Protein AF-A0A933ND63-F1 (afdb_monomer_lite)

pLDDT: mean 90.0, std 11.12, range [32.44, 98.56]

Sequence (494 aa):
MISAEDVREVTRTLASVRRSLEPLVVQGTRAAGPDEISTIERFRDELSRFEAHHLAAQLTTLAGRLRENSADAASGLYRAQASLRLFERVLTTEYVQTLLPPDESANASPAPSAPNSPRTGVKEEDRRLLGVLRELCGAIEDLTASGLSAASKITRSKIQVSANEAAKHKLQRLSPALRYVAEEVDRFVGESTDFSPTRLFFFLGRSWLLTKGMERAVLDDDAERLSELRWQRSTQPTPVRELTAVTLGVHKRVVSGVSAAFDFKLRVMSADVPNLEGASLSWAFVHPYDRSVSANFSADALLHVSQPQGFRPRDLLADKTIAFSEVMVTKDARAGRVHLGPKSKVTSGTTHRGFASSPSWDLGRTRSRLAAYSPGPLDLEIELEEEVVLDEWEIGAATAGLRPDQVGYPVRFRGLEALAIASTESEGQALRASLENLRKKKHRPPLFALAHFEDGQIILRPLSLLEDDGAEHLMISDDKINLAELTRAVMRRA

Foldseek 3Di:
DQDLVNLLVLLVLLVVLLVLLLVLQAQALLNDDPVSLVVLQVSLVVCVVVVVPVLSVLSVVLSVCSVVLHLCNLVSSLVSLLSSLLVQLLSQLVLVLVVFDAQPPPPDDPDDDDPPDPLDFDDPLLLVCLVLLVVQLSLLSVSSRRHLVPQDPVNLVVLLVSLVVCVVVLLVQQNVLSVQLSVLSVCVNVVHPPRDSSSNSVSSSLNNCLSVQSSVCNVVRNVVSNCVSSVVPWPPWDWFFKWKWAFQFWAWDDDQFFKIKIKTWIATCDTPDPPRHRATEIEMDIDTAGNVQCVQWDNLLQQQDADLQGDGVVLRQAQFMKMKGGWIWTDDPAHIYIHDDNPMHIDTDGGDFDLLVRDADDSNVLSVVSVVDDDGSNDDQCPSKHKHKAADKAWADWDCDPDNQWIWIWMDGPNFIATEIAGVDPQRPQLVVLSVVQNVDPDFAIWIWIWTTGSNHIYTHTTFGGDRRHTHGSRRDPDDTPNVSVVVRVVVVD

Secondary structure (DSSP, 8-state):
---HHHHHHHHHHHHHHHHHHHHHHHH-GGG--HHHHHHHHHHHHHHHHTT-HHHHHHHHHHHHHHHTT-TTHHHHHHHHHHHHHHHHHHHHHHHHHHHSPP-TTTTSPPPPPPP----PPPPHHHHTHHHHHHHHHHHHHHHHHH-STT--HHHHHHHHHHHHHHHHTT-TTHHHHHHHHHHHHHHHHTT-TT--HHHHHHHHHHHHHHHHHHHHHHHTT-HHHHHHHTT--PPPPEEEEEEEEEEEEEEEEEETTTEEEEEEEEEEEEESSTT-TT-EEEEEEEEE--HHHHTTS-GGGGGGSPPTTS--GGGGGSSEEEEEEEEEEEE-SS-EEEEEEEEEEEEEEEEP--GGGSPPP-HHHHHHHHHH----TT--GGGG-EEEEESSEEE---EE-SSTTEEEEEEEETTEEEEEEEESSGGGHHHHHHHHHHHH-SS-PPEEEEEEEETTEEEEEEEEEE-SS-EEETTS--PPP-HHHHHHHHHTT-

Structure (mmCIF, N/CA/C/O backbone):
data_AF-A0A933ND63-F1
#
_entry.id   AF-A0A933ND63-F1
#
loop_
_atom_site.group_PDB
_atom_site.id
_atom_site.type_symbol
_atom_site.label_atom_id
_atom_site.label_alt_id
_atom_site.label_comp_id
_atom_site.label_asym_id
_atom_site.label_entity_id
_atom_site.label_seq_id
_atom_site.pdbx_PDB_ins_code
_atom_site.Cartn_x
_atom_site.Cartn_y
_atom_site.Cartn_z
_atom_site.occupancy
_atom_site.B_iso_or_equiv
_atom_site.auth_seq_id
_atom_site.auth_comp_id
_atom_site.auth_asym_id
_atom_site.auth_atom_id
_atom_site.pdbx_PDB_model_num
ATOM 1 N N . MET A 1 1 ? 6.122 -29.112 -1.352 1.00 63.78 1 MET A N 1
ATOM 2 C CA . MET A 1 1 ? 5.656 -27.892 -0.662 1.00 63.78 1 MET A CA 1
ATOM 3 C C . MET A 1 1 ? 6.881 -27.008 -0.537 1.00 63.78 1 MET A C 1
ATOM 5 O O . MET A 1 1 ? 7.881 -27.511 -0.039 1.00 63.78 1 MET A O 1
ATOM 9 N N . ILE A 1 2 ? 6.860 -25.801 -1.105 1.00 83.69 2 ILE A N 1
ATOM 10 C CA . ILE A 1 2 ? 7.990 -24.866 -1.007 1.00 83.69 2 ILE A CA 1
ATOM 11 C C . ILE A 1 2 ? 8.192 -24.496 0.468 1.00 83.69 2 ILE A C 1
ATOM 13 O O . ILE A 1 2 ? 7.203 -24.318 1.184 1.00 83.69 2 ILE A O 1
ATOM 17 N N . SER A 1 3 ? 9.431 -24.469 0.959 1.00 90.81 3 SER A N 1
ATOM 18 C CA . SER A 1 3 ? 9.662 -24.147 2.367 1.00 90.81 3 SER A CA 1
ATOM 19 C C . SER A 1 3 ? 9.490 -22.645 2.620 1.00 90.81 3 SER A C 1
ATOM 21 O O . SER A 1 3 ? 9.635 -21.822 1.716 1.00 90.81 3 SER A O 1
ATOM 23 N N . ALA A 1 4 ? 9.216 -22.267 3.871 1.00 89.69 4 ALA A N 1
ATOM 24 C CA . ALA A 1 4 ? 9.160 -20.860 4.278 1.00 89.69 4 ALA A CA 1
ATOM 25 C C . ALA A 1 4 ? 10.471 -20.109 3.990 1.00 89.69 4 ALA A C 1
ATOM 27 O O . ALA A 1 4 ? 10.473 -18.902 3.750 1.00 89.69 4 ALA A O 1
ATOM 28 N N . GLU A 1 5 ? 11.599 -20.815 4.067 1.00 91.38 5 GLU A N 1
ATOM 29 C CA . GLU A 1 5 ? 12.919 -20.261 3.790 1.00 91.38 5 GLU A CA 1
ATOM 30 C C . GLU A 1 5 ? 13.108 -19.994 2.299 1.00 91.38 5 GLU A C 1
ATOM 32 O O . GLU A 1 5 ? 13.469 -18.869 1.951 1.00 91.38 5 GLU A O 1
ATOM 37 N N . ASP A 1 6 ? 12.736 -20.949 1.442 1.00 93.19 6 ASP A N 1
ATOM 38 C CA . ASP A 1 6 ? 12.802 -20.793 -0.016 1.00 93.19 6 ASP A CA 1
ATOM 39 C C . ASP A 1 6 ? 11.929 -19.620 -0.483 1.00 93.19 6 ASP A C 1
ATOM 41 O O . ASP A 1 6 ? 12.381 -18.773 -1.251 1.00 93.19 6 ASP A O 1
ATOM 45 N N . VAL A 1 7 ? 10.692 -19.503 0.025 1.00 94.31 7 VAL A N 1
ATOM 46 C CA . VAL A 1 7 ? 9.807 -18.374 -0.320 1.00 94.31 7 VAL A CA 1
ATOM 47 C C . VAL A 1 7 ? 10.443 -17.045 0.074 1.00 94.31 7 VAL A C 1
ATOM 49 O O . VAL A 1 7 ? 10.455 -16.115 -0.730 1.00 94.31 7 VAL A O 1
ATOM 52 N N . ARG A 1 8 ? 11.016 -16.950 1.281 1.00 91.31 8 ARG A N 1
ATOM 53 C CA . ARG A 1 8 ? 11.700 -15.732 1.743 1.00 91.31 8 ARG A CA 1
ATOM 54 C C . ARG A 1 8 ? 12.968 -15.429 0.958 1.00 91.31 8 ARG A C 1
ATOM 56 O O . ARG A 1 8 ? 13.347 -14.266 0.845 1.00 91.31 8 ARG A O 1
ATOM 63 N N . GLU A 1 9 ? 13.690 -16.435 0.484 1.00 93.56 9 GLU A N 1
ATOM 64 C CA . GLU A 1 9 ? 14.835 -16.231 -0.400 1.00 93.56 9 GLU A CA 1
ATOM 65 C C . GLU A 1 9 ? 14.380 -15.654 -1.738 1.00 93.56 9 GLU A C 1
ATOM 67 O O . GLU A 1 9 ? 14.823 -14.566 -2.109 1.00 93.56 9 GLU A O 1
ATOM 72 N N . VAL A 1 10 ? 13.401 -16.291 -2.382 1.00 95.50 10 VAL A N 1
ATOM 73 C CA . VAL A 1 10 ? 12.853 -15.835 -3.662 1.00 95.50 10 VAL A CA 1
ATOM 74 C C . VAL A 1 10 ? 12.287 -14.417 -3.548 1.00 95.50 10 VAL A C 1
ATOM 76 O O . VAL A 1 10 ? 12.622 -13.564 -4.369 1.00 95.50 10 VAL A O 1
ATOM 79 N N . THR A 1 11 ? 11.488 -14.097 -2.524 1.00 94.44 11 THR A N 1
ATOM 80 C CA . THR A 1 11 ? 10.911 -12.747 -2.367 1.00 94.44 11 THR A CA 1
ATOM 81 C C . THR A 1 11 ? 11.977 -11.683 -2.097 1.00 94.44 11 THR A C 1
ATOM 83 O O . THR A 1 11 ? 11.905 -10.590 -2.667 1.00 94.44 11 THR A O 1
ATOM 86 N N . ARG A 1 12 ? 13.038 -12.001 -1.338 1.00 93.12 12 ARG A N 1
ATOM 87 C CA . ARG A 1 12 ? 14.202 -11.108 -1.163 1.00 93.12 12 ARG A CA 1
ATOM 88 C C . ARG A 1 12 ? 14.954 -10.872 -2.469 1.00 93.12 12 ARG A C 1
ATOM 90 O O . ARG A 1 12 ? 15.347 -9.728 -2.735 1.00 93.12 12 ARG A O 1
ATOM 97 N N . THR A 1 13 ? 15.140 -11.905 -3.287 1.00 96.06 13 THR A N 1
ATOM 98 C CA . THR A 1 13 ? 15.746 -11.767 -4.616 1.00 96.06 13 THR A CA 1
ATOM 99 C C . THR A 1 13 ? 14.872 -10.886 -5.498 1.00 96.06 13 THR A C 1
ATOM 101 O O . THR A 1 13 ? 15.369 -9.897 -6.029 1.00 96.06 13 THR A O 1
ATOM 104 N N . LEU A 1 14 ? 13.558 -11.132 -5.573 1.00 96.12 14 LEU A N 1
ATOM 105 C CA . LEU A 1 14 ? 12.615 -10.302 -6.338 1.00 96.12 14 LEU A CA 1
ATOM 106 C C . LEU A 1 14 ? 12.650 -8.832 -5.900 1.00 96.12 14 LEU A C 1
ATOM 108 O O . LEU A 1 14 ? 12.708 -7.937 -6.746 1.00 96.12 14 LEU A O 1
ATOM 112 N N . ALA A 1 15 ? 12.662 -8.564 -4.592 1.00 93.00 15 ALA A N 1
ATOM 113 C CA . ALA A 1 15 ? 12.795 -7.211 -4.059 1.00 93.00 15 ALA A CA 1
ATOM 114 C C . ALA A 1 15 ? 14.127 -6.561 -4.468 1.00 93.00 15 ALA A C 1
ATOM 116 O O . ALA A 1 15 ? 14.160 -5.378 -4.808 1.00 93.00 15 ALA A O 1
ATOM 117 N N . SER A 1 16 ? 15.213 -7.332 -4.490 1.00 95.25 16 SER A N 1
ATOM 118 C CA . SER A 1 16 ? 16.535 -6.862 -4.915 1.00 95.25 16 SER A CA 1
ATOM 119 C C . SER A 1 16 ? 16.599 -6.577 -6.415 1.00 95.25 16 SER A C 1
ATOM 121 O O . SER A 1 16 ? 17.122 -5.529 -6.796 1.00 95.25 16 SER A O 1
ATOM 123 N N . VAL A 1 17 ? 15.983 -7.418 -7.256 1.00 97.31 17 VAL A N 1
ATOM 124 C CA . VAL A 1 17 ? 15.835 -7.146 -8.694 1.00 97.31 17 VAL A CA 1
ATOM 125 C C . VAL A 1 17 ? 15.070 -5.842 -8.894 1.00 97.31 17 VAL A C 1
ATOM 127 O O . VAL A 1 17 ? 15.572 -4.945 -9.566 1.00 97.31 17 VAL A O 1
ATOM 130 N N . ARG A 1 18 ? 13.896 -5.684 -8.264 1.00 95.44 18 ARG A N 1
ATOM 131 C CA . ARG A 1 18 ? 13.085 -4.457 -8.376 1.00 95.44 18 ARG A CA 1
ATOM 132 C C . ARG A 1 18 ? 13.897 -3.213 -8.015 1.00 95.44 18 ARG A C 1
ATOM 134 O O . ARG A 1 18 ? 13.919 -2.281 -8.810 1.00 95.44 18 ARG A O 1
ATOM 141 N N . ARG A 1 19 ? 14.627 -3.243 -6.893 1.00 94.75 19 ARG A N 1
ATOM 142 C CA . ARG A 1 19 ? 15.505 -2.139 -6.474 1.00 94.75 19 ARG A CA 1
ATOM 143 C C . ARG A 1 19 ? 16.618 -1.844 -7.475 1.00 94.75 19 ARG A C 1
ATOM 145 O O . ARG A 1 19 ? 16.892 -0.682 -7.736 1.00 94.75 19 ARG A O 1
ATOM 152 N N . SER A 1 20 ? 17.231 -2.862 -8.080 1.00 96.81 20 SER A N 1
ATOM 153 C CA . SER A 1 20 ? 18.274 -2.650 -9.099 1.00 96.81 20 SER A CA 1
ATOM 154 C C . SER A 1 20 ? 17.763 -2.054 -10.411 1.00 96.81 20 SER A C 1
ATOM 156 O O . SER A 1 20 ? 18.549 -1.516 -11.183 1.00 96.81 20 SER A O 1
ATOM 158 N N . LEU A 1 21 ? 16.454 -2.131 -10.664 1.00 97.81 21 LEU A N 1
ATOM 159 C CA . LEU A 1 21 ? 15.821 -1.545 -11.843 1.00 97.81 21 LEU A CA 1
ATOM 160 C C . LEU A 1 21 ? 15.424 -0.075 -11.628 1.00 97.81 21 LEU A C 1
ATOM 162 O O . LEU A 1 21 ? 15.255 0.654 -12.602 1.00 97.81 21 LEU A O 1
ATOM 166 N N . GLU A 1 22 ? 15.303 0.382 -10.378 1.00 96.25 22 GLU A N 1
ATOM 167 C CA . GLU A 1 22 ? 14.927 1.763 -10.043 1.00 96.25 22 GLU A CA 1
ATOM 168 C C . GLU A 1 22 ? 15.891 2.825 -10.605 1.00 96.25 22 GLU A C 1
ATOM 170 O O . GLU A 1 22 ? 15.405 3.821 -11.145 1.00 96.25 22 GLU A O 1
ATOM 175 N N . PRO A 1 23 ? 17.229 2.649 -10.577 1.00 96.25 23 PRO A N 1
ATOM 176 C CA . PRO A 1 23 ? 18.143 3.616 -11.178 1.00 96.25 23 PRO A CA 1
ATOM 177 C C . PRO A 1 23 ? 17.862 3.871 -12.660 1.00 96.25 23 PRO A C 1
ATOM 179 O O . PRO A 1 23 ? 18.007 5.005 -13.106 1.00 96.25 23 PRO A O 1
ATOM 182 N N . LEU A 1 24 ? 17.379 2.873 -13.411 1.00 96.88 24 LEU A N 1
ATOM 183 C CA . LEU A 1 24 ? 17.116 2.997 -14.849 1.00 96.88 24 LEU A CA 1
ATOM 184 C C . LEU A 1 24 ? 16.044 4.039 -15.182 1.00 96.88 24 LEU A C 1
ATOM 186 O O . LEU A 1 24 ? 16.110 4.630 -16.257 1.00 96.88 24 LEU A O 1
ATOM 190 N N . VAL A 1 25 ? 15.087 4.307 -14.284 1.00 95.69 25 VAL A N 1
ATOM 191 C CA . VAL A 1 25 ? 14.120 5.400 -14.498 1.00 95.69 25 VAL A CA 1
ATOM 192 C C . VAL A 1 25 ? 14.682 6.771 -14.126 1.00 95.69 25 VAL A C 1
ATOM 194 O O . VAL A 1 25 ? 14.223 7.782 -14.651 1.00 95.69 25 VAL A O 1
ATOM 197 N N . VAL A 1 26 ? 15.675 6.822 -13.235 1.00 95.75 26 VAL A N 1
ATOM 198 C CA . VAL A 1 26 ? 16.307 8.076 -12.803 1.00 95.75 26 VAL A CA 1
ATOM 199 C C . VAL A 1 26 ? 17.375 8.512 -13.797 1.00 95.75 26 VAL A C 1
ATOM 201 O O . VAL A 1 26 ? 17.371 9.659 -14.231 1.00 95.75 26 VAL A O 1
ATOM 204 N N . GLN A 1 27 ? 18.270 7.609 -14.189 1.00 95.38 27 GLN A N 1
ATOM 205 C CA . GLN A 1 27 ? 19.349 7.913 -15.130 1.00 95.38 27 GLN A CA 1
ATOM 206 C C . GLN A 1 27 ? 18.907 7.833 -16.590 1.00 95.38 27 GLN A C 1
ATOM 208 O O . GLN A 1 27 ? 19.456 8.530 -17.438 1.00 95.38 27 GLN A O 1
ATOM 213 N N . GLY A 1 28 ? 17.876 7.034 -16.861 1.00 96.44 28 GLY A N 1
ATOM 214 C CA . GLY A 1 2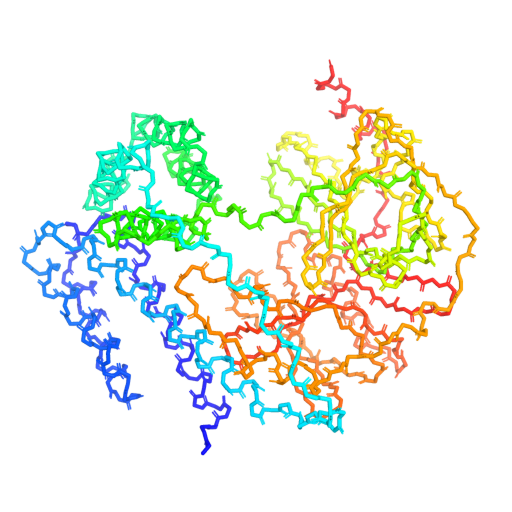8 ? 17.362 6.771 -18.194 1.00 96.44 28 GLY A CA 1
ATOM 215 C C . GLY A 1 28 ? 17.892 5.460 -18.760 1.00 96.44 28 GLY A C 1
ATOM 216 O O . GLY A 1 28 ? 19.072 5.135 -18.619 1.00 96.44 28 GLY A O 1
ATOM 217 N N . THR A 1 29 ? 17.043 4.700 -19.453 1.00 97.38 29 THR A N 1
ATOM 218 C CA . THR A 1 29 ? 17.462 3.409 -20.029 1.00 97.38 29 THR A CA 1
ATOM 219 C C . THR A 1 29 ? 18.528 3.563 -21.112 1.00 97.38 29 THR A C 1
ATOM 221 O O . THR A 1 29 ? 19.286 2.628 -21.337 1.00 97.38 29 THR A O 1
ATOM 224 N N . ARG A 1 30 ? 18.620 4.732 -21.766 1.00 95.88 30 ARG A N 1
ATOM 225 C CA . ARG A 1 30 ? 19.678 5.032 -22.751 1.00 95.88 30 ARG A CA 1
ATOM 226 C C . ARG A 1 30 ? 21.038 5.323 -22.115 1.00 95.88 30 ARG A C 1
ATOM 228 O O . ARG A 1 30 ? 22.047 5.283 -22.807 1.00 95.88 30 ARG A O 1
ATOM 235 N N . ALA A 1 31 ? 21.056 5.644 -20.822 1.00 95.88 31 ALA A N 1
ATOM 236 C CA . ALA A 1 31 ? 22.271 5.915 -20.061 1.00 95.88 31 ALA A CA 1
ATOM 237 C C . ALA A 1 31 ? 22.759 4.693 -19.264 1.00 95.88 31 ALA A C 1
ATOM 239 O O . ALA A 1 31 ? 23.751 4.800 -18.551 1.00 95.88 31 ALA A O 1
ATOM 240 N N . ALA A 1 32 ? 22.072 3.547 -19.360 1.00 96.31 32 ALA A N 1
ATOM 241 C CA . ALA A 1 32 ? 22.463 2.330 -18.658 1.00 96.31 32 ALA A CA 1
ATOM 242 C C . ALA A 1 32 ? 23.831 1.831 -19.147 1.00 96.31 32 ALA A C 1
ATOM 244 O O . ALA A 1 32 ? 24.033 1.625 -20.346 1.00 96.31 32 ALA A O 1
ATOM 245 N N . GLY A 1 33 ? 24.760 1.636 -18.216 1.00 96.06 33 GLY A N 1
ATOM 246 C CA . GLY A 1 33 ? 26.115 1.198 -18.496 1.00 96.06 33 GLY A CA 1
ATOM 247 C C . GLY A 1 33 ? 26.303 -0.319 -18.381 1.00 96.06 33 GLY A C 1
ATOM 248 O O . GLY A 1 33 ? 25.367 -1.076 -18.097 1.00 96.06 33 GLY A O 1
ATOM 249 N N . PRO A 1 34 ? 27.546 -0.791 -18.593 1.00 97.38 34 PRO A N 1
ATOM 250 C CA . PRO A 1 34 ? 27.905 -2.199 -18.434 1.00 97.38 34 PRO A CA 1
ATOM 251 C C . PRO A 1 34 ? 27.616 -2.757 -17.033 1.00 97.38 34 PRO A C 1
ATOM 253 O O . PRO A 1 34 ? 27.288 -3.938 -16.913 1.00 97.38 34 PRO A O 1
ATOM 256 N N . ASP A 1 35 ? 27.701 -1.927 -15.992 1.00 97.12 35 ASP A N 1
ATOM 257 C CA . ASP A 1 35 ? 27.507 -2.342 -14.599 1.00 97.12 35 ASP A CA 1
ATOM 258 C C . ASP A 1 35 ? 26.036 -2.669 -14.298 1.00 97.12 35 ASP A C 1
ATOM 260 O O . ASP A 1 35 ? 25.736 -3.706 -13.691 1.00 97.12 35 ASP A O 1
ATOM 264 N N . GLU A 1 36 ? 25.093 -1.850 -14.777 1.00 97.12 36 GLU A N 1
ATOM 265 C CA . GLU A 1 36 ? 23.662 -2.146 -14.663 1.00 97.12 36 GLU A CA 1
ATOM 266 C C . GLU A 1 36 ? 23.286 -3.392 -15.457 1.00 97.12 36 GLU A C 1
ATOM 268 O O . GLU A 1 36 ? 22.563 -4.251 -14.950 1.00 97.12 36 GLU A O 1
ATOM 273 N N . ILE A 1 37 ? 23.804 -3.525 -16.682 1.00 98.12 37 ILE A N 1
ATOM 274 C CA . ILE A 1 37 ? 23.548 -4.696 -17.528 1.00 98.12 37 ILE A CA 1
ATOM 275 C C . ILE A 1 37 ? 24.068 -5.964 -16.841 1.00 98.12 37 ILE A C 1
ATOM 277 O O . ILE A 1 37 ? 23.323 -6.934 -16.711 1.00 98.12 37 ILE A O 1
ATOM 281 N N . SER A 1 38 ? 25.299 -5.937 -16.326 1.00 98.12 38 SER A N 1
ATOM 282 C CA . SER A 1 38 ? 25.897 -7.068 -15.602 1.00 98.12 38 SER A CA 1
ATOM 283 C C . SER A 1 38 ? 25.098 -7.425 -14.346 1.00 98.12 38 SER A C 1
ATOM 285 O O . SER A 1 38 ? 24.902 -8.600 -14.033 1.00 98.12 38 SER A O 1
ATOM 287 N N . THR A 1 39 ? 24.577 -6.420 -13.639 1.00 98.12 39 THR A N 1
ATOM 288 C CA . THR A 1 39 ? 23.707 -6.626 -12.474 1.00 98.12 39 THR A CA 1
ATOM 289 C C . THR A 1 39 ? 22.403 -7.332 -12.857 1.00 98.12 39 THR A C 1
ATOM 291 O O . THR A 1 39 ? 22.000 -8.276 -12.174 1.00 98.12 39 THR A O 1
ATOM 294 N N . ILE A 1 40 ? 21.765 -6.927 -13.960 1.00 98.25 40 ILE A N 1
ATOM 295 C CA . ILE A 1 40 ? 20.544 -7.561 -14.484 1.00 98.25 40 ILE A CA 1
ATOM 296 C C . ILE A 1 40 ? 20.816 -9.008 -14.914 1.00 98.25 40 ILE A C 1
ATOM 298 O O . ILE A 1 40 ? 20.018 -9.896 -14.614 1.00 98.25 40 ILE A O 1
ATOM 302 N N . GLU A 1 41 ? 21.942 -9.271 -15.578 1.00 98.38 41 GLU A N 1
ATOM 303 C CA . GLU A 1 41 ? 22.330 -10.620 -16.010 1.00 98.38 41 GLU A CA 1
ATOM 304 C C . GLU A 1 41 ? 22.616 -11.549 -14.828 1.00 98.38 41 GLU A C 1
ATOM 306 O O . GLU A 1 41 ? 22.181 -12.700 -14.834 1.00 98.38 41 GLU A O 1
ATOM 311 N N . ARG A 1 42 ? 23.243 -11.040 -13.763 1.00 98.38 42 ARG A N 1
ATOM 312 C CA . ARG A 1 42 ? 23.404 -11.795 -12.515 1.00 98.38 42 ARG A CA 1
ATOM 313 C C . ARG A 1 42 ? 22.051 -12.188 -11.917 1.00 98.38 42 ARG A C 1
ATOM 315 O O . ARG A 1 42 ? 21.874 -13.339 -11.529 1.00 98.38 42 ARG A O 1
ATOM 322 N N . PHE A 1 43 ? 21.089 -11.265 -11.870 1.00 98.31 43 PHE A N 1
ATOM 323 C CA . PHE A 1 43 ? 19.744 -11.570 -11.369 1.00 98.31 43 PHE A CA 1
ATOM 324 C C . PHE A 1 43 ? 18.963 -12.517 -12.284 1.00 98.31 43 PHE A C 1
ATOM 326 O O . PHE A 1 43 ? 18.201 -13.343 -11.790 1.00 98.31 43 PHE A O 1
ATOM 333 N N . ARG A 1 44 ? 19.164 -12.457 -13.606 1.00 97.94 44 ARG A N 1
ATOM 334 C CA . ARG A 1 44 ? 18.642 -13.467 -14.541 1.00 97.94 44 ARG A CA 1
ATOM 335 C C . ARG A 1 44 ? 19.147 -14.858 -14.167 1.00 97.94 44 ARG A C 1
ATOM 337 O O . ARG A 1 44 ? 18.350 -15.798 -14.131 1.00 97.94 44 ARG A O 1
ATOM 344 N N . ASP A 1 45 ? 20.445 -14.996 -13.915 1.00 98.00 45 ASP A N 1
ATOM 345 C CA . ASP A 1 45 ? 21.054 -16.286 -13.583 1.00 98.00 45 ASP A CA 1
ATOM 346 C C . ASP A 1 45 ? 20.540 -16.805 -12.237 1.00 98.00 45 ASP A C 1
ATOM 348 O O . ASP A 1 45 ? 20.223 -17.985 -12.110 1.00 98.00 45 ASP A O 1
ATOM 352 N N . GLU A 1 46 ? 20.381 -15.919 -11.254 1.00 96.88 46 GLU A N 1
ATOM 353 C CA . GLU A 1 46 ? 19.792 -16.238 -9.952 1.00 96.88 46 GLU A CA 1
ATOM 354 C C . GLU A 1 46 ? 18.328 -16.694 -10.076 1.00 96.88 46 GLU A C 1
ATOM 356 O O . GLU A 1 46 ? 17.975 -17.771 -9.604 1.00 96.88 46 GLU A O 1
ATOM 361 N N . LEU A 1 47 ? 17.487 -15.953 -10.804 1.00 96.38 47 LEU A N 1
ATOM 362 C CA . LEU A 1 47 ? 16.091 -16.338 -11.051 1.00 96.38 47 LEU A CA 1
ATOM 363 C C . LEU A 1 47 ? 15.968 -17.639 -11.855 1.00 96.38 47 LEU A C 1
ATOM 365 O O . LEU A 1 47 ? 15.015 -18.388 -11.661 1.00 96.38 47 LEU A O 1
ATOM 369 N N . SER A 1 48 ? 16.934 -17.940 -12.725 1.00 96.31 48 SER A N 1
ATOM 370 C CA . SER A 1 48 ? 16.978 -19.218 -13.444 1.00 96.31 48 SER A CA 1
ATOM 371 C C . SER A 1 48 ? 17.253 -20.397 -12.508 1.00 96.31 48 SER A C 1
ATOM 373 O O . SER A 1 48 ? 16.729 -21.481 -12.750 1.00 96.31 48 SER A O 1
ATOM 375 N N . ARG A 1 49 ? 18.027 -20.196 -11.430 1.00 95.31 49 ARG A N 1
ATOM 376 C CA . ARG A 1 49 ? 18.259 -21.222 -10.395 1.00 95.31 49 ARG A CA 1
ATOM 377 C C . ARG A 1 49 ? 17.007 -21.508 -9.572 1.00 95.31 49 ARG A C 1
ATOM 379 O O . ARG A 1 49 ? 16.821 -22.643 -9.161 1.00 95.31 49 ARG A O 1
ATOM 386 N N . PHE A 1 50 ? 16.145 -20.510 -9.388 1.00 93.12 50 PHE A N 1
ATOM 387 C CA . PHE A 1 50 ? 14.820 -20.677 -8.779 1.00 93.12 50 PHE A CA 1
ATOM 388 C C . PHE A 1 50 ? 13.753 -21.189 -9.763 1.00 93.12 50 PHE A C 1
ATOM 390 O O . PHE A 1 50 ? 12.567 -21.115 -9.458 1.00 93.12 50 PHE A O 1
ATOM 397 N N . GLU A 1 51 ? 14.146 -21.635 -10.963 1.00 94.38 51 GLU A N 1
ATOM 398 C CA . GLU A 1 51 ? 13.238 -22.097 -12.028 1.00 94.38 51 GLU A CA 1
ATOM 399 C C . GLU A 1 51 ? 12.213 -21.036 -12.489 1.00 94.38 51 GLU A C 1
ATOM 401 O O . GLU A 1 51 ? 11.246 -21.325 -13.196 1.00 94.38 51 GLU A O 1
ATOM 406 N N . ALA A 1 52 ? 12.451 -19.756 -12.181 1.00 94.94 52 ALA A N 1
ATOM 407 C CA . ALA A 1 52 ? 11.609 -18.635 -12.592 1.00 94.94 52 ALA A CA 1
ATOM 408 C C . ALA A 1 52 ? 11.927 -18.193 -14.036 1.00 94.94 52 ALA A C 1
ATOM 410 O O . ALA A 1 52 ? 12.219 -17.024 -14.314 1.00 94.94 52 ALA A O 1
ATOM 411 N N . HIS A 1 53 ? 11.871 -19.138 -14.980 1.00 96.19 53 HIS A N 1
ATOM 412 C CA . HIS A 1 53 ? 12.344 -18.972 -16.360 1.00 96.19 53 HIS A CA 1
ATOM 413 C C . HIS A 1 53 ? 11.684 -17.811 -17.112 1.00 96.19 53 HIS A C 1
ATOM 415 O O . HIS A 1 53 ? 12.354 -17.128 -17.886 1.00 96.19 53 HIS A O 1
ATOM 421 N N . HIS A 1 54 ? 10.396 -17.535 -16.869 1.00 96.31 54 HIS A N 1
ATOM 422 C CA . HIS A 1 54 ? 9.719 -16.378 -17.471 1.00 96.31 54 HIS A CA 1
ATOM 423 C C . HIS A 1 54 ? 10.362 -15.058 -17.036 1.00 96.31 54 HIS A C 1
ATOM 425 O O . HIS A 1 54 ? 10.644 -14.203 -17.873 1.00 96.31 54 HIS A O 1
ATOM 431 N N . LEU A 1 55 ? 10.646 -14.898 -15.739 1.00 97.81 55 LEU A N 1
ATOM 432 C CA . LEU A 1 55 ? 11.288 -13.690 -15.220 1.00 97.81 55 LEU A CA 1
ATOM 433 C C . LEU A 1 55 ? 12.720 -13.558 -15.738 1.00 97.81 55 LEU A C 1
ATOM 435 O O . LEU A 1 55 ? 13.110 -12.479 -16.183 1.00 97.81 55 LEU A O 1
ATOM 439 N N . ALA A 1 56 ? 13.470 -14.661 -15.760 1.00 98.12 56 ALA A N 1
ATOM 440 C CA . ALA A 1 56 ? 14.798 -14.693 -16.359 1.00 98.12 56 ALA A CA 1
ATOM 441 C C . ALA A 1 56 ? 14.756 -14.269 -17.839 1.00 98.12 56 ALA A C 1
ATOM 443 O O . ALA A 1 56 ? 15.539 -13.420 -18.258 1.00 98.12 56 ALA A O 1
ATOM 444 N N . ALA A 1 57 ? 13.795 -14.761 -18.626 1.00 98.12 57 ALA A N 1
ATOM 445 C CA . ALA A 1 57 ? 13.619 -14.361 -20.022 1.00 98.12 57 ALA A CA 1
ATOM 446 C C . ALA A 1 57 ? 13.279 -12.865 -20.183 1.00 98.12 57 ALA A C 1
ATOM 448 O O . ALA A 1 57 ? 13.790 -12.216 -21.104 1.00 98.12 57 ALA A O 1
ATOM 449 N N . GLN A 1 58 ? 12.470 -12.289 -19.283 1.00 98.19 58 GLN A N 1
ATOM 450 C CA . GLN A 1 58 ? 12.212 -10.842 -19.272 1.00 98.19 58 GLN A CA 1
ATOM 451 C C . GLN A 1 58 ? 13.495 -10.044 -19.008 1.00 98.19 58 GLN A C 1
ATOM 453 O O . GLN A 1 58 ? 13.759 -9.071 -19.716 1.00 98.19 58 GLN A O 1
ATOM 458 N N . LEU A 1 59 ? 14.322 -10.468 -18.045 1.00 98.50 59 LEU A N 1
ATOM 459 C CA . LEU A 1 59 ? 15.600 -9.811 -17.752 1.00 98.50 59 LEU A CA 1
ATOM 460 C C . LEU A 1 59 ? 16.613 -9.965 -18.893 1.00 98.50 59 LEU A C 1
ATOM 462 O O . LEU A 1 59 ? 17.279 -8.992 -19.237 1.00 98.50 59 LEU A O 1
ATOM 466 N N . THR A 1 60 ? 16.678 -11.129 -19.547 1.00 98.50 60 THR A N 1
ATOM 467 C CA . THR A 1 60 ? 17.481 -11.335 -20.768 1.00 98.50 60 THR A CA 1
ATOM 468 C C . THR A 1 60 ? 17.077 -10.358 -21.866 1.00 98.50 60 THR A C 1
ATOM 470 O O . THR A 1 60 ? 17.928 -9.707 -22.471 1.00 98.50 60 THR A O 1
ATOM 473 N N . THR A 1 61 ? 15.770 -10.229 -22.103 1.00 98.38 61 THR A N 1
ATOM 474 C CA . THR A 1 61 ? 15.228 -9.321 -23.121 1.00 98.38 61 THR A CA 1
ATOM 475 C C . THR A 1 61 ? 15.565 -7.868 -22.794 1.00 98.38 61 THR A C 1
ATOM 477 O O . THR A 1 61 ? 15.968 -7.114 -23.678 1.00 98.38 61 THR A O 1
ATOM 480 N N . LEU A 1 62 ? 15.431 -7.470 -21.526 1.00 98.56 62 LEU A N 1
ATOM 481 C CA . LEU A 1 62 ? 15.787 -6.129 -21.072 1.00 98.56 62 LEU A CA 1
ATOM 482 C C . LEU A 1 62 ? 17.286 -5.852 -21.249 1.00 98.56 62 LEU A C 1
ATOM 484 O O . LEU A 1 62 ? 17.638 -4.841 -21.847 1.00 98.56 62 LEU A O 1
ATOM 488 N N . ALA A 1 63 ? 18.159 -6.757 -20.800 1.00 98.50 63 ALA A N 1
ATOM 489 C CA . ALA A 1 63 ? 19.609 -6.613 -20.935 1.00 98.50 63 ALA A CA 1
ATOM 490 C C . ALA A 1 63 ? 20.046 -6.482 -22.405 1.00 98.50 63 ALA A C 1
ATOM 492 O O . ALA A 1 63 ? 20.860 -5.618 -22.729 1.00 98.50 63 ALA A O 1
ATOM 493 N N . GLY A 1 64 ? 19.463 -7.283 -23.307 1.00 98.38 64 GLY A N 1
ATOM 494 C CA . GLY A 1 64 ? 19.692 -7.165 -24.751 1.00 98.38 64 GLY A CA 1
ATOM 495 C C . GLY A 1 64 ? 19.310 -5.786 -25.291 1.00 98.38 64 GLY A C 1
ATOM 496 O O . GLY A 1 64 ? 20.128 -5.121 -25.922 1.00 98.38 64 GLY A O 1
ATOM 497 N N . ARG A 1 65 ? 18.109 -5.302 -24.951 1.00 98.38 65 ARG A N 1
ATOM 498 C CA . ARG A 1 65 ? 17.625 -3.976 -25.373 1.00 98.38 65 ARG A CA 1
ATOM 499 C C . ARG A 1 65 ? 18.472 -2.826 -24.836 1.00 98.38 65 ARG A C 1
ATOM 501 O O . ARG A 1 65 ? 18.669 -1.853 -25.556 1.00 98.38 65 ARG A O 1
ATOM 508 N N . LEU A 1 66 ? 18.959 -2.922 -23.597 1.00 98.19 66 LEU A N 1
ATOM 509 C CA . LEU A 1 66 ? 19.855 -1.920 -23.012 1.00 98.19 66 LEU A CA 1
ATOM 510 C C . LEU A 1 66 ? 21.201 -1.896 -23.746 1.00 98.19 66 LEU A C 1
ATOM 512 O O . LEU A 1 66 ? 21.664 -0.828 -24.132 1.00 98.19 66 LEU A O 1
ATOM 516 N N . ARG A 1 67 ? 21.785 -3.069 -24.024 1.00 97.88 67 ARG A N 1
ATOM 517 C CA . ARG A 1 67 ? 23.053 -3.198 -24.762 1.00 97.88 67 ARG A CA 1
ATOM 518 C C . ARG A 1 67 ? 22.976 -2.619 -26.175 1.00 97.88 67 ARG A C 1
ATOM 520 O O . ARG A 1 67 ? 23.927 -2.004 -26.642 1.00 97.88 67 ARG A O 1
ATOM 527 N N . GLU A 1 68 ? 21.848 -2.816 -26.843 1.00 97.69 68 GLU A N 1
ATOM 528 C CA . GLU A 1 68 ? 21.590 -2.302 -28.192 1.00 97.69 68 GLU A CA 1
ATOM 529 C C . GLU A 1 68 ? 21.141 -0.832 -28.203 1.00 97.69 68 GLU A C 1
ATOM 531 O O . GLU A 1 68 ? 20.897 -0.281 -29.276 1.00 97.69 68 GLU A O 1
ATOM 536 N N . ASN A 1 69 ? 21.006 -0.191 -27.033 1.00 96.00 69 ASN A N 1
ATOM 537 C CA . ASN A 1 69 ? 20.419 1.144 -26.878 1.00 96.00 69 ASN A CA 1
ATOM 538 C C . ASN A 1 69 ? 19.062 1.277 -27.606 1.00 96.00 69 ASN A C 1
ATOM 540 O O . ASN A 1 69 ? 18.764 2.270 -28.275 1.00 96.00 69 ASN A O 1
ATOM 544 N N . SER A 1 70 ? 18.244 0.228 -27.514 1.00 97.00 70 SER A N 1
ATOM 545 C CA . SER A 1 70 ? 16.972 0.131 -28.221 1.00 97.00 70 SER A CA 1
ATOM 546 C C . SER A 1 70 ? 15.948 1.129 -27.676 1.00 97.00 70 SER A C 1
ATOM 548 O O . SER A 1 70 ? 15.812 1.309 -26.463 1.00 97.00 70 SER A O 1
ATOM 550 N N . ALA A 1 71 ? 15.143 1.716 -28.569 1.00 92.50 71 ALA A N 1
ATOM 551 C CA . ALA A 1 71 ? 13.986 2.529 -28.184 1.00 92.50 71 ALA A CA 1
ATOM 552 C C . ALA A 1 71 ? 12.972 1.739 -27.326 1.00 92.50 71 ALA A C 1
ATOM 554 O O . ALA A 1 71 ? 12.275 2.323 -26.500 1.00 92.50 71 ALA A O 1
ATOM 555 N N . ASP A 1 72 ? 12.957 0.407 -27.446 1.00 96.62 72 ASP A N 1
ATOM 556 C CA . ASP A 1 72 ? 12.073 -0.483 -26.691 1.00 96.62 72 ASP A CA 1
ATOM 557 C C . ASP A 1 72 ? 12.593 -0.838 -25.286 1.00 96.62 72 ASP A C 1
ATOM 559 O O . ASP A 1 72 ? 11.968 -1.636 -24.576 1.00 96.62 72 ASP A O 1
ATOM 563 N N . ALA A 1 73 ? 13.739 -0.302 -24.855 1.00 98.00 73 ALA A N 1
ATOM 564 C CA . ALA A 1 73 ? 14.288 -0.589 -23.529 1.00 98.00 73 ALA A CA 1
ATOM 565 C C . ALA A 1 73 ? 13.339 -0.145 -22.401 1.00 98.00 73 ALA A C 1
ATOM 567 O O . ALA A 1 73 ? 13.097 -0.916 -21.472 1.00 98.00 73 ALA A O 1
ATOM 568 N N . ALA A 1 74 ? 12.718 1.034 -22.524 1.00 97.44 74 ALA A N 1
ATOM 569 C CA . ALA A 1 74 ? 11.740 1.539 -21.557 1.00 97.44 74 ALA A CA 1
ATOM 570 C C . ALA A 1 74 ? 10.509 0.622 -21.438 1.00 97.44 74 ALA A C 1
ATOM 572 O O . ALA A 1 74 ? 10.094 0.260 -20.337 1.00 97.44 74 ALA A O 1
ATOM 573 N N . SER A 1 75 ? 9.957 0.164 -22.567 1.00 97.50 75 SER A N 1
ATOM 574 C CA . SER A 1 75 ? 8.832 -0.781 -22.551 1.00 97.50 75 SER A CA 1
ATOM 575 C C . SER A 1 75 ? 9.240 -2.146 -21.980 1.00 97.50 75 SER A C 1
ATOM 577 O O . SER A 1 75 ? 8.468 -2.782 -21.260 1.00 97.50 75 SER A O 1
ATOM 579 N N . GLY A 1 76 ? 10.473 -2.591 -22.253 1.00 97.94 76 GLY A N 1
ATOM 580 C CA . GLY A 1 76 ? 11.052 -3.812 -21.687 1.00 97.94 76 GLY A CA 1
ATOM 581 C C . GLY A 1 76 ? 11.184 -3.745 -20.166 1.00 97.94 76 GLY A C 1
ATOM 582 O O . GLY A 1 76 ? 10.832 -4.702 -19.478 1.00 97.94 76 GLY A O 1
ATOM 583 N N . LEU A 1 77 ? 11.605 -2.591 -19.643 1.00 98.50 77 LEU A N 1
ATOM 584 C CA . LEU A 1 77 ? 11.730 -2.333 -18.211 1.00 98.50 77 LEU A CA 1
ATOM 585 C C . LEU A 1 77 ? 10.385 -2.503 -17.493 1.00 98.50 77 LEU A C 1
ATOM 587 O O . LEU A 1 77 ? 10.302 -3.216 -16.492 1.00 98.50 77 LEU A O 1
ATOM 591 N N . TYR A 1 78 ? 9.311 -1.923 -18.032 1.00 98.00 78 TYR A N 1
ATOM 592 C CA . TYR A 1 78 ? 7.981 -2.034 -17.427 1.00 98.00 78 TYR A CA 1
ATOM 593 C C . TYR A 1 78 ? 7.363 -3.426 -17.546 1.00 98.00 78 TYR A C 1
ATOM 595 O O . TYR A 1 78 ? 6.685 -3.870 -16.619 1.00 98.00 78 TYR A O 1
ATOM 603 N N . ARG A 1 79 ? 7.640 -4.165 -18.627 1.00 97.44 79 ARG A N 1
ATOM 604 C CA . ARG A 1 79 ? 7.244 -5.582 -18.736 1.00 97.44 79 ARG A CA 1
ATOM 605 C C . ARG A 1 79 ? 7.942 -6.454 -17.696 1.00 97.44 79 ARG A C 1
ATOM 607 O O . ARG A 1 79 ? 7.284 -7.289 -17.068 1.00 97.44 79 ARG A O 1
ATOM 614 N N . ALA A 1 80 ? 9.240 -6.238 -17.481 1.00 97.88 80 ALA A N 1
ATOM 615 C CA . ALA A 1 80 ? 9.995 -6.924 -16.439 1.00 97.88 80 ALA A CA 1
ATOM 616 C C . ALA A 1 80 ? 9.436 -6.585 -15.048 1.00 97.88 80 ALA A C 1
ATOM 618 O O . ALA A 1 80 ? 9.109 -7.491 -14.285 1.00 97.88 80 ALA A O 1
ATOM 619 N N . GLN A 1 81 ? 9.220 -5.298 -14.750 1.00 96.88 81 GLN A N 1
ATOM 620 C CA . GLN A 1 81 ? 8.623 -4.846 -13.489 1.00 96.88 81 GLN A CA 1
ATOM 621 C C . GLN A 1 81 ? 7.242 -5.471 -13.238 1.00 96.88 81 GLN A C 1
ATOM 623 O O . GLN A 1 81 ? 6.983 -5.974 -12.144 1.00 96.88 81 GLN A O 1
ATOM 628 N N . ALA A 1 82 ? 6.360 -5.460 -14.241 1.00 96.19 82 ALA A N 1
ATOM 629 C CA . ALA A 1 82 ? 5.021 -6.032 -14.142 1.00 96.19 82 ALA A CA 1
ATOM 630 C C . ALA A 1 82 ? 5.064 -7.543 -13.883 1.00 96.19 82 ALA A C 1
ATOM 632 O O . ALA A 1 82 ? 4.327 -8.038 -13.033 1.00 96.19 82 ALA A O 1
ATOM 633 N N . SER A 1 83 ? 5.961 -8.258 -14.569 1.00 96.75 83 SER A N 1
ATOM 634 C CA . SER A 1 83 ? 6.142 -9.701 -14.383 1.00 96.75 83 SER A CA 1
ATOM 635 C C . SER A 1 83 ? 6.667 -10.026 -12.984 1.00 96.75 83 SER A C 1
ATOM 637 O O . SER A 1 83 ? 6.139 -10.923 -12.336 1.00 96.75 83 SER A O 1
ATOM 639 N N . LEU A 1 84 ? 7.646 -9.264 -12.483 1.00 95.81 84 LEU A N 1
ATOM 640 C CA . LEU A 1 84 ? 8.184 -9.418 -11.125 1.00 95.81 84 LEU A CA 1
ATOM 641 C C . LEU A 1 84 ? 7.110 -9.195 -10.052 1.00 95.81 84 LEU A C 1
ATOM 643 O O . LEU A 1 84 ? 7.050 -9.946 -9.082 1.00 95.81 84 LEU A O 1
ATOM 647 N N . ARG A 1 85 ? 6.265 -8.167 -10.213 1.00 93.62 85 ARG A N 1
ATOM 648 C CA . ARG A 1 85 ? 5.160 -7.876 -9.282 1.00 93.62 85 ARG A CA 1
ATOM 649 C C . ARG A 1 85 ? 4.088 -8.960 -9.313 1.00 93.62 85 ARG A C 1
ATOM 651 O O . ARG A 1 85 ? 3.659 -9.413 -8.261 1.00 93.62 85 ARG A O 1
ATOM 658 N N . LEU A 1 86 ? 3.685 -9.395 -10.505 1.00 95.19 86 LEU A N 1
ATOM 659 C CA . LEU A 1 86 ? 2.688 -10.452 -10.649 1.00 95.19 86 LEU A CA 1
ATOM 660 C C . LEU A 1 86 ? 3.183 -11.773 -10.050 1.00 95.19 86 LEU A C 1
ATOM 662 O O . LEU A 1 86 ? 2.443 -12.419 -9.317 1.00 95.19 86 LEU A O 1
ATOM 666 N N . PHE A 1 87 ? 4.433 -12.148 -10.328 1.00 95.88 87 PHE A N 1
ATOM 667 C CA . PHE A 1 87 ? 5.022 -13.373 -9.795 1.00 95.88 87 PHE A CA 1
ATOM 668 C C . PHE A 1 87 ? 5.123 -13.345 -8.267 1.00 95.88 87 PHE A C 1
ATOM 670 O O . PHE A 1 87 ? 4.716 -14.309 -7.630 1.00 95.88 87 PHE A O 1
ATOM 677 N N . GLU A 1 88 ? 5.598 -12.241 -7.673 1.00 94.69 88 GLU A N 1
ATOM 678 C CA . GLU A 1 88 ? 5.596 -12.087 -6.210 1.00 94.69 88 GLU A CA 1
ATOM 679 C C . GLU A 1 88 ? 4.182 -12.247 -5.649 1.00 94.69 88 GLU A C 1
ATOM 681 O O . GLU A 1 88 ? 3.992 -12.988 -4.688 1.00 94.69 88 GLU A O 1
ATOM 686 N N . ARG A 1 89 ? 3.176 -11.633 -6.283 1.00 94.94 89 ARG A N 1
ATOM 687 C CA . ARG A 1 89 ? 1.800 -11.702 -5.793 1.00 94.94 89 ARG A CA 1
ATOM 688 C C . ARG A 1 89 ? 1.238 -13.119 -5.828 1.00 94.94 89 ARG A C 1
ATOM 690 O O . ARG A 1 89 ? 0.603 -13.540 -4.860 1.00 94.94 89 ARG A O 1
ATOM 697 N N . VAL A 1 90 ? 1.467 -13.846 -6.921 1.00 95.00 90 VAL A N 1
ATOM 698 C CA . VAL A 1 90 ? 1.072 -15.257 -7.055 1.00 95.00 90 VAL A CA 1
ATOM 699 C C . VAL A 1 90 ? 1.778 -16.093 -5.991 1.00 95.00 90 VAL A C 1
ATOM 701 O O . VAL A 1 90 ? 1.104 -16.731 -5.190 1.00 95.00 90 VAL A O 1
ATOM 704 N N . LEU A 1 91 ? 3.108 -15.993 -5.896 1.00 95.38 91 LEU A N 1
ATOM 705 C CA . LEU A 1 91 ? 3.904 -16.731 -4.915 1.00 95.38 91 LEU A CA 1
ATOM 706 C C . LEU A 1 91 ? 3.414 -16.493 -3.481 1.00 95.38 91 LEU A C 1
ATOM 708 O O . LEU A 1 91 ? 3.195 -17.442 -2.733 1.00 95.38 91 LEU A O 1
ATOM 712 N N . THR A 1 92 ? 3.211 -15.231 -3.104 1.00 95.44 92 THR A N 1
ATOM 713 C CA . THR A 1 92 ? 2.761 -14.847 -1.765 1.00 95.44 92 THR A CA 1
ATOM 714 C C . THR A 1 92 ? 1.365 -15.380 -1.463 1.00 95.44 92 THR A C 1
ATOM 716 O O . THR A 1 92 ? 1.143 -15.939 -0.390 1.00 95.44 92 THR A O 1
ATOM 719 N N . THR A 1 93 ? 0.415 -15.220 -2.386 1.00 95.00 93 THR A N 1
ATOM 720 C CA . THR A 1 93 ? -0.975 -15.644 -2.151 1.00 95.00 93 THR A CA 1
ATOM 721 C C . THR A 1 93 ? -1.117 -17.161 -2.108 1.00 95.00 93 THR A C 1
ATOM 723 O O . THR A 1 93 ? -1.774 -17.667 -1.198 1.00 95.00 93 THR A O 1
ATOM 726 N N . GLU A 1 94 ? -0.441 -17.888 -2.999 1.00 95.12 94 GLU A N 1
ATOM 727 C CA . GLU A 1 94 ? -0.411 -19.353 -2.982 1.00 95.12 94 GLU A CA 1
ATOM 728 C C . GLU A 1 94 ? 0.274 -19.884 -1.722 1.00 95.12 94 GLU A C 1
ATOM 730 O O . GLU A 1 94 ? -0.269 -20.759 -1.048 1.00 95.12 94 GLU A O 1
ATOM 735 N N . TYR A 1 95 ? 1.433 -19.331 -1.348 1.00 96.19 95 TYR A N 1
ATOM 736 C CA . TYR A 1 95 ? 2.146 -19.768 -0.151 1.00 96.19 95 TYR A CA 1
ATOM 737 C C . TYR A 1 95 ? 1.328 -19.524 1.119 1.00 96.19 95 TYR A C 1
ATOM 739 O O . TYR A 1 95 ? 1.121 -20.458 1.895 1.00 96.19 95 TYR A O 1
ATOM 747 N N . VAL A 1 96 ? 0.794 -18.314 1.320 1.00 95.75 96 VAL A N 1
ATOM 748 C CA . VAL A 1 96 ? -0.025 -18.015 2.506 1.00 95.75 96 VAL A CA 1
ATOM 749 C C . VAL A 1 96 ? -1.273 -18.895 2.548 1.00 95.75 96 VAL A C 1
ATOM 751 O O . VAL A 1 96 ? -1.623 -19.390 3.617 1.00 95.75 96 VAL A O 1
ATOM 754 N N . GLN A 1 97 ? -1.907 -19.180 1.408 1.00 95.50 97 GLN A N 1
ATOM 755 C CA . GLN A 1 97 ? -3.038 -20.110 1.348 1.00 95.50 97 GLN A CA 1
ATOM 756 C C . GLN A 1 97 ? -2.685 -21.498 1.912 1.00 95.50 97 GLN A C 1
ATOM 758 O O . GLN A 1 97 ? -3.547 -22.134 2.521 1.00 95.50 97 GLN A O 1
ATOM 763 N N . THR A 1 98 ? -1.440 -21.968 1.753 1.00 95.12 98 THR A N 1
ATOM 764 C CA . THR A 1 98 ? -0.994 -23.251 2.334 1.00 95.12 98 THR A CA 1
ATOM 765 C C . THR A 1 98 ? -0.844 -23.222 3.853 1.00 95.12 98 THR A C 1
ATOM 767 O O . THR A 1 98 ? -0.948 -24.273 4.483 1.00 95.12 98 THR A O 1
ATOM 770 N N . LEU A 1 99 ? -0.632 -22.039 4.441 1.00 94.62 99 LEU A N 1
ATOM 771 C CA . LEU A 1 99 ? -0.504 -21.863 5.889 1.00 94.62 99 LEU A CA 1
ATOM 772 C C . LEU A 1 99 ? -1.866 -21.872 6.588 1.00 94.62 99 LEU A C 1
ATOM 774 O O . LEU A 1 99 ? -1.964 -22.258 7.750 1.00 94.62 99 LEU A O 1
ATOM 778 N N . LEU A 1 100 ? -2.917 -21.432 5.895 1.00 94.69 100 LEU A N 1
ATOM 779 C CA . LEU A 1 100 ? -4.243 -21.273 6.483 1.00 94.69 100 LEU A CA 1
ATOM 780 C C . LEU A 1 100 ? -4.997 -22.614 6.576 1.00 94.69 100 LEU A C 1
ATOM 782 O O . LEU A 1 100 ? -4.921 -23.432 5.652 1.00 94.69 100 LEU A O 1
ATOM 786 N N . PRO A 1 101 ? -5.779 -22.853 7.645 1.00 92.62 101 PRO A N 1
ATOM 787 C CA . PRO A 1 101 ? -6.644 -24.027 7.744 1.00 92.62 101 PRO A CA 1
ATOM 788 C C . PRO A 1 101 ? -7.741 -24.018 6.660 1.00 92.62 101 PRO A C 1
ATOM 790 O O . PRO A 1 101 ? -8.095 -22.953 6.146 1.00 92.62 101 PRO A O 1
ATOM 793 N N . PRO A 1 102 ? -8.266 -25.192 6.261 1.00 88.06 102 PRO A N 1
ATOM 794 C CA . PRO A 1 102 ? -9.417 -25.270 5.368 1.00 88.06 102 PRO A CA 1
ATOM 795 C C . PRO A 1 102 ? -10.656 -24.630 6.005 1.00 88.06 102 PRO A C 1
ATOM 797 O O . PRO A 1 102 ? -10.792 -24.576 7.224 1.00 88.06 102 PRO A O 1
ATOM 800 N N . ASP A 1 103 ? -11.568 -24.160 5.162 1.00 83.31 103 ASP A N 1
ATOM 801 C CA . ASP A 1 103 ? -12.847 -23.612 5.598 1.00 83.31 103 ASP A CA 1
ATOM 802 C C . ASP A 1 103 ? -13.807 -24.741 5.995 1.00 83.31 103 ASP A C 1
ATOM 804 O O . ASP A 1 103 ? -14.389 -25.411 5.141 1.00 83.31 103 ASP A O 1
ATOM 808 N N . GLU A 1 104 ? -13.965 -24.970 7.300 1.00 73.62 104 GLU A N 1
ATOM 809 C CA . GLU A 1 104 ? -14.890 -25.979 7.836 1.00 73.62 104 GLU A CA 1
ATOM 810 C C . GLU A 1 104 ? -16.366 -25.621 7.579 1.00 73.62 104 GLU A C 1
ATOM 812 O O . GLU A 1 104 ? -17.237 -26.491 7.629 1.00 73.62 104 GLU A O 1
ATOM 817 N N . SER A 1 105 ? -16.659 -24.357 7.253 1.00 66.12 105 SER A N 1
ATOM 818 C CA . SER A 1 105 ? -18.009 -23.869 6.959 1.00 66.12 105 SER A CA 1
ATOM 819 C C . SER A 1 105 ? -18.395 -23.973 5.476 1.00 66.12 105 SER A C 1
ATOM 821 O O . SER A 1 105 ? -19.551 -23.737 5.114 1.00 66.12 105 SER A O 1
ATOM 823 N N . ALA A 1 106 ? -17.471 -24.409 4.610 1.00 56.59 106 ALA A N 1
ATOM 824 C CA . ALA A 1 106 ? -17.625 -24.453 3.152 1.00 56.59 106 ALA A CA 1
ATOM 825 C C . ALA A 1 106 ? -18.559 -25.561 2.607 1.00 56.59 106 ALA A C 1
ATOM 827 O O . ALA A 1 106 ? -18.426 -25.982 1.459 1.00 56.59 106 ALA A O 1
ATOM 828 N N . ASN A 1 107 ? -19.563 -25.988 3.381 1.00 47.53 107 ASN A N 1
ATOM 829 C CA . ASN A 1 107 ? -20.731 -26.704 2.849 1.00 47.53 107 ASN A CA 1
ATOM 830 C C . ASN A 1 107 ? -21.768 -25.762 2.203 1.00 47.53 107 ASN A C 1
ATOM 832 O O . ASN A 1 107 ? -22.795 -26.221 1.703 1.00 47.53 107 ASN A O 1
ATOM 836 N N . ALA A 1 108 ? -21.519 -24.450 2.178 1.00 49.81 108 ALA A N 1
ATOM 837 C CA . ALA A 1 108 ? -22.317 -23.508 1.406 1.00 49.81 108 ALA A CA 1
ATOM 838 C C . ALA A 1 108 ? -21.784 -23.418 -0.032 1.00 49.81 108 ALA A C 1
ATOM 840 O O . ALA A 1 108 ? -20.636 -23.038 -0.261 1.00 49.81 108 ALA A O 1
ATOM 841 N N . SER A 1 109 ? -22.630 -23.770 -1.007 1.00 41.81 109 SER A N 1
ATOM 842 C CA . SER A 1 109 ? -22.335 -23.610 -2.434 1.00 41.81 109 SER A CA 1
ATOM 843 C C . SER A 1 109 ? -21.818 -22.198 -2.743 1.00 41.81 109 SER A C 1
ATOM 845 O O . SER A 1 109 ? -22.318 -21.233 -2.157 1.00 41.81 109 SER A O 1
ATOM 847 N N . PRO A 1 110 ? -20.853 -22.050 -3.671 1.00 41.19 110 PRO A N 1
ATOM 848 C CA . PRO A 1 110 ? -20.358 -20.740 -4.066 1.00 41.19 110 PRO A CA 1
ATOM 849 C C . PRO A 1 110 ? -21.530 -19.848 -4.481 1.00 41.19 110 PRO A C 1
ATOM 851 O O . PRO A 1 110 ? -22.419 -20.282 -5.219 1.00 41.19 110 PRO A O 1
ATOM 854 N N . ALA A 1 111 ? -21.537 -18.609 -3.983 1.00 39.44 111 ALA A N 1
ATOM 855 C CA . ALA A 1 111 ? -22.530 -17.623 -4.379 1.00 39.44 111 ALA A CA 1
ATOM 856 C C . ALA A 1 111 ? -22.550 -17.521 -5.916 1.00 39.44 111 ALA A C 1
ATOM 858 O O . ALA A 1 111 ? -21.478 -17.470 -6.531 1.00 39.44 111 ALA A O 1
ATOM 859 N N . PRO A 1 112 ? -23.737 -17.518 -6.546 1.00 32.44 112 PRO A N 1
ATOM 860 C CA . PRO A 1 112 ? -23.841 -17.453 -7.992 1.00 32.44 112 PRO A CA 1
ATOM 861 C C . PRO A 1 112 ? -23.115 -16.208 -8.497 1.00 32.44 112 PRO A C 1
ATOM 863 O O . PRO A 1 112 ? -23.294 -15.105 -7.973 1.00 32.44 112 PRO A O 1
ATOM 866 N N . SER A 1 113 ? -22.280 -16.403 -9.516 1.00 37.00 113 SER A N 1
ATOM 867 C CA . SER A 1 113 ? -21.664 -15.324 -10.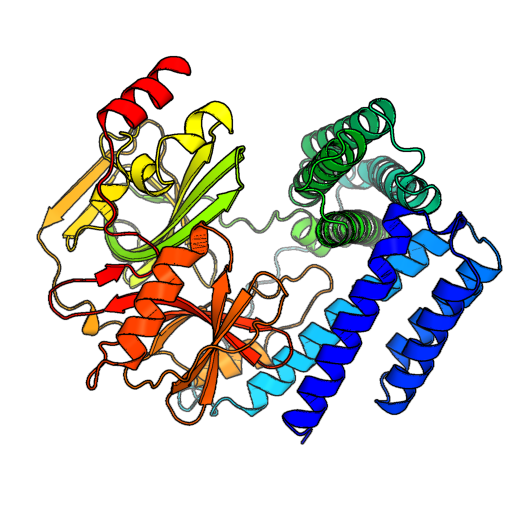280 1.00 37.00 113 SER A CA 1
ATOM 868 C C . SER A 1 113 ? -22.764 -14.343 -10.680 1.00 37.00 113 SER A C 1
ATOM 870 O O . SER A 1 113 ? -23.814 -14.770 -11.169 1.00 37.00 113 SER A O 1
ATOM 872 N N . ALA A 1 114 ? -22.551 -13.046 -10.442 1.00 37.38 114 ALA A N 1
ATOM 873 C CA . ALA A 1 114 ? -23.503 -12.022 -10.854 1.00 37.38 114 ALA A CA 1
ATOM 874 C C . ALA A 1 114 ? -23.881 -12.235 -12.334 1.00 37.38 114 ALA A C 1
ATOM 876 O O . ALA A 1 114 ? -23.008 -12.593 -13.130 1.00 37.38 114 ALA A O 1
ATOM 877 N N . PRO A 1 115 ? -25.159 -12.058 -12.713 1.00 34.38 115 PRO A N 1
ATOM 878 C CA . PRO A 1 115 ? -25.589 -12.267 -14.086 1.00 34.38 115 PRO A CA 1
ATOM 879 C C . PRO A 1 115 ? -24.721 -11.421 -15.017 1.00 34.38 115 PRO A C 1
ATOM 881 O O . PRO A 1 115 ? -24.586 -10.212 -14.810 1.00 34.38 115 PRO A O 1
ATOM 884 N N . ASN A 1 116 ? -24.126 -12.076 -16.020 1.00 40.47 116 ASN A N 1
ATOM 885 C CA . ASN A 1 116 ? -23.380 -11.414 -17.083 1.00 40.47 116 ASN A CA 1
ATOM 886 C C . ASN A 1 116 ? -24.255 -10.288 -17.634 1.00 40.47 116 ASN A C 1
ATOM 888 O O . ASN A 1 116 ? -25.278 -10.538 -18.276 1.00 40.47 116 ASN A O 1
ATOM 892 N N . SER A 1 117 ? -23.871 -9.047 -17.340 1.00 45.16 117 SER A N 1
ATOM 893 C CA . SER A 1 117 ? -24.496 -7.887 -17.961 1.00 45.16 117 SER A CA 1
ATOM 894 C C . SER A 1 117 ? -24.351 -8.030 -19.480 1.00 45.16 117 SER A C 1
ATOM 896 O O . SER A 1 117 ? -23.361 -8.609 -19.941 1.00 45.16 117 SER A O 1
ATOM 898 N N . PRO A 1 118 ? -25.323 -7.560 -20.279 1.00 48.12 118 PRO A N 1
ATOM 899 C CA . PRO A 1 118 ? -25.229 -7.648 -21.729 1.00 48.12 118 PRO A CA 1
ATOM 900 C C . PRO A 1 118 ? -23.888 -7.066 -22.186 1.00 48.12 118 PRO A C 1
ATOM 902 O O . PRO A 1 118 ? -23.553 -5.935 -21.837 1.00 48.12 118 PRO A O 1
ATOM 905 N N . ARG A 1 119 ? -23.114 -7.863 -22.935 1.00 54.34 119 ARG A N 1
ATOM 906 C CA . ARG A 1 119 ? -21.833 -7.454 -23.520 1.00 54.34 119 ARG A CA 1
ATOM 907 C C . ARG A 1 119 ? -22.091 -6.331 -24.519 1.00 54.34 119 ARG A C 1
ATOM 909 O O . ARG A 1 119 ? -22.365 -6.574 -25.690 1.00 54.34 119 ARG A O 1
ATOM 916 N N . THR A 1 120 ? -22.059 -5.095 -24.047 1.00 68.06 120 THR A N 1
ATOM 917 C CA . THR A 1 120 ? -22.000 -3.925 -24.917 1.00 68.06 120 THR A CA 1
ATOM 918 C C . THR A 1 120 ? -20.564 -3.795 -25.401 1.00 68.06 120 THR A C 1
ATOM 920 O O . THR A 1 120 ? -19.672 -3.740 -24.562 1.00 68.06 120 THR A O 1
ATOM 923 N N . GLY A 1 121 ? -20.337 -3.762 -26.716 1.00 78.50 121 GLY A N 1
ATOM 924 C CA . GLY A 1 121 ? -19.009 -3.502 -27.283 1.00 78.50 121 GLY A CA 1
ATOM 925 C C . GLY A 1 121 ? -18.460 -2.130 -26.881 1.00 78.50 121 GLY A C 1
ATOM 926 O O . GLY A 1 121 ? -19.173 -1.294 -26.307 1.00 78.50 121 GLY A O 1
ATOM 927 N N . VAL A 1 122 ? -17.187 -1.888 -27.181 1.00 83.25 122 VAL A N 1
ATOM 928 C CA . VAL A 1 122 ? -16.520 -0.618 -26.878 1.00 83.25 122 VAL A CA 1
ATOM 929 C C . VAL A 1 122 ? -17.187 0.499 -27.683 1.00 83.25 122 VAL A C 1
ATOM 931 O O . VAL A 1 122 ? -17.420 0.376 -28.889 1.00 83.25 122 VAL A O 1
ATOM 934 N N . LYS A 1 123 ? -17.533 1.608 -27.022 1.00 87.75 123 LYS A N 1
ATOM 935 C CA . LYS A 1 123 ? -18.261 2.701 -27.676 1.00 87.75 123 LYS A CA 1
ATOM 936 C C . LYS A 1 123 ? -17.342 3.481 -28.615 1.00 87.75 123 LYS A C 1
ATOM 938 O O . LYS A 1 123 ? -16.133 3.549 -28.422 1.00 87.75 123 LYS A O 1
ATOM 943 N N . GLU A 1 124 ? -17.918 4.174 -29.593 1.00 86.06 124 GLU A N 1
ATOM 944 C CA . GLU A 1 124 ? -17.131 5.002 -30.519 1.00 86.06 124 GLU A CA 1
ATOM 945 C C . GLU A 1 124 ? -16.365 6.132 -29.802 1.00 86.06 124 GLU A C 1
ATOM 947 O O . GLU A 1 124 ? -15.253 6.486 -30.186 1.00 86.06 124 GLU A O 1
ATOM 952 N N . GLU A 1 125 ? -16.919 6.661 -28.706 1.00 84.88 125 GLU A N 1
ATOM 953 C CA . GLU A 1 125 ? -16.222 7.610 -27.825 1.00 84.88 125 GLU A CA 1
ATOM 954 C C . GLU A 1 125 ? -14.957 7.012 -27.190 1.00 84.88 125 GLU A C 1
ATOM 956 O O . GLU A 1 125 ? -13.948 7.701 -27.054 1.00 84.88 125 GLU A O 1
ATOM 961 N N . ASP A 1 126 ? -14.978 5.718 -26.870 1.00 87.50 126 ASP A N 1
ATOM 962 C CA . ASP A 1 126 ? -13.852 5.012 -26.270 1.00 87.50 126 ASP A CA 1
ATOM 963 C C . ASP A 1 126 ? -12.753 4.738 -27.304 1.00 87.50 126 ASP A C 1
ATOM 965 O O . ASP A 1 126 ? -11.569 4.825 -26.983 1.00 87.50 126 ASP A O 1
ATOM 969 N N . ARG A 1 127 ? -13.120 4.490 -28.570 1.00 89.56 127 ARG A N 1
ATOM 970 C CA . ARG A 1 127 ? -12.153 4.319 -29.671 1.00 89.56 127 ARG A CA 1
ATOM 971 C C . ARG A 1 127 ? -11.326 5.573 -29.927 1.00 89.56 127 ARG A C 1
ATOM 973 O O . ARG A 1 127 ? -10.141 5.476 -30.249 1.00 89.56 127 ARG A O 1
ATOM 980 N N . ARG A 1 128 ? -11.907 6.755 -29.699 1.00 88.06 128 ARG A N 1
ATOM 981 C CA . ARG A 1 128 ? -11.191 8.041 -29.791 1.00 88.06 128 ARG A CA 1
ATOM 982 C C . ARG A 1 128 ? -10.069 8.176 -28.759 1.00 88.06 128 ARG A C 1
ATOM 984 O O . ARG A 1 128 ? -9.172 8.991 -28.956 1.00 88.06 128 ARG A O 1
ATOM 991 N N . LEU A 1 129 ? -10.062 7.357 -27.704 1.00 88.19 129 LEU A N 1
ATOM 992 C CA . LEU A 1 129 ? -8.981 7.360 -26.721 1.00 88.19 129 LEU A CA 1
ATOM 993 C C . LEU A 1 129 ? -7.688 6.733 -27.222 1.00 88.19 129 LEU A C 1
ATOM 995 O O . LEU A 1 129 ? -6.655 6.999 -26.621 1.00 88.19 129 LEU A O 1
ATOM 999 N N . LEU A 1 130 ? -7.699 5.927 -28.289 1.00 92.44 130 LEU A N 1
ATOM 1000 C CA . LEU A 1 130 ? -6.487 5.243 -28.758 1.00 92.44 130 LEU A CA 1
ATOM 1001 C C . LEU A 1 130 ? -5.334 6.217 -29.019 1.00 92.44 130 LEU A C 1
ATOM 1003 O O . LEU A 1 130 ? -4.205 5.944 -28.620 1.00 92.44 130 LEU A O 1
ATOM 1007 N N . GLY A 1 131 ? -5.623 7.365 -29.642 1.00 90.44 131 GLY A N 1
ATOM 1008 C CA . GLY A 1 131 ? -4.624 8.412 -29.872 1.00 90.44 131 GLY A CA 1
ATOM 1009 C C . GLY A 1 131 ? -4.044 8.943 -28.561 1.00 90.44 131 GLY A C 1
ATOM 1010 O O . GLY A 1 131 ? -2.830 8.932 -28.378 1.00 90.44 131 GLY A O 1
ATOM 1011 N N . VAL A 1 132 ? -4.921 9.301 -27.619 1.00 89.56 132 VAL A N 1
ATOM 1012 C CA . VAL A 1 132 ? -4.541 9.808 -26.291 1.00 89.56 132 VAL A CA 1
ATOM 1013 C C . VAL A 1 132 ? -3.718 8.772 -25.521 1.00 89.56 132 VAL A C 1
ATOM 1015 O O . VAL A 1 132 ? -2.672 9.094 -24.973 1.00 89.56 132 VAL A O 1
ATOM 1018 N N . LEU A 1 133 ? -4.140 7.507 -25.499 1.00 93.38 133 LEU A N 1
ATOM 1019 C CA . LEU A 1 133 ? -3.448 6.434 -24.781 1.00 93.38 133 LEU A CA 1
ATOM 1020 C C . LEU A 1 133 ? -2.047 6.174 -25.345 1.00 93.38 133 LEU A C 1
ATOM 1022 O O . LEU A 1 133 ? -1.113 5.973 -24.568 1.00 93.38 133 LEU A O 1
ATOM 1026 N N . ARG A 1 134 ? -1.886 6.215 -26.673 1.00 94.62 134 ARG A N 1
ATOM 1027 C CA . ARG A 1 134 ? -0.585 6.057 -27.340 1.00 94.62 134 ARG A CA 1
ATOM 1028 C C . ARG A 1 134 ? 0.347 7.224 -27.063 1.00 94.62 134 ARG A C 1
ATOM 1030 O O . ARG A 1 134 ? 1.502 6.988 -26.731 1.00 94.62 134 ARG A O 1
ATOM 1037 N N . GLU A 1 135 ? -0.153 8.453 -27.148 1.00 91.50 135 GLU A N 1
ATOM 1038 C CA . GLU A 1 135 ? 0.624 9.654 -26.833 1.00 91.50 135 GLU A CA 1
ATOM 1039 C C . GLU A 1 135 ? 1.085 9.646 -25.370 1.00 91.50 135 GLU A C 1
ATOM 1041 O O . GLU A 1 135 ? 2.267 9.832 -25.083 1.00 91.50 135 GLU A O 1
ATOM 1046 N N . LEU A 1 136 ? 0.173 9.338 -24.441 1.00 91.00 136 LEU A N 1
ATOM 1047 C CA . LEU A 1 136 ? 0.487 9.206 -23.019 1.00 91.00 136 LEU A CA 1
ATOM 1048 C C . LEU A 1 136 ? 1.521 8.105 -22.759 1.00 91.00 136 LEU A C 1
ATOM 1050 O O . LEU A 1 136 ? 2.439 8.300 -21.967 1.00 91.00 136 LEU A O 1
ATOM 1054 N N . CYS A 1 137 ? 1.387 6.956 -23.424 1.00 95.00 137 CYS A N 1
ATOM 1055 C CA . CYS A 1 137 ? 2.345 5.861 -23.317 1.00 95.00 137 CYS A CA 1
ATOM 1056 C C . CYS A 1 137 ? 3.728 6.258 -23.845 1.00 95.00 137 CYS A C 1
ATOM 1058 O O . CYS A 1 137 ? 4.721 6.012 -23.164 1.00 95.00 137 CYS A O 1
ATOM 1060 N N . GLY A 1 138 ? 3.785 6.903 -25.013 1.00 93.69 138 GLY A N 1
ATOM 1061 C CA . GLY A 1 138 ? 5.027 7.396 -25.602 1.00 93.69 138 GLY A CA 1
ATOM 1062 C C . GLY A 1 138 ? 5.721 8.408 -24.695 1.00 93.69 138 GLY A C 1
ATOM 1063 O O . GLY A 1 138 ? 6.908 8.278 -24.438 1.00 93.69 138 GLY A O 1
ATOM 1064 N N . ALA A 1 139 ? 4.974 9.339 -24.092 1.00 91.62 139 ALA A N 1
ATOM 1065 C CA . ALA A 1 139 ? 5.534 10.302 -23.143 1.00 91.62 139 ALA A CA 1
ATOM 1066 C C . ALA A 1 139 ? 6.156 9.636 -21.897 1.00 91.62 139 ALA A C 1
ATOM 1068 O O . ALA A 1 139 ? 7.173 10.108 -21.388 1.00 91.62 139 ALA A O 1
ATOM 1069 N N . ILE A 1 140 ? 5.559 8.544 -21.405 1.00 94.50 140 ILE A N 1
ATOM 1070 C CA . ILE A 1 140 ? 6.114 7.751 -20.297 1.00 94.50 140 ILE A CA 1
ATOM 1071 C C . ILE A 1 140 ? 7.399 7.042 -20.743 1.00 94.50 140 ILE A C 1
ATOM 1073 O O . ILE A 1 140 ? 8.407 7.100 -20.038 1.00 94.50 140 ILE A O 1
ATOM 1077 N N . GLU A 1 141 ? 7.380 6.390 -21.906 1.00 95.94 141 GLU A N 1
ATOM 1078 C CA . GLU A 1 141 ? 8.537 5.676 -22.460 1.00 95.94 141 GLU A CA 1
ATOM 1079 C C . GLU A 1 141 ? 9.700 6.632 -22.768 1.00 95.94 141 GLU A C 1
ATOM 1081 O O . GLU A 1 141 ? 10.835 6.330 -22.409 1.00 95.94 141 GLU A O 1
ATOM 1086 N N . ASP A 1 142 ? 9.424 7.815 -23.317 1.00 93.69 142 ASP A N 1
ATOM 1087 C CA . ASP A 1 142 ? 10.421 8.848 -23.606 1.00 93.69 142 ASP A CA 1
ATOM 1088 C C . ASP A 1 142 ? 11.082 9.386 -22.337 1.00 93.69 142 ASP A C 1
ATOM 1090 O O . ASP A 1 142 ? 12.310 9.456 -22.273 1.00 93.69 142 AS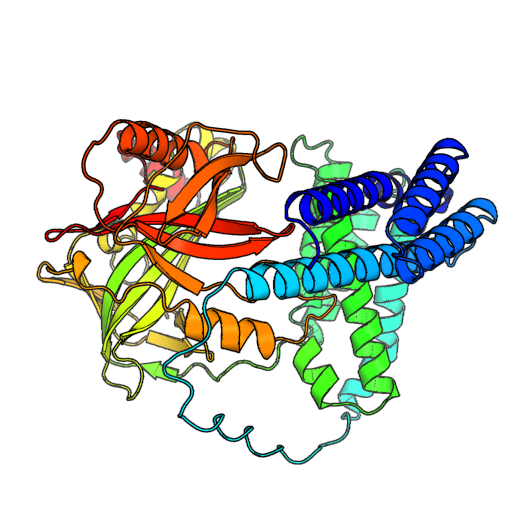P A O 1
ATOM 1094 N N . LEU A 1 143 ? 10.288 9.714 -21.308 1.00 93.00 143 LEU A N 1
ATOM 1095 C CA . LEU A 1 143 ? 10.808 10.150 -20.008 1.00 93.00 143 LEU A CA 1
ATOM 1096 C C . LEU A 1 143 ? 11.718 9.087 -19.384 1.00 93.00 143 LEU A C 1
ATOM 1098 O O . LEU A 1 143 ? 12.756 9.400 -18.810 1.00 93.00 143 LEU A O 1
ATOM 1102 N N . THR A 1 144 ? 11.334 7.823 -19.521 1.00 95.88 144 THR A N 1
ATOM 1103 C CA . THR A 1 144 ? 12.086 6.676 -18.999 1.00 95.88 144 THR A CA 1
ATOM 1104 C C . THR A 1 144 ? 13.353 6.419 -19.794 1.00 95.88 144 THR A C 1
ATOM 1106 O O . THR A 1 144 ? 14.376 6.045 -19.233 1.00 95.88 144 THR A O 1
ATOM 1109 N N . ALA A 1 145 ? 13.305 6.629 -21.106 1.00 95.81 145 ALA A N 1
ATOM 1110 C CA . ALA A 1 145 ? 14.462 6.489 -21.968 1.00 95.81 145 ALA A CA 1
ATOM 1111 C C . ALA A 1 145 ? 15.496 7.588 -21.699 1.00 95.81 145 ALA A C 1
ATOM 1113 O O . ALA A 1 145 ? 16.692 7.294 -21.668 1.00 95.81 145 ALA A O 1
ATOM 1114 N N . SER A 1 146 ? 15.049 8.832 -21.492 1.00 93.94 146 SER A N 1
ATOM 1115 C CA . SER A 1 146 ? 15.924 9.975 -21.203 1.00 93.94 146 SER A CA 1
ATOM 1116 C C . SER A 1 146 ? 16.392 10.052 -19.752 1.00 93.94 146 SER A C 1
ATOM 1118 O O . SER A 1 146 ? 17.431 10.646 -19.493 1.00 93.94 146 SER A O 1
ATOM 1120 N N . GLY A 1 147 ? 15.614 9.507 -18.816 1.00 93.56 147 GLY A N 1
ATOM 1121 C CA . GLY A 1 147 ? 15.827 9.698 -17.386 1.00 93.56 147 GLY A CA 1
ATOM 1122 C C . GLY A 1 147 ? 15.452 11.100 -16.903 1.00 93.56 147 GLY A C 1
ATOM 1123 O O . GLY A 1 147 ? 15.002 11.964 -17.664 1.00 93.56 147 GLY A O 1
ATOM 1124 N N . LEU A 1 148 ? 15.653 11.321 -15.605 1.00 92.94 148 LEU A N 1
ATOM 1125 C CA . LEU A 1 148 ? 15.417 12.587 -14.919 1.00 92.94 148 LEU A CA 1
ATOM 1126 C C . LEU A 1 148 ? 16.599 13.558 -14.973 1.00 92.94 148 LEU A C 1
ATOM 1128 O O . LEU A 1 148 ? 16.416 14.733 -14.677 1.00 92.94 148 LEU A O 1
ATOM 1132 N N . SER A 1 149 ? 17.784 13.124 -15.398 1.00 83.12 149 SER A N 1
ATOM 1133 C CA . SER A 1 149 ? 18.946 14.010 -15.584 1.00 83.12 149 SER A CA 1
ATOM 1134 C C . SER A 1 149 ? 18.667 15.154 -16.574 1.00 83.12 149 SER A C 1
ATOM 1136 O O . SER A 1 149 ? 19.198 16.251 -16.423 1.00 83.12 149 SER A O 1
ATOM 1138 N N . ALA A 1 150 ? 17.778 14.926 -17.547 1.00 77.31 150 ALA A N 1
ATOM 1139 C CA . ALA A 1 150 ? 17.272 15.934 -18.480 1.00 77.31 150 ALA A CA 1
ATOM 1140 C C . ALA A 1 150 ? 15.917 16.544 -18.056 1.00 77.31 150 ALA A C 1
ATOM 1142 O O . ALA A 1 150 ? 15.330 17.345 -18.795 1.00 77.31 150 ALA A O 1
ATOM 1143 N N . ALA A 1 151 ? 15.371 16.150 -16.900 1.00 82.06 151 ALA A N 1
ATOM 1144 C CA . ALA A 1 151 ? 14.092 16.657 -16.435 1.00 82.06 151 ALA A CA 1
ATOM 1145 C C . ALA A 1 151 ? 14.206 18.124 -16.023 1.00 82.06 151 ALA A C 1
ATOM 1147 O O . ALA A 1 151 ? 15.137 18.563 -15.356 1.00 82.06 151 ALA A O 1
ATOM 1148 N N . SER A 1 152 ? 13.204 18.898 -16.419 1.00 82.38 152 SER A N 1
ATOM 1149 C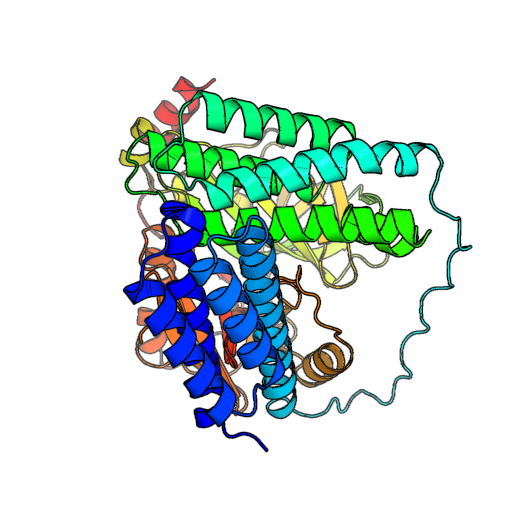 CA . SER A 1 152 ? 13.094 20.312 -16.088 1.00 82.38 152 SER A CA 1
ATOM 1150 C C . SER A 1 152 ? 11.668 20.643 -15.660 1.00 82.38 152 SER A C 1
ATOM 1152 O O . SER A 1 152 ? 10.757 19.811 -15.738 1.00 82.38 152 SER A O 1
ATOM 1154 N N . LYS A 1 153 ? 11.429 21.910 -15.300 1.00 84.00 153 LYS A N 1
ATOM 1155 C CA . LYS A 1 153 ? 10.067 22.437 -15.117 1.00 84.00 153 LYS A CA 1
ATOM 1156 C C . LYS A 1 153 ? 9.176 22.179 -16.343 1.00 84.00 153 LYS A C 1
ATOM 1158 O O . LYS A 1 153 ? 7.974 21.985 -16.190 1.00 84.00 153 LYS A O 1
ATOM 1163 N N . ILE A 1 154 ? 9.753 22.116 -17.548 1.00 85.19 154 ILE A N 1
ATOM 1164 C CA . ILE A 1 154 ? 9.026 21.786 -18.782 1.00 85.19 154 ILE A CA 1
ATOM 1165 C C . ILE A 1 154 ? 8.559 20.325 -18.764 1.00 85.19 154 ILE A C 1
ATOM 1167 O O . ILE A 1 154 ? 7.404 20.055 -19.088 1.00 85.19 154 ILE A O 1
ATOM 1171 N N . THR A 1 155 ? 9.422 19.392 -18.355 1.00 84.69 155 THR A N 1
ATOM 1172 C CA . THR A 1 155 ? 9.088 17.964 -18.220 1.00 84.69 155 THR A CA 1
ATOM 1173 C C . THR A 1 155 ? 7.910 17.774 -17.272 1.00 84.69 155 THR A C 1
ATOM 1175 O O . THR A 1 155 ? 6.922 17.138 -17.635 1.00 84.69 155 THR A O 1
ATOM 1178 N N . ARG A 1 156 ? 7.953 18.425 -16.103 1.00 86.38 156 ARG A N 1
ATOM 1179 C CA . ARG A 1 156 ? 6.834 18.435 -15.153 1.00 86.38 156 ARG A CA 1
ATOM 1180 C C . ARG A 1 156 ? 5.546 18.967 -15.786 1.00 86.38 156 ARG A C 1
ATOM 1182 O O . ARG A 1 156 ? 4.506 18.319 -15.685 1.00 86.38 156 ARG A O 1
ATOM 1189 N N . SER A 1 157 ? 5.603 20.122 -16.449 1.00 86.88 157 SER A N 1
ATOM 1190 C CA . SER A 1 157 ? 4.429 20.725 -17.092 1.00 86.88 157 SER A CA 1
ATOM 1191 C C . SER A 1 157 ? 3.801 19.803 -18.136 1.00 86.88 157 SER A C 1
ATOM 1193 O O . SER A 1 157 ? 2.579 19.682 -18.176 1.00 86.88 157 SER A O 1
ATOM 1195 N N . LYS A 1 158 ? 4.612 19.095 -18.933 1.00 87.44 158 LYS A N 1
ATOM 1196 C CA . LYS A 1 158 ? 4.116 18.102 -19.900 1.00 87.44 158 LYS A CA 1
ATOM 1197 C C . LYS A 1 158 ? 3.350 16.970 -19.210 1.00 87.44 158 LYS A C 1
ATOM 1199 O O . LYS A 1 158 ? 2.228 16.673 -19.604 1.00 87.44 158 LYS A O 1
ATOM 1204 N N . ILE A 1 159 ? 3.899 16.396 -18.137 1.00 87.88 159 ILE A N 1
ATOM 1205 C CA . ILE A 1 159 ? 3.238 15.315 -17.380 1.00 87.88 159 ILE A CA 1
ATOM 1206 C C . ILE A 1 159 ? 1.940 15.816 -16.731 1.00 87.88 159 ILE A C 1
ATOM 1208 O O . ILE A 1 159 ? 0.935 15.106 -16.716 1.00 87.88 159 ILE A O 1
ATOM 1212 N N . GLN A 1 160 ? 1.915 17.059 -16.246 1.00 88.44 160 GLN A N 1
ATOM 1213 C CA . GLN A 1 160 ? 0.705 17.659 -15.685 1.00 88.44 160 GLN A CA 1
ATOM 1214 C C . GLN A 1 160 ? -0.391 17.856 -16.744 1.00 88.44 160 GLN A C 1
ATOM 1216 O O . GLN A 1 160 ? -1.566 17.609 -16.462 1.00 88.44 160 GLN A O 1
ATOM 1221 N N . VAL A 1 161 ? -0.025 18.271 -17.961 1.00 89.50 161 VAL A N 1
ATOM 1222 C CA . VAL A 1 161 ? -0.954 18.356 -19.100 1.00 89.50 161 VAL A CA 1
ATOM 1223 C C . VAL A 1 161 ? -1.514 16.972 -19.424 1.00 89.50 161 VAL A C 1
ATOM 1225 O O . VAL A 1 161 ? -2.732 16.821 -19.492 1.00 89.50 161 VAL A O 1
ATOM 1228 N N . SER A 1 162 ? -0.655 15.956 -19.501 1.00 87.56 162 SER A N 1
ATOM 1229 C CA . SER A 1 162 ? -1.042 14.553 -19.679 1.00 87.56 162 SER A CA 1
ATOM 1230 C C . SER A 1 162 ? -2.015 14.057 -18.601 1.00 87.56 162 SER A C 1
ATOM 1232 O O . SER A 1 162 ? -3.030 13.431 -18.909 1.00 87.56 162 SER A O 1
ATOM 1234 N N . ALA A 1 163 ? -1.761 14.380 -17.329 1.00 87.75 163 ALA A N 1
ATOM 1235 C CA . ALA A 1 163 ? -2.648 14.031 -16.221 1.00 87.75 163 ALA A CA 1
ATOM 1236 C C . ALA A 1 163 ? -4.020 14.716 -16.337 1.00 87.75 163 ALA A C 1
ATOM 1238 O O . ALA A 1 163 ? -5.056 14.095 -16.095 1.00 87.75 163 ALA A O 1
ATOM 1239 N N . ASN A 1 164 ? -4.037 15.992 -16.727 1.00 89.19 164 ASN A N 1
ATOM 1240 C CA . ASN A 1 164 ? -5.271 16.744 -16.933 1.00 89.19 164 ASN A CA 1
ATOM 1241 C C . ASN A 1 164 ? -6.071 16.199 -18.122 1.00 89.19 164 ASN A C 1
ATOM 1243 O O . ASN A 1 164 ? -7.293 16.110 -18.035 1.00 89.19 164 ASN A O 1
ATOM 1247 N N . GLU A 1 165 ? -5.405 15.792 -19.201 1.00 87.50 165 GLU A N 1
ATOM 1248 C CA . GLU A 1 165 ? -6.057 15.161 -20.349 1.00 87.50 165 GLU A CA 1
ATOM 1249 C C . GLU A 1 165 ? -6.679 13.813 -19.962 1.00 87.50 165 GLU A C 1
ATOM 1251 O O . GLU A 1 165 ? -7.866 13.590 -20.197 1.00 87.50 165 GLU A O 1
ATOM 1256 N N . ALA A 1 166 ? -5.944 12.962 -19.239 1.00 87.38 166 ALA A N 1
ATOM 1257 C CA . ALA A 1 166 ? -6.485 11.718 -18.690 1.00 87.38 166 ALA A CA 1
ATOM 1258 C C . ALA A 1 166 ? -7.720 11.960 -17.795 1.00 87.38 166 ALA A C 1
ATOM 1260 O O . ALA A 1 166 ? -8.687 11.195 -17.843 1.00 87.38 166 ALA A O 1
ATOM 1261 N N . ALA A 1 167 ? -7.726 13.041 -17.006 1.00 87.25 167 ALA A N 1
ATOM 1262 C CA . ALA A 1 167 ? -8.868 13.417 -16.177 1.00 87.25 167 ALA A CA 1
ATOM 1263 C C . ALA A 1 167 ? -10.103 13.816 -17.006 1.00 87.25 167 ALA A C 1
ATOM 1265 O O . ALA A 1 167 ? -11.210 13.390 -16.669 1.00 87.25 167 ALA A O 1
ATOM 1266 N N . LYS A 1 168 ? -9.932 14.575 -18.102 1.00 87.88 168 LYS A N 1
ATOM 1267 C CA . LYS A 1 168 ? -11.037 14.946 -19.013 1.00 87.88 168 LYS A CA 1
ATOM 1268 C C . LYS A 1 168 ? -11.733 13.714 -19.592 1.00 87.88 168 LYS A C 1
ATOM 1270 O O . LYS A 1 168 ? -12.957 13.687 -19.677 1.00 87.88 168 LYS A O 1
ATOM 1275 N N . HIS A 1 169 ? -10.961 12.671 -19.896 1.00 86.19 169 HIS A N 1
ATOM 1276 C CA . HIS A 1 169 ? -11.458 11.384 -20.402 1.00 86.19 169 HIS A CA 1
ATOM 1277 C C . HIS A 1 169 ? -11.914 10.414 -19.304 1.00 86.19 169 HIS A C 1
ATOM 1279 O O . HIS A 1 169 ? -12.139 9.234 -19.568 1.00 86.19 169 HIS A O 1
ATOM 1285 N N . LYS A 1 170 ? -12.061 10.886 -18.056 1.00 86.62 170 LYS A N 1
ATOM 1286 C CA . LYS A 1 170 ? -12.503 10.084 -16.902 1.00 86.62 170 LYS A CA 1
ATOM 1287 C C . LYS A 1 170 ? -11.631 8.840 -16.661 1.00 86.62 170 LYS A C 1
ATOM 1289 O O . LYS A 1 170 ? -12.118 7.822 -16.170 1.00 86.62 170 LYS A O 1
ATOM 1294 N N . LEU A 1 171 ? -10.332 8.916 -16.960 1.00 88.06 171 LEU A N 1
ATOM 1295 C CA . LEU A 1 171 ? -9.366 7.847 -16.686 1.00 88.06 171 LEU A CA 1
ATOM 1296 C C . LEU A 1 171 ? -8.916 7.924 -15.218 1.00 88.06 171 LEU A C 1
ATOM 1298 O O . LEU A 1 171 ? -7.809 8.365 -14.898 1.00 88.06 171 LEU A O 1
ATOM 1302 N N . GLN A 1 172 ? -9.809 7.522 -14.310 1.00 85.62 172 GLN A N 1
ATOM 1303 C CA . GLN A 1 172 ? -9.702 7.789 -12.869 1.00 85.62 172 GLN A CA 1
ATOM 1304 C C . GLN A 1 172 ? -8.502 7.120 -12.186 1.00 85.62 172 GLN A C 1
ATOM 1306 O O . GLN A 1 172 ? -8.057 7.612 -11.155 1.00 85.62 172 GLN A O 1
ATOM 1311 N N . ARG A 1 173 ? -7.935 6.047 -12.756 1.00 88.00 173 ARG A N 1
ATOM 1312 C CA . ARG A 1 173 ? -6.687 5.434 -12.255 1.00 88.00 173 ARG A CA 1
ATOM 1313 C C . ARG A 1 173 ? -5.432 6.092 -12.821 1.00 88.00 173 ARG A C 1
ATOM 1315 O O . ARG A 1 173 ? -4.436 6.209 -12.114 1.00 88.00 173 ARG A O 1
ATOM 1322 N N . LEU A 1 174 ? -5.479 6.503 -14.090 1.00 91.31 174 LEU A N 1
ATOM 1323 C CA . LEU A 1 174 ? -4.317 7.019 -14.814 1.00 91.31 174 LEU A CA 1
ATOM 1324 C C . LEU A 1 174 ? -3.995 8.459 -14.408 1.00 91.31 174 LEU A C 1
ATOM 1326 O O . LEU A 1 174 ? -2.840 8.772 -14.141 1.00 91.31 174 LEU A O 1
ATOM 1330 N N . SER A 1 175 ? -5.008 9.324 -14.295 1.00 90.69 175 SER A N 1
ATOM 1331 C CA . SER A 1 175 ? -4.803 10.730 -13.917 1.00 90.69 175 SER A CA 1
ATOM 1332 C C . SER A 1 175 ? -4.074 10.880 -12.568 1.00 90.69 175 SER A C 1
ATOM 1334 O O . SER A 1 175 ? -3.065 11.582 -12.524 1.00 90.69 175 SER A O 1
ATOM 1336 N N . PRO A 1 176 ? -4.508 10.236 -11.463 1.00 87.94 176 PRO A N 1
ATOM 1337 C CA . PRO A 1 176 ? -3.783 10.308 -10.194 1.00 87.94 176 PRO A CA 1
ATOM 1338 C C . PRO A 1 176 ? -2.368 9.728 -10.269 1.00 87.94 176 PRO A C 1
ATOM 1340 O O . PRO A 1 176 ? -1.454 10.324 -9.710 1.00 87.94 176 PRO A O 1
ATOM 1343 N N . ALA A 1 177 ? -2.162 8.618 -10.989 1.00 92.12 177 ALA A N 1
ATOM 1344 C CA . ALA A 1 177 ? -0.830 8.039 -11.159 1.00 92.12 177 ALA A CA 1
ATOM 1345 C C . ALA A 1 177 ? 0.131 9.027 -11.844 1.00 92.12 177 ALA A C 1
ATOM 1347 O O . ALA A 1 177 ? 1.226 9.259 -11.340 1.00 92.12 177 ALA A O 1
ATOM 1348 N N . LEU A 1 178 ? -0.310 9.693 -12.916 1.00 93.06 178 LEU A N 1
ATOM 1349 C CA . LEU A 1 178 ? 0.476 10.724 -13.602 1.00 93.06 178 LEU A CA 1
ATOM 1350 C C . LEU A 1 178 ? 0.732 11.962 -12.729 1.00 93.06 178 LEU A C 1
ATOM 1352 O O . LEU A 1 178 ? 1.804 12.555 -12.822 1.00 93.06 178 LEU A O 1
ATOM 1356 N N . ARG A 1 179 ? -0.204 12.345 -11.848 1.00 90.94 179 ARG A N 1
ATOM 1357 C CA . ARG A 1 179 ? 0.032 13.426 -10.870 1.00 90.94 179 ARG A CA 1
ATOM 1358 C C . ARG A 1 179 ? 1.148 13.067 -9.896 1.00 90.94 179 ARG A C 1
ATOM 1360 O O . ARG A 1 179 ? 2.030 13.890 -9.684 1.00 90.94 179 ARG A O 1
ATOM 1367 N N . TYR A 1 180 ? 1.166 11.838 -9.382 1.00 91.44 180 TYR A N 1
ATOM 1368 C CA . TYR A 1 180 ? 2.268 11.380 -8.535 1.00 91.44 180 TYR A CA 1
ATOM 1369 C C . TYR A 1 180 ? 3.610 11.364 -9.275 1.00 91.44 180 TYR A C 1
ATOM 1371 O O . TYR A 1 180 ? 4.619 11.754 -8.694 1.00 91.44 180 TYR A O 1
ATOM 1379 N N . VAL A 1 181 ? 3.633 10.989 -10.561 1.00 94.12 181 VAL A N 1
ATOM 1380 C CA . VAL A 1 181 ? 4.848 11.122 -11.385 1.00 94.12 181 VAL A CA 1
ATOM 1381 C C . VAL A 1 181 ? 5.286 12.588 -11.460 1.00 94.12 181 VAL A C 1
ATOM 1383 O O . VAL A 1 181 ? 6.452 12.883 -11.220 1.00 94.12 181 VAL A O 1
ATOM 1386 N N . ALA A 1 182 ? 4.371 13.518 -11.753 1.00 91.50 182 ALA A N 1
ATOM 1387 C CA . ALA A 1 182 ? 4.695 14.943 -11.824 1.00 91.50 182 ALA A CA 1
ATOM 1388 C C . ALA A 1 182 ? 5.239 15.492 -10.493 1.00 91.50 182 ALA A C 1
ATOM 1390 O O . ALA A 1 182 ? 6.151 16.316 -10.509 1.00 91.50 182 ALA A O 1
ATOM 1391 N N . GLU A 1 183 ? 4.711 15.031 -9.356 1.00 90.44 183 GLU A N 1
ATOM 1392 C CA . GLU A 1 183 ? 5.214 15.386 -8.026 1.00 90.44 183 GLU A CA 1
ATOM 1393 C C . GLU A 1 183 ? 6.618 14.832 -7.755 1.00 90.44 183 GLU A C 1
ATOM 1395 O O . GLU A 1 183 ? 7.463 15.568 -7.258 1.00 90.44 183 GLU A O 1
ATOM 1400 N N . GLU A 1 184 ? 6.904 13.567 -8.085 1.00 92.38 184 GLU A N 1
ATOM 1401 C CA . GLU A 1 184 ? 8.258 13.011 -7.919 1.00 92.38 184 GLU A CA 1
ATOM 1402 C C . GLU A 1 184 ? 9.278 13.705 -8.826 1.00 92.38 184 GLU A C 1
ATOM 1404 O O . GLU A 1 184 ? 10.400 13.963 -8.397 1.00 92.38 184 GLU A O 1
ATOM 1409 N N . VAL A 1 185 ? 8.891 14.070 -10.053 1.00 92.75 185 VAL A N 1
ATOM 1410 C CA . VAL A 1 185 ? 9.744 14.872 -10.944 1.00 92.75 185 VAL A CA 1
ATOM 1411 C C . VAL A 1 185 ? 10.022 16.249 -10.336 1.00 92.75 185 VAL A C 1
ATOM 1413 O O . VAL A 1 185 ? 11.156 16.716 -10.390 1.00 92.75 185 VAL A O 1
ATOM 1416 N N . ASP A 1 186 ? 9.023 16.893 -9.728 1.00 90.62 186 ASP A N 1
ATOM 1417 C CA . ASP A 1 186 ? 9.206 18.174 -9.031 1.00 90.62 186 ASP A CA 1
ATOM 1418 C C . ASP A 1 186 ? 10.143 18.030 -7.823 1.00 90.62 186 ASP A C 1
ATOM 1420 O O . ASP A 1 186 ? 11.047 18.846 -7.651 1.00 90.62 186 ASP A O 1
ATOM 1424 N N . ARG A 1 187 ? 9.984 16.958 -7.030 1.00 90.81 187 ARG A N 1
ATOM 1425 C CA . ARG A 1 187 ? 10.877 16.625 -5.906 1.00 90.81 187 ARG A CA 1
ATOM 1426 C C . ARG A 1 187 ? 12.316 16.429 -6.381 1.00 90.81 187 ARG A C 1
ATOM 1428 O O . ARG A 1 187 ? 13.219 16.957 -5.743 1.00 90.81 187 ARG A O 1
ATOM 1435 N N . PHE A 1 188 ? 12.527 15.726 -7.493 1.00 93.38 188 PHE A N 1
ATOM 1436 C CA . PHE A 1 188 ? 13.857 15.521 -8.071 1.00 93.38 188 PHE A CA 1
ATOM 1437 C C . PHE A 1 188 ? 14.489 16.835 -8.546 1.00 93.38 188 PHE A C 1
ATOM 1439 O O . PHE A 1 188 ? 15.600 17.164 -8.147 1.00 93.38 188 PHE A O 1
ATOM 1446 N N . VAL A 1 189 ? 13.767 17.614 -9.361 1.00 92.06 189 VAL A N 1
ATOM 1447 C CA . VAL A 1 189 ? 14.253 18.900 -9.901 1.00 92.06 189 VAL A CA 1
ATOM 1448 C C . VAL A 1 189 ? 14.512 19.918 -8.786 1.00 92.06 189 VAL A C 1
ATOM 1450 O O . VAL A 1 189 ? 15.383 20.771 -8.921 1.00 92.06 189 VAL A O 1
ATOM 1453 N N . GLY A 1 190 ? 13.752 19.844 -7.693 1.00 90.31 190 GLY A N 1
ATOM 1454 C CA . GLY A 1 190 ? 13.937 20.663 -6.499 1.00 90.31 190 GLY A CA 1
ATOM 1455 C C . GLY A 1 190 ? 14.946 20.113 -5.487 1.00 90.31 190 GLY A C 1
ATOM 1456 O O . GLY A 1 190 ? 14.980 20.641 -4.379 1.00 90.31 190 GLY A O 1
ATOM 1457 N N . GLU A 1 191 ? 15.700 19.056 -5.821 1.00 91.31 191 GLU A N 1
ATOM 1458 C CA . GLU A 1 191 ? 16.692 18.406 -4.943 1.00 91.31 191 GLU A CA 1
ATOM 1459 C C . GLU A 1 191 ? 16.130 18.040 -3.556 1.00 91.31 191 GLU A C 1
ATOM 1461 O O . GLU A 1 191 ? 16.790 18.131 -2.520 1.00 91.31 191 GLU A O 1
ATOM 1466 N N . SER A 1 192 ? 14.859 17.641 -3.517 1.00 86.94 192 SER A N 1
ATOM 1467 C CA . SER A 1 192 ? 14.177 17.305 -2.277 1.00 86.94 192 SER A CA 1
ATOM 1468 C C . SER A 1 192 ? 14.730 16.011 -1.686 1.00 86.94 192 SER A C 1
ATOM 1470 O O . SER A 1 192 ? 14.768 14.979 -2.355 1.00 86.94 192 SER A O 1
ATOM 1472 N N . THR A 1 193 ? 15.026 16.031 -0.385 1.00 85.44 193 THR A N 1
ATOM 1473 C CA . THR A 1 193 ? 15.326 14.826 0.410 1.00 85.44 193 THR A CA 1
ATOM 1474 C C . THR A 1 193 ? 14.197 13.801 0.392 1.00 85.44 193 THR A C 1
ATOM 1476 O O . THR A 1 193 ? 14.421 12.636 0.698 1.00 85.44 193 THR A O 1
ATOM 1479 N N . ASP A 1 194 ? 12.984 14.233 0.047 1.00 83.19 194 ASP A N 1
ATOM 1480 C CA . ASP A 1 194 ? 11.812 13.373 0.008 1.00 83.19 194 ASP A CA 1
ATOM 1481 C C . ASP A 1 194 ? 11.687 12.644 -1.331 1.00 83.19 194 ASP A C 1
ATOM 1483 O O . ASP A 1 194 ? 10.790 11.818 -1.456 1.00 83.19 194 ASP A O 1
ATOM 1487 N N . PHE A 1 195 ? 12.506 12.939 -2.349 1.00 90.94 195 PHE A N 1
ATOM 1488 C CA . PHE A 1 195 ? 12.463 12.235 -3.635 1.00 90.94 195 PHE A CA 1
ATOM 1489 C C . PHE A 1 195 ? 12.641 10.719 -3.450 1.00 90.94 195 PHE A C 1
ATOM 1491 O O . PHE A 1 195 ? 13.521 10.272 -2.716 1.00 90.94 195 PHE A O 1
ATOM 1498 N N . SER A 1 196 ? 11.820 9.915 -4.136 1.00 91.31 196 SER A N 1
ATOM 1499 C CA . SER A 1 196 ? 11.916 8.455 -4.083 1.00 91.31 196 SER A CA 1
ATOM 1500 C C . SER A 1 196 ? 11.948 7.833 -5.482 1.00 91.31 196 SER A C 1
ATOM 1502 O O . SER A 1 196 ? 10.927 7.844 -6.184 1.00 91.31 196 SER A O 1
ATOM 1504 N N . PRO A 1 197 ? 13.067 7.190 -5.873 1.00 94.12 197 PRO A N 1
ATOM 1505 C CA . PRO A 1 197 ? 13.143 6.472 -7.143 1.00 94.12 197 PRO A CA 1
ATOM 1506 C C . PRO A 1 197 ? 12.156 5.298 -7.182 1.00 94.12 197 PRO A C 1
ATOM 1508 O O . PRO A 1 197 ? 11.526 5.055 -8.210 1.00 94.12 197 PRO A O 1
ATOM 1511 N N . THR A 1 198 ? 11.919 4.642 -6.044 1.00 92.88 198 THR A N 1
ATOM 1512 C CA . THR A 1 198 ? 10.925 3.575 -5.894 1.00 92.88 198 THR A CA 1
ATOM 1513 C C . THR A 1 198 ? 9.509 4.060 -6.211 1.00 92.88 198 THR A C 1
ATOM 1515 O O . THR A 1 198 ? 8.792 3.412 -6.978 1.00 92.88 198 THR A O 1
ATOM 1518 N N . ARG A 1 199 ? 9.084 5.214 -5.661 1.00 93.12 199 ARG A N 1
ATOM 1519 C CA . ARG A 1 199 ? 7.744 5.767 -5.938 1.00 93.12 199 ARG A CA 1
ATOM 1520 C C . ARG A 1 199 ? 7.608 6.176 -7.395 1.00 93.12 199 ARG A C 1
ATOM 1522 O O . ARG A 1 199 ? 6.604 5.839 -8.022 1.00 93.12 199 ARG A O 1
ATOM 1529 N N . LEU A 1 200 ? 8.618 6.849 -7.943 1.00 95.50 200 LEU A N 1
ATOM 1530 C CA . LEU A 1 200 ? 8.642 7.216 -9.355 1.00 95.50 200 LEU A CA 1
ATOM 1531 C C . LEU A 1 200 ? 8.501 5.976 -10.249 1.00 95.50 200 LEU A C 1
ATOM 1533 O O . LEU A 1 200 ? 7.623 5.936 -11.112 1.00 95.50 200 LEU A O 1
ATOM 1537 N N . PHE A 1 201 ? 9.317 4.945 -10.011 1.00 96.44 201 PHE A N 1
ATOM 1538 C CA . PHE A 1 201 ? 9.300 3.704 -10.781 1.00 96.44 201 PHE A CA 1
ATOM 1539 C C . PHE A 1 201 ? 7.945 2.996 -10.699 1.00 96.44 201 PHE A C 1
ATOM 1541 O O . PHE A 1 201 ? 7.424 2.515 -11.707 1.00 96.44 201 PHE A O 1
ATOM 1548 N N . PHE A 1 202 ? 7.337 2.966 -9.512 1.00 94.88 202 PHE A N 1
ATOM 1549 C CA . PHE A 1 202 ? 6.005 2.408 -9.306 1.00 94.88 202 PHE A CA 1
ATOM 1550 C C . PHE A 1 202 ? 4.929 3.161 -10.102 1.00 94.88 202 PHE A C 1
ATOM 1552 O O . PHE A 1 202 ? 4.151 2.537 -10.828 1.00 94.88 202 PHE A O 1
ATOM 1559 N N . PHE A 1 203 ? 4.871 4.492 -10.000 1.00 95.75 203 PHE A N 1
ATOM 1560 C CA . PHE A 1 203 ? 3.817 5.271 -10.654 1.00 95.75 203 PHE A CA 1
ATOM 1561 C C . PHE A 1 203 ? 3.990 5.365 -12.171 1.00 95.75 203 PHE A C 1
ATOM 1563 O O . PHE A 1 203 ? 2.983 5.341 -12.885 1.00 95.75 203 PHE A O 1
ATOM 1570 N N . LEU A 1 204 ? 5.224 5.399 -12.681 1.00 96.38 204 LEU A N 1
ATOM 1571 C CA . LEU A 1 204 ? 5.474 5.297 -14.119 1.00 96.38 204 LEU A CA 1
ATOM 1572 C C . LEU A 1 204 ? 5.043 3.931 -14.660 1.00 96.38 204 LEU A C 1
ATOM 1574 O O . LEU A 1 204 ? 4.266 3.877 -15.612 1.00 96.38 204 LEU A O 1
ATOM 1578 N N . GLY A 1 205 ? 5.460 2.838 -14.011 1.00 96.62 205 GLY A N 1
ATOM 1579 C CA . GLY A 1 205 ? 5.080 1.485 -14.419 1.00 96.62 205 GLY A CA 1
ATOM 1580 C C . GLY A 1 205 ? 3.573 1.256 -14.375 1.00 96.62 205 GLY A C 1
ATOM 1581 O O . GLY A 1 205 ? 2.993 0.712 -15.315 1.00 96.62 205 GLY A O 1
ATOM 1582 N N . ARG A 1 206 ? 2.897 1.756 -13.333 1.00 95.38 206 ARG A N 1
ATOM 1583 C CA . ARG A 1 206 ? 1.430 1.727 -13.245 1.00 95.38 206 ARG A CA 1
ATOM 1584 C C . ARG A 1 206 ? 0.776 2.529 -14.367 1.00 95.38 206 ARG A C 1
ATOM 1586 O O . ARG A 1 206 ? -0.200 2.059 -14.946 1.00 95.38 206 ARG A O 1
ATOM 1593 N N . SER A 1 207 ? 1.294 3.717 -14.673 1.00 96.00 207 SER A N 1
ATOM 1594 C CA . SER A 1 207 ? 0.768 4.556 -15.755 1.00 96.00 207 SER A CA 1
ATOM 1595 C C . SER A 1 207 ? 0.926 3.866 -17.112 1.00 96.00 207 SER A C 1
ATOM 1597 O O . SER A 1 207 ? -0.033 3.828 -17.878 1.00 96.00 207 SER A O 1
ATOM 1599 N N . TRP A 1 208 ? 2.081 3.241 -17.362 1.00 97.44 208 TRP A N 1
ATOM 1600 C CA . TRP A 1 208 ? 2.361 2.466 -18.574 1.00 97.44 208 TRP A CA 1
ATOM 1601 C C . TRP A 1 208 ? 1.447 1.238 -18.711 1.00 97.44 208 TRP A C 1
ATOM 1603 O O . TRP A 1 208 ? 0.870 0.992 -19.768 1.00 97.44 208 TRP A O 1
ATOM 1613 N N . LEU A 1 209 ? 1.246 0.479 -17.628 1.00 96.44 209 LEU A N 1
ATOM 1614 C CA . LEU A 1 209 ? 0.340 -0.676 -17.630 1.00 96.44 209 LEU A CA 1
ATOM 1615 C C . LEU A 1 209 ? -1.112 -0.268 -17.884 1.00 96.44 209 LEU A C 1
ATOM 1617 O O . LEU A 1 209 ? -1.828 -0.957 -18.608 1.00 96.44 209 LEU A O 1
ATOM 1621 N N . LEU A 1 210 ? -1.553 0.847 -17.300 1.00 95.50 210 LEU A N 1
ATOM 1622 C CA . LEU A 1 210 ? -2.895 1.379 -17.513 1.00 95.50 210 LEU A CA 1
ATOM 1623 C C . LEU A 1 210 ? -3.093 1.825 -18.965 1.00 95.50 210 LEU A C 1
ATOM 1625 O O . LEU A 1 210 ? -4.109 1.469 -19.560 1.00 95.50 210 LEU A O 1
ATOM 1629 N N . THR A 1 211 ? -2.143 2.559 -19.556 1.00 96.06 211 THR A N 1
ATOM 1630 C CA . THR A 1 211 ? -2.252 2.994 -20.958 1.00 96.06 211 THR A CA 1
ATOM 1631 C C . THR A 1 211 ? -2.265 1.805 -21.913 1.00 96.06 211 THR A C 1
ATOM 1633 O O . THR A 1 211 ? -3.187 1.705 -22.721 1.00 96.06 211 THR A O 1
ATOM 1636 N N . LYS A 1 212 ? -1.323 0.861 -21.778 1.00 95.94 212 LYS A N 1
ATOM 1637 C CA . LYS A 1 212 ? -1.267 -0.349 -22.617 1.00 95.94 212 LYS A CA 1
ATOM 1638 C C . LYS A 1 212 ? -2.470 -1.264 -22.422 1.00 95.94 212 LYS A C 1
ATOM 1640 O O . LYS A 1 212 ? -3.005 -1.780 -23.399 1.00 95.94 212 LYS A O 1
ATOM 1645 N N . GLY A 1 213 ? -2.910 -1.459 -21.181 1.00 95.25 213 GLY A N 1
ATOM 1646 C CA . GLY A 1 213 ? -4.075 -2.282 -20.872 1.00 95.25 213 GLY A CA 1
ATOM 1647 C C . GLY A 1 213 ? -5.354 -1.712 -21.481 1.00 95.25 213 GLY A C 1
ATOM 1648 O O . GLY A 1 213 ? -6.122 -2.453 -22.087 1.00 95.25 213 GLY A O 1
ATOM 1649 N N . MET A 1 214 ? -5.566 -0.397 -21.365 1.00 95.38 214 MET A N 1
ATOM 1650 C CA . MET A 1 214 ? -6.734 0.262 -21.957 1.00 95.38 214 MET A CA 1
ATOM 1651 C C . MET A 1 214 ? -6.656 0.285 -23.482 1.00 95.38 214 MET A C 1
ATOM 1653 O O . MET A 1 214 ? -7.667 0.048 -24.133 1.00 95.38 214 MET A O 1
ATOM 1657 N N . GLU A 1 215 ? -5.472 0.523 -24.058 1.00 95.69 215 GLU A N 1
ATOM 1658 C CA . GLU A 1 215 ? -5.264 0.440 -25.508 1.00 95.69 215 GLU A CA 1
ATOM 1659 C C . GLU A 1 215 ? -5.653 -0.950 -26.017 1.00 95.69 215 GLU A C 1
ATOM 1661 O O . GLU A 1 215 ? -6.429 -1.068 -26.963 1.00 95.69 215 GLU A O 1
ATOM 1666 N N . ARG A 1 216 ? -5.170 -2.002 -25.349 1.00 95.19 216 ARG A N 1
ATOM 1667 C CA . ARG A 1 216 ? -5.478 -3.384 -25.708 1.00 95.19 216 ARG A CA 1
ATOM 1668 C C . ARG A 1 216 ? -6.967 -3.695 -25.581 1.00 95.19 216 ARG A C 1
ATOM 1670 O O . ARG A 1 216 ? -7.525 -4.258 -26.511 1.00 95.19 216 ARG A O 1
ATOM 1677 N N . ALA A 1 217 ? -7.608 -3.283 -24.487 1.00 94.06 217 ALA A N 1
ATOM 1678 C CA . ALA A 1 217 ? -9.043 -3.485 -24.287 1.00 94.06 217 ALA A CA 1
ATOM 1679 C C . ALA A 1 217 ? -9.881 -2.814 -25.389 1.00 94.06 217 ALA A C 1
ATOM 1681 O O . ALA A 1 217 ? -10.837 -3.401 -25.881 1.00 94.06 217 ALA A O 1
ATOM 1682 N N . VAL A 1 218 ? -9.498 -1.612 -25.832 1.00 94.44 218 VAL A N 1
ATOM 1683 C CA . VAL A 1 218 ? -10.175 -0.927 -26.945 1.00 94.44 218 VAL A CA 1
ATOM 1684 C C . VAL A 1 218 ? -9.950 -1.648 -28.279 1.00 94.44 218 VAL A C 1
ATOM 1686 O O . VAL A 1 218 ? -10.888 -1.767 -29.063 1.00 94.44 218 VAL A O 1
ATOM 1689 N N . LEU A 1 219 ? -8.729 -2.123 -28.549 1.00 94.88 219 LEU A N 1
ATOM 1690 C CA . LEU A 1 219 ? -8.405 -2.855 -29.782 1.00 94.88 219 LEU A CA 1
ATOM 1691 C C . LEU A 1 219 ? -9.100 -4.220 -29.863 1.00 94.88 219 LEU A C 1
ATOM 1693 O O . LEU A 1 219 ? -9.496 -4.628 -30.952 1.00 94.88 219 LEU A O 1
ATOM 1697 N N . ASP A 1 220 ? -9.257 -4.892 -28.725 1.00 95.06 220 ASP A N 1
ATOM 1698 C CA . ASP A 1 220 ? -9.896 -6.206 -28.617 1.00 95.06 220 ASP A CA 1
ATOM 1699 C C . ASP A 1 220 ? -11.435 -6.113 -28.472 1.00 95.06 220 ASP A C 1
ATOM 1701 O O . ASP A 1 220 ? -12.095 -7.137 -28.326 1.00 95.06 220 ASP A O 1
ATOM 1705 N N . ASP A 1 221 ? -12.010 -4.901 -28.520 1.00 92.69 221 ASP A N 1
ATOM 1706 C CA . ASP A 1 221 ? -13.439 -4.614 -28.288 1.00 92.69 221 ASP A CA 1
ATOM 1707 C C . ASP A 1 221 ? -13.965 -5.122 -26.921 1.00 92.69 221 ASP A C 1
ATOM 1709 O O . ASP A 1 221 ? -15.138 -5.461 -26.759 1.00 92.69 221 ASP A O 1
ATOM 1713 N N . ASP A 1 222 ? -13.098 -5.132 -25.902 1.00 92.06 222 ASP A N 1
ATOM 1714 C CA . ASP A 1 222 ? -13.384 -5.597 -24.541 1.00 92.06 222 ASP A CA 1
ATOM 1715 C C . ASP A 1 222 ? -13.807 -4.438 -23.619 1.00 92.06 222 ASP A C 1
ATOM 1717 O O . ASP A 1 222 ? -13.015 -3.832 -22.884 1.00 92.06 222 ASP A O 1
ATOM 1721 N N . ALA A 1 223 ? -15.099 -4.108 -23.661 1.00 88.75 223 ALA A N 1
ATOM 1722 C CA . ALA A 1 223 ? -15.669 -3.031 -22.854 1.00 88.75 223 ALA A CA 1
ATOM 1723 C C . ALA A 1 223 ? -15.653 -3.320 -21.345 1.00 88.75 223 ALA A C 1
ATOM 1725 O O . ALA A 1 223 ? -15.568 -2.387 -20.540 1.00 88.75 223 ALA A O 1
ATOM 1726 N N . GLU A 1 224 ? -15.724 -4.593 -20.946 1.00 86.44 224 GLU A N 1
ATOM 1727 C CA . GLU A 1 224 ? -15.688 -4.981 -19.537 1.00 86.44 224 GLU A CA 1
ATOM 1728 C C . GLU A 1 224 ? -14.308 -4.682 -18.957 1.00 86.44 224 GLU A C 1
ATOM 1730 O O . GLU A 1 224 ? -14.190 -3.945 -17.971 1.00 86.44 224 GLU A O 1
ATOM 1735 N N . ARG A 1 225 ? -13.254 -5.141 -19.636 1.00 88.56 225 ARG A N 1
ATOM 1736 C CA . ARG A 1 225 ? -11.875 -4.861 -19.242 1.00 88.56 225 ARG A CA 1
ATOM 1737 C C . ARG A 1 225 ? -11.562 -3.372 -19.266 1.00 88.56 225 ARG A C 1
ATOM 1739 O O . ARG A 1 225 ? -10.885 -2.869 -18.368 1.00 88.56 225 ARG A O 1
ATOM 1746 N N . LEU A 1 226 ? -12.072 -2.639 -20.254 1.00 89.88 226 LEU A N 1
ATOM 1747 C CA . LEU A 1 226 ? -11.915 -1.187 -20.310 1.00 89.88 226 LEU A CA 1
ATOM 1748 C C . LEU A 1 226 ? -12.563 -0.495 -19.097 1.00 89.88 226 LEU A C 1
ATOM 1750 O O . LEU A 1 226 ? -11.955 0.395 -18.497 1.00 89.88 226 LEU A O 1
ATOM 1754 N N . SER A 1 227 ? -13.766 -0.917 -18.706 1.00 85.31 227 SER A N 1
ATOM 1755 C CA . SER A 1 227 ? -14.478 -0.403 -17.528 1.00 85.31 227 SER A CA 1
ATOM 1756 C C . SER A 1 227 ? -13.723 -0.692 -16.221 1.00 85.31 227 SER A C 1
ATOM 1758 O O . SER A 1 227 ? -13.531 0.210 -15.394 1.00 85.31 227 SER A O 1
ATOM 1760 N N . GLU A 1 228 ? -13.198 -1.912 -16.061 1.00 84.25 228 GLU A N 1
ATOM 1761 C CA . GLU A 1 228 ? -12.337 -2.296 -14.932 1.00 84.25 228 GLU A CA 1
ATOM 1762 C C . GLU A 1 228 ? -11.092 -1.403 -14.826 1.00 84.25 228 GLU A C 1
ATOM 1764 O O . GLU A 1 228 ? -10.763 -0.872 -13.759 1.00 84.25 228 GLU A O 1
ATOM 1769 N N . LEU A 1 229 ? -10.394 -1.195 -15.945 1.00 89.06 229 LEU A N 1
ATOM 1770 C CA . LEU A 1 229 ? -9.177 -0.384 -15.998 1.00 89.06 229 LEU A CA 1
ATOM 1771 C C . LEU A 1 229 ? -9.445 1.106 -15.759 1.00 89.06 229 LEU A C 1
ATOM 1773 O O . LEU A 1 229 ? -8.559 1.818 -15.289 1.00 89.06 229 LEU A O 1
ATOM 1777 N N . ARG A 1 230 ? -10.666 1.586 -15.996 1.00 86.31 230 ARG A N 1
ATOM 1778 C CA . ARG A 1 230 ? -11.083 2.949 -15.633 1.00 86.31 230 ARG A CA 1
ATOM 1779 C C . ARG A 1 230 ? -11.493 3.105 -14.174 1.00 86.31 230 ARG A C 1
ATOM 1781 O O . ARG A 1 230 ? -11.684 4.241 -13.752 1.00 86.31 230 ARG A O 1
ATOM 1788 N N . TRP A 1 231 ? -11.591 2.012 -13.414 1.00 75.19 231 TRP A N 1
ATOM 1789 C CA . TRP A 1 231 ? -12.185 1.989 -12.071 1.00 75.19 231 TRP A CA 1
ATOM 1790 C C . TRP A 1 231 ? -13.661 2.413 -12.063 1.00 75.19 231 TRP A C 1
ATOM 1792 O O . TRP A 1 231 ? -14.147 3.015 -11.110 1.00 75.19 231 TRP A O 1
ATOM 1802 N N . GLN A 1 232 ? -14.402 2.083 -13.127 1.00 61.06 232 GLN A N 1
ATOM 1803 C CA . GLN A 1 232 ? -15.843 2.350 -13.205 1.00 61.06 232 GLN A CA 1
ATOM 1804 C C . GLN A 1 232 ? -16.694 1.309 -12.461 1.00 61.06 232 GLN A C 1
ATOM 1806 O O . GLN A 1 232 ? -17.914 1.445 -12.408 1.00 61.06 232 GLN A O 1
ATOM 1811 N N . ARG A 1 233 ? -16.068 0.322 -11.802 1.00 54.72 233 ARG A N 1
ATOM 1812 C CA . ARG A 1 233 ? -16.715 -0.517 -10.783 1.00 54.72 233 ARG A CA 1
ATOM 1813 C C . ARG A 1 233 ? -16.905 0.275 -9.482 1.00 54.72 233 ARG A C 1
ATOM 1815 O O . ARG A 1 233 ? -16.355 -0.092 -8.451 1.00 54.72 233 ARG A O 1
ATOM 1822 N N . SER A 1 234 ? -17.649 1.380 -9.507 1.00 53.06 234 SER A N 1
ATOM 1823 C CA . SER A 1 234 ? -18.198 1.931 -8.269 1.00 53.06 234 SER A CA 1
ATOM 1824 C C . SER A 1 234 ? -19.617 1.407 -8.101 1.00 53.06 234 SER A C 1
ATOM 1826 O O . SER A 1 234 ? -20.488 1.600 -8.949 1.00 53.06 234 SER A O 1
ATOM 1828 N N . THR A 1 235 ? -19.867 0.727 -6.987 1.00 62.72 235 THR A N 1
ATOM 1829 C CA . THR A 1 235 ? -21.216 0.702 -6.426 1.00 62.72 235 THR A CA 1
ATOM 1830 C C . THR A 1 235 ? -21.658 2.148 -6.272 1.00 62.72 235 THR A C 1
ATOM 1832 O O . THR A 1 235 ? -20.950 2.936 -5.632 1.00 62.72 235 THR A O 1
ATOM 1835 N N . GLN A 1 236 ? -22.779 2.511 -6.896 1.00 74.75 236 GLN A N 1
ATOM 1836 C CA . GLN A 1 236 ? -23.306 3.864 -6.786 1.00 74.75 236 GLN A CA 1
ATOM 1837 C C . GLN A 1 236 ? -23.427 4.243 -5.302 1.00 74.75 236 GLN A C 1
ATOM 1839 O O . GLN A 1 236 ? -23.900 3.422 -4.508 1.00 74.75 236 GLN A O 1
ATOM 1844 N N . PRO A 1 237 ? -22.981 5.451 -4.907 1.00 86.62 237 PRO A N 1
ATOM 1845 C CA . PRO A 1 237 ? -23.160 5.921 -3.544 1.00 86.62 237 PRO A CA 1
ATOM 1846 C C . PRO A 1 237 ? -24.632 5.802 -3.144 1.00 86.62 237 PRO A C 1
ATOM 1848 O O . PRO A 1 237 ? -25.507 6.360 -3.805 1.00 86.62 237 PRO A O 1
ATOM 1851 N N . THR A 1 238 ? -24.899 5.065 -2.073 1.00 91.69 238 THR A N 1
ATOM 1852 C CA . THR A 1 238 ? -26.240 4.875 -1.523 1.00 91.69 238 THR A CA 1
ATOM 1853 C C . THR A 1 238 ? -26.478 5.944 -0.457 1.00 91.69 238 THR A C 1
ATOM 1855 O O . THR A 1 238 ? -25.661 6.052 0.461 1.00 91.69 238 THR A O 1
ATOM 1858 N N . PRO A 1 239 ? -27.534 6.767 -0.567 1.00 94.94 239 PRO A N 1
ATOM 1859 C CA . PRO A 1 239 ? -27.891 7.706 0.489 1.00 94.94 239 PRO A CA 1
ATOM 1860 C C . PRO A 1 239 ? -28.386 6.947 1.726 1.00 94.94 239 PRO A C 1
ATOM 1862 O O . PRO A 1 239 ? -29.156 5.996 1.602 1.00 94.94 239 PRO A O 1
ATOM 1865 N N . VAL A 1 240 ? -27.945 7.373 2.906 1.00 96.56 240 VAL A N 1
ATOM 1866 C CA . VAL A 1 240 ? -28.295 6.792 4.210 1.00 96.56 240 VAL A CA 1
ATOM 1867 C C . VAL A 1 240 ? -28.718 7.940 5.124 1.00 96.56 240 VAL A C 1
ATOM 1869 O O . VAL A 1 240 ? -27.928 8.862 5.368 1.00 96.56 240 VAL A O 1
ATOM 1872 N N . ARG A 1 241 ? -29.970 7.931 5.597 1.00 97.38 241 ARG A N 1
ATOM 1873 C CA . ARG A 1 241 ? -30.511 9.038 6.402 1.00 97.38 241 ARG A CA 1
ATOM 1874 C C . ARG A 1 241 ? -29.930 9.006 7.804 1.00 97.38 241 ARG A C 1
ATOM 1876 O O . ARG A 1 241 ? -29.582 10.060 8.328 1.00 97.38 241 ARG A O 1
ATOM 1883 N N . GLU A 1 242 ? -29.816 7.814 8.387 1.00 97.12 242 GLU A N 1
ATOM 1884 C CA . GLU A 1 242 ? -29.349 7.594 9.755 1.00 97.12 242 GLU A CA 1
ATOM 1885 C C . GLU A 1 242 ? -28.487 6.329 9.832 1.00 97.12 242 GLU A C 1
ATOM 1887 O O . GLU A 1 242 ? -28.886 5.240 9.423 1.00 97.12 242 GLU A O 1
ATOM 1892 N N . LEU A 1 243 ? -27.290 6.482 10.392 1.00 97.25 243 LEU A N 1
ATOM 1893 C CA . LEU A 1 243 ? -26.304 5.424 10.566 1.00 97.25 243 LEU A CA 1
ATOM 1894 C C . LEU A 1 243 ? -25.660 5.577 11.944 1.00 97.25 243 LEU A C 1
ATOM 1896 O O . LEU A 1 243 ? -25.135 6.640 12.259 1.00 97.25 243 LEU A O 1
ATOM 1900 N N . THR A 1 244 ? -25.645 4.521 12.750 1.00 97.69 244 THR A N 1
ATOM 1901 C CA . THR A 1 244 ? -24.903 4.487 14.017 1.00 97.69 244 THR A CA 1
ATOM 1902 C C . THR A 1 244 ? -23.751 3.503 13.903 1.00 97.69 244 THR A C 1
ATOM 1904 O O . THR A 1 244 ? -23.944 2.362 13.487 1.00 97.69 244 THR A O 1
ATOM 1907 N N . ALA A 1 245 ? -22.547 3.923 14.280 1.00 96.88 245 ALA A N 1
ATOM 1908 C CA . ALA A 1 245 ? -21.353 3.086 14.229 1.00 96.88 245 ALA A CA 1
ATOM 1909 C C . ALA A 1 245 ? -20.452 3.288 15.452 1.00 96.88 245 ALA A C 1
ATOM 1911 O O . ALA A 1 245 ? -20.587 4.270 16.176 1.00 96.88 245 ALA A O 1
ATOM 1912 N N . VAL A 1 246 ? -19.518 2.369 15.670 1.00 95.94 246 VAL A N 1
ATOM 1913 C CA . VAL A 1 246 ? -18.423 2.504 16.643 1.00 95.94 246 VAL A CA 1
ATOM 1914 C C . VAL A 1 246 ? -17.091 2.500 15.908 1.00 95.94 246 VAL A C 1
ATOM 1916 O O . VAL A 1 246 ? -16.962 1.847 14.873 1.00 95.94 246 VAL A O 1
ATOM 1919 N N . THR A 1 247 ? -16.099 3.223 16.420 1.00 96.81 247 THR A N 1
ATOM 1920 C CA . THR A 1 247 ? -14.750 3.214 15.844 1.00 96.81 247 THR A CA 1
ATOM 1921 C C . THR A 1 247 ? -13.954 2.081 16.466 1.00 96.81 247 THR A C 1
ATOM 1923 O O . THR A 1 247 ? -13.666 2.115 17.657 1.00 96.81 247 THR A O 1
ATOM 1926 N N . LEU A 1 248 ? -13.583 1.091 15.658 1.00 96.00 248 LEU A N 1
ATOM 1927 C CA . LEU A 1 248 ? -12.740 -0.010 16.112 1.00 96.00 248 LEU A CA 1
ATOM 1928 C C . LEU A 1 248 ? -11.268 0.376 16.104 1.00 96.00 248 LEU A C 1
ATOM 1930 O O . LEU A 1 248 ? -10.544 -0.040 16.990 1.00 96.00 248 LEU A O 1
ATOM 1934 N N . GLY A 1 249 ? -10.818 1.189 15.149 1.00 96.44 249 GLY A N 1
ATOM 1935 C CA . GLY A 1 249 ? -9.425 1.618 15.085 1.00 96.44 249 GLY A CA 1
ATOM 1936 C C . GLY A 1 249 ? -9.215 2.796 14.147 1.00 96.44 249 GLY A C 1
ATOM 1937 O O . GLY A 1 249 ? -10.099 3.160 13.369 1.00 96.44 249 GLY A O 1
ATOM 1938 N N . VAL A 1 250 ? -8.026 3.387 14.198 1.00 97.06 250 VAL A N 1
ATOM 1939 C CA . VAL A 1 250 ? -7.639 4.502 13.330 1.00 97.06 250 VAL A CA 1
ATOM 1940 C C . VAL A 1 250 ? -6.260 4.254 12.743 1.00 97.06 250 VAL A C 1
ATOM 1942 O O . VAL A 1 250 ? -5.303 3.963 13.456 1.00 97.06 250 VAL A O 1
ATOM 1945 N N . HIS A 1 251 ? -6.157 4.384 11.424 1.00 95.44 251 HIS A N 1
ATOM 1946 C CA . HIS A 1 251 ? -4.882 4.374 10.726 1.00 95.44 251 HIS A CA 1
ATOM 1947 C C . HIS A 1 251 ? -4.406 5.806 10.494 1.00 95.44 251 HIS A C 1
ATOM 1949 O O . HIS A 1 251 ? -5.156 6.625 9.961 1.00 95.44 251 HIS A O 1
ATOM 1955 N N . LYS A 1 252 ? -3.153 6.103 10.845 1.00 94.88 252 LYS A N 1
ATOM 1956 C CA . LYS A 1 252 ? -2.533 7.419 10.654 1.00 94.88 252 LYS A CA 1
ATOM 1957 C C . LYS A 1 252 ? -1.470 7.361 9.565 1.00 94.88 252 LYS A C 1
ATOM 1959 O O . LYS A 1 252 ? -0.606 6.494 9.599 1.00 94.88 252 LYS A O 1
ATOM 1964 N N . ARG A 1 253 ? -1.516 8.320 8.639 1.00 92.19 253 ARG A N 1
ATOM 1965 C CA . ARG A 1 253 ? -0.471 8.560 7.644 1.00 92.19 253 ARG A CA 1
ATOM 1966 C C . ARG A 1 253 ? -0.077 10.031 7.616 1.00 92.19 253 ARG A C 1
ATOM 1968 O O . ARG A 1 253 ? -0.937 10.905 7.552 1.00 92.19 253 ARG A O 1
ATOM 1975 N N . VAL A 1 254 ? 1.211 10.313 7.611 1.00 88.25 254 VAL A N 1
ATOM 1976 C CA . VAL A 1 254 ? 1.806 11.640 7.633 1.00 88.25 254 VAL A CA 1
ATOM 1977 C C . VAL A 1 254 ? 2.768 11.747 6.463 1.00 88.25 254 VAL A C 1
ATOM 1979 O O . VAL A 1 254 ? 3.718 10.989 6.338 1.00 88.25 254 VAL A O 1
ATOM 1982 N N . VAL A 1 255 ? 2.531 12.727 5.599 1.00 82.19 255 VAL A N 1
ATOM 1983 C CA . VAL A 1 255 ? 3.497 13.130 4.579 1.00 82.19 255 VAL A CA 1
ATOM 1984 C C . VAL A 1 255 ? 4.102 14.435 5.058 1.00 82.19 255 VAL A C 1
ATOM 1986 O O . VAL A 1 255 ? 3.419 15.465 5.092 1.00 82.19 255 VAL A O 1
ATOM 1989 N N . SER A 1 256 ? 5.365 14.369 5.481 1.00 77.06 256 SER A N 1
ATOM 1990 C CA . SER A 1 256 ? 6.070 15.492 6.096 1.00 77.06 256 SER A CA 1
ATOM 1991 C C . SER A 1 256 ? 5.941 16.758 5.250 1.00 77.06 256 SER A C 1
ATOM 1993 O O . SER A 1 256 ? 6.342 16.803 4.088 1.00 77.06 256 SER A O 1
ATOM 1995 N N . GLY A 1 257 ? 5.346 17.798 5.834 1.00 74.94 257 GLY A N 1
ATOM 1996 C CA . GLY A 1 257 ? 5.184 19.081 5.160 1.00 74.94 257 GLY A CA 1
ATOM 1997 C C . GLY A 1 257 ? 4.102 19.185 4.096 1.00 74.94 257 GLY A C 1
ATOM 1998 O O . GLY A 1 257 ? 4.072 20.197 3.400 1.00 74.94 257 GLY A O 1
ATOM 1999 N N . VAL A 1 258 ? 3.270 18.156 3.934 1.00 80.19 258 VAL A N 1
ATOM 2000 C CA . VAL A 1 258 ? 2.232 18.112 2.897 1.00 80.19 258 VAL A CA 1
ATOM 2001 C C . VAL A 1 258 ? 0.856 17.893 3.515 1.00 80.19 258 VAL A C 1
ATOM 2003 O O . VAL A 1 258 ? -0.070 18.668 3.264 1.00 80.19 258 VAL A O 1
ATOM 2006 N N . SER A 1 259 ? 0.687 16.835 4.311 1.00 86.75 259 SER A N 1
ATOM 2007 C CA . SER A 1 259 ? -0.620 16.466 4.866 1.00 86.75 259 SER A CA 1
ATOM 2008 C C . SER A 1 259 ? -0.529 15.396 5.946 1.00 86.75 259 SER A C 1
ATOM 2010 O O . SER A 1 259 ? 0.362 14.551 5.899 1.00 86.75 259 SER A O 1
ATOM 2012 N N . ALA A 1 260 ? -1.536 15.349 6.816 1.00 90.69 260 ALA A N 1
ATOM 2013 C CA . ALA A 1 260 ? -1.858 14.166 7.607 1.00 90.69 260 ALA A CA 1
ATOM 2014 C C . ALA A 1 260 ? -3.211 13.606 7.170 1.00 90.69 260 ALA A C 1
ATOM 2016 O O . ALA A 1 260 ? -4.146 14.356 6.879 1.00 90.69 260 ALA A O 1
ATOM 2017 N N . ALA A 1 261 ? -3.297 12.286 7.133 1.00 94.31 261 ALA A N 1
ATOM 2018 C CA . ALA A 1 261 ? -4.486 11.526 6.816 1.00 94.31 261 ALA A CA 1
ATOM 2019 C C . ALA A 1 261 ? -4.776 10.531 7.943 1.00 94.31 261 ALA A C 1
ATOM 2021 O O . ALA A 1 261 ? -3.884 9.816 8.396 1.00 94.31 261 ALA A O 1
ATOM 2022 N N . PHE A 1 262 ? -6.034 10.467 8.356 1.00 96.75 262 PHE A N 1
ATOM 2023 C CA . PHE A 1 262 ? -6.545 9.535 9.352 1.00 96.75 262 PHE A CA 1
ATOM 2024 C C . PHE A 1 262 ? -7.691 8.747 8.723 1.00 96.75 262 PHE A C 1
ATOM 2026 O O . PHE A 1 262 ? -8.632 9.355 8.219 1.00 96.75 262 PHE A O 1
ATOM 2033 N N . ASP A 1 263 ? -7.616 7.419 8.723 1.00 96.88 263 ASP A N 1
ATOM 2034 C CA . ASP A 1 263 ? -8.689 6.538 8.250 1.00 96.88 263 ASP A CA 1
ATOM 2035 C C . ASP A 1 263 ? -9.276 5.787 9.444 1.00 96.88 263 ASP A C 1
ATOM 2037 O O . ASP A 1 263 ? -8.623 4.933 10.043 1.00 96.88 263 ASP A O 1
ATOM 2041 N N . PHE A 1 264 ? -10.499 6.151 9.812 1.00 97.69 264 PHE A N 1
ATOM 2042 C CA . PHE A 1 264 ? -11.232 5.586 10.936 1.00 97.69 264 PHE A CA 1
ATOM 2043 C C . PHE A 1 264 ? -11.974 4.344 10.458 1.00 97.69 264 PHE A C 1
ATOM 2045 O O . PHE A 1 264 ? -12.782 4.434 9.533 1.00 97.69 264 PHE A O 1
ATOM 2052 N N . LYS A 1 265 ? -11.709 3.195 11.079 1.00 96.69 265 LYS A N 1
ATOM 2053 C CA . LYS A 1 265 ? -12.404 1.932 10.822 1.00 96.69 265 LYS A CA 1
ATOM 2054 C C . LYS A 1 265 ? -13.629 1.850 11.715 1.00 96.69 265 LYS A C 1
ATOM 2056 O O . LYS A 1 265 ? -13.520 1.816 12.938 1.00 96.69 265 LYS A O 1
ATOM 2061 N N . LEU A 1 266 ? -14.791 1.868 11.083 1.00 96.31 266 LEU A N 1
ATOM 2062 C CA . LEU A 1 266 ? -16.098 1.945 11.707 1.00 96.31 266 LEU A CA 1
ATOM 2063 C C . LEU A 1 266 ? -16.808 0.600 11.578 1.00 96.31 266 LEU A C 1
ATOM 2065 O O . LEU A 1 266 ? -16.853 0.008 10.498 1.00 96.31 266 LEU A O 1
ATOM 2069 N N . ARG A 1 267 ? -17.443 0.156 12.659 1.00 94.81 267 ARG A N 1
ATOM 2070 C CA . ARG A 1 267 ? -18.378 -0.966 12.643 1.00 94.81 267 ARG A CA 1
ATOM 2071 C C . ARG A 1 267 ? -19.793 -0.445 12.809 1.00 94.81 267 ARG A C 1
ATOM 2073 O O . ARG A 1 267 ? -20.099 0.219 13.797 1.00 94.81 267 ARG A O 1
ATOM 2080 N N . VAL A 1 268 ? -20.647 -0.721 11.829 1.00 95.12 268 VAL A N 1
ATOM 2081 C CA . VAL A 1 268 ? -22.044 -0.281 11.861 1.00 95.12 268 VAL A CA 1
ATOM 2082 C C . VAL A 1 268 ? -22.820 -1.084 12.897 1.00 95.12 268 VAL A C 1
ATOM 2084 O O . VAL A 1 268 ? -22.861 -2.310 12.831 1.00 95.12 268 VAL A O 1
ATOM 2087 N N . MET A 1 269 ? -23.469 -0.375 13.813 1.00 94.44 269 MET A N 1
ATOM 2088 C CA . MET A 1 269 ? -24.341 -0.937 14.844 1.00 94.44 269 MET A CA 1
ATOM 2089 C C . MET A 1 269 ? -25.802 -0.937 14.404 1.00 94.44 269 MET A C 1
ATOM 2091 O O . MET A 1 269 ? -26.545 -1.844 14.743 1.00 94.44 269 MET A O 1
ATOM 2095 N N . SER A 1 270 ? -26.220 0.086 13.659 1.00 95.81 270 SER A N 1
ATOM 2096 C CA . SER A 1 270 ? -27.557 0.177 13.075 1.00 95.81 270 SER A CA 1
ATOM 2097 C C . SER A 1 270 ? -27.563 1.156 11.902 1.00 95.81 270 SER A C 1
ATOM 2099 O O . SER A 1 270 ? -26.747 2.079 11.843 1.00 95.81 270 SER A O 1
ATOM 2101 N N . ALA A 1 271 ? -28.471 0.955 10.951 1.00 95.62 271 ALA A N 1
ATOM 2102 C CA . ALA A 1 271 ? -28.678 1.852 9.819 1.00 95.62 271 ALA A CA 1
ATOM 2103 C C . ALA A 1 271 ? -30.133 1.787 9.350 1.00 95.62 271 ALA A C 1
ATOM 2105 O O . ALA A 1 271 ? -30.792 0.761 9.513 1.00 95.62 271 ALA A O 1
ATOM 2106 N N . ASP A 1 272 ? -30.616 2.850 8.713 1.00 93.25 272 ASP A N 1
ATOM 2107 C CA . ASP A 1 272 ? -31.942 2.873 8.087 1.00 93.25 272 ASP A CA 1
ATOM 2108 C C . ASP A 1 272 ? -31.997 2.147 6.729 1.00 93.25 272 ASP A C 1
ATOM 2110 O O . ASP A 1 272 ? -33.078 1.910 6.190 1.00 93.25 272 ASP A O 1
ATOM 211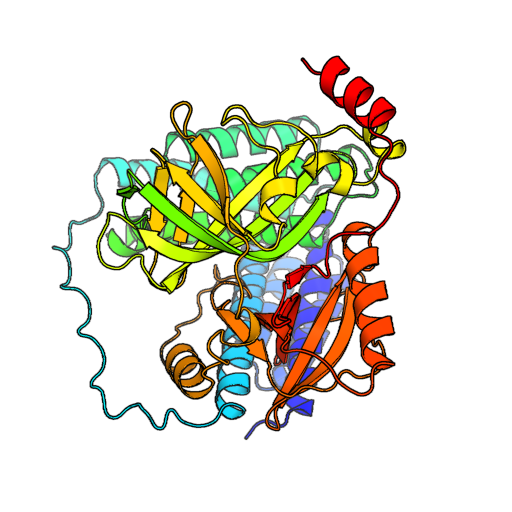4 N N . VAL A 1 273 ? -30.839 1.754 6.190 1.00 90.06 273 VAL A N 1
ATOM 2115 C CA . VAL A 1 273 ? -30.718 0.985 4.947 1.00 90.06 273 VAL A CA 1
ATOM 2116 C C . VAL A 1 273 ? -30.404 -0.490 5.254 1.00 90.06 273 VAL A C 1
ATOM 2118 O O . VAL A 1 273 ? -29.471 -0.770 6.015 1.00 90.06 273 VAL A O 1
ATOM 2121 N N . PRO A 1 274 ? -31.119 -1.454 4.636 1.00 84.88 274 PRO A N 1
ATOM 2122 C CA . PRO A 1 274 ? -30.844 -2.881 4.803 1.00 84.88 274 PRO A CA 1
ATOM 2123 C C . PRO A 1 274 ? -29.397 -3.265 4.451 1.00 84.88 274 PRO A C 1
ATOM 2125 O O . PRO A 1 274 ? -28.783 -2.679 3.560 1.00 84.88 274 PRO A O 1
ATOM 2128 N N . ASN A 1 275 ? -28.868 -4.313 5.093 1.00 85.44 275 ASN A N 1
ATOM 2129 C CA . ASN A 1 275 ? -27.536 -4.893 4.832 1.00 85.44 275 ASN A CA 1
ATOM 2130 C C . ASN A 1 275 ? -26.325 -4.001 5.182 1.00 85.44 275 ASN A C 1
ATOM 2132 O O . ASN A 1 275 ? -25.200 -4.280 4.738 1.00 85.44 275 ASN A O 1
ATOM 2136 N N . LEU A 1 276 ? -26.528 -2.934 5.960 1.00 90.38 276 LEU A N 1
ATOM 2137 C CA . LEU A 1 276 ? -25.435 -2.147 6.536 1.00 90.38 276 LEU A CA 1
ATOM 2138 C C . LEU A 1 276 ? -25.107 -2.527 7.978 1.00 90.38 276 LEU A C 1
ATOM 2140 O O . LEU A 1 276 ? -23.968 -2.325 8.376 1.00 90.38 276 LEU A O 1
ATOM 2144 N N . GLU A 1 277 ? -26.036 -3.098 8.742 1.00 92.12 277 GLU A N 1
ATOM 2145 C CA . GLU A 1 277 ? -25.760 -3.549 10.111 1.00 92.12 277 GLU A CA 1
ATOM 2146 C C . GLU A 1 277 ? -24.615 -4.575 10.145 1.00 92.12 277 GLU A C 1
ATOM 2148 O O . GLU A 1 277 ? -24.539 -5.476 9.307 1.00 92.12 277 GLU A O 1
ATOM 2153 N N . GLY A 1 278 ? -23.664 -4.381 11.061 1.00 90.00 278 GLY A N 1
ATOM 2154 C CA . GLY A 1 278 ? -22.441 -5.175 11.167 1.00 90.00 278 GLY A CA 1
ATOM 2155 C C . GLY A 1 278 ? -21.397 -4.918 10.073 1.00 90.00 278 GLY A C 1
ATOM 2156 O O . GLY A 1 278 ? -20.311 -5.498 10.134 1.00 90.00 278 GLY A O 1
ATOM 2157 N N . ALA A 1 279 ? -21.669 -4.061 9.083 1.00 91.31 279 ALA A N 1
ATOM 2158 C CA . ALA A 1 279 ? -20.720 -3.782 8.010 1.00 91.31 279 ALA A CA 1
ATOM 2159 C C . ALA A 1 279 ? -19.480 -3.029 8.519 1.00 91.31 279 ALA A C 1
ATOM 2161 O O . ALA A 1 279 ? -19.575 -2.149 9.378 1.00 91.31 279 ALA A O 1
ATOM 2162 N N . SER A 1 280 ? -18.327 -3.346 7.927 1.00 93.06 280 SER A N 1
ATOM 2163 C CA . SER A 1 280 ? -17.121 -2.524 8.024 1.00 93.06 280 SER A CA 1
ATOM 2164 C C . SER A 1 280 ? -17.249 -1.333 7.080 1.00 93.06 280 SER A C 1
ATOM 2166 O O . SER A 1 280 ? -17.447 -1.499 5.871 1.00 93.06 280 SER A O 1
ATOM 2168 N N . LEU A 1 281 ? -17.154 -0.130 7.636 1.00 95.12 281 LEU A N 1
ATOM 2169 C CA . LEU A 1 281 ? -17.069 1.117 6.891 1.00 95.12 281 LEU A CA 1
ATOM 2170 C C . LEU A 1 281 ? -15.804 1.874 7.297 1.00 95.12 281 LEU A C 1
ATOM 2172 O O . LEU A 1 281 ? -15.275 1.683 8.385 1.00 95.12 281 LEU A O 1
ATOM 2176 N N . SER A 1 282 ? -15.339 2.786 6.452 1.00 95.44 282 SER A N 1
ATOM 2177 C CA . SER A 1 282 ? -14.283 3.724 6.815 1.00 95.44 282 SER A CA 1
ATOM 2178 C C . SER A 1 282 ? -14.687 5.169 6.568 1.00 95.44 282 SER A C 1
ATOM 2180 O O . SER A 1 282 ? -15.489 5.471 5.680 1.00 95.44 282 SER A O 1
ATOM 2182 N N . TRP A 1 283 ? -14.132 6.079 7.358 1.00 96.88 283 TRP A N 1
ATOM 2183 C CA . TRP A 1 283 ? -14.195 7.510 7.093 1.00 96.88 283 TRP A CA 1
ATOM 2184 C C . TRP A 1 283 ? -12.785 8.086 7.142 1.00 96.88 283 TRP A C 1
ATOM 2186 O O . TRP A 1 283 ? -12.044 7.832 8.088 1.00 96.88 283 TRP A O 1
ATOM 2196 N N . ALA A 1 284 ? -12.420 8.862 6.123 1.00 95.56 284 ALA A N 1
ATOM 2197 C CA . ALA A 1 284 ? -11.086 9.429 6.003 1.00 95.56 284 ALA A CA 1
ATOM 2198 C C . ALA A 1 284 ? -11.105 10.940 6.252 1.00 95.56 284 ALA A C 1
ATOM 2200 O O . ALA A 1 284 ? -11.826 11.684 5.585 1.00 95.56 284 ALA A O 1
ATOM 2201 N N . PHE A 1 285 ? -10.249 11.394 7.162 1.00 95.31 285 PHE A N 1
ATOM 2202 C CA . PHE A 1 285 ? -9.940 12.796 7.394 1.00 95.31 285 PHE A CA 1
ATOM 2203 C C . PHE A 1 285 ? -8.561 13.105 6.824 1.00 95.31 285 PHE A C 1
ATOM 2205 O O . PHE A 1 285 ? -7.565 12.568 7.300 1.00 95.31 285 PHE A O 1
ATOM 2212 N N . VAL A 1 286 ? -8.487 13.973 5.816 1.00 92.44 286 VAL A N 1
ATOM 2213 C CA . VAL A 1 286 ? -7.213 14.420 5.242 1.00 92.44 286 VAL A CA 1
ATOM 2214 C C . VAL A 1 286 ? -7.097 15.918 5.436 1.00 92.44 286 VAL A C 1
ATOM 2216 O O . VAL A 1 286 ? -7.911 16.681 4.919 1.00 92.44 286 VAL A O 1
ATOM 2219 N N . HIS A 1 287 ? -6.065 16.339 6.157 1.00 88.69 287 HIS A N 1
ATOM 2220 C CA . HIS A 1 287 ? -5.786 17.742 6.397 1.00 88.69 287 HIS A CA 1
ATOM 2221 C C . HIS A 1 287 ? -4.419 18.097 5.805 1.00 88.69 287 HIS A C 1
ATOM 2223 O O . HIS A 1 287 ? -3.388 17.639 6.313 1.00 88.69 287 HIS A O 1
ATOM 2229 N N . PRO A 1 288 ? -4.366 18.912 4.738 1.00 85.31 288 PRO A N 1
ATOM 2230 C CA . PRO A 1 288 ? -3.094 19.392 4.225 1.00 85.31 288 PRO A CA 1
ATOM 2231 C C . PRO A 1 288 ? -2.451 20.343 5.240 1.00 85.31 288 PRO A C 1
ATOM 2233 O O . PRO A 1 288 ? -3.161 21.036 5.967 1.00 85.31 288 PRO A O 1
ATOM 2236 N N . TYR A 1 289 ? -1.133 20.480 5.262 1.00 78.38 289 TYR A N 1
ATOM 2237 C CA . TYR A 1 289 ? -0.431 21.509 6.042 1.00 78.38 289 TYR A CA 1
ATOM 2238 C C . TYR A 1 289 ? 0.954 21.783 5.445 1.00 78.38 289 TYR A C 1
ATOM 2240 O O . TYR A 1 289 ? 1.459 20.978 4.675 1.00 78.38 289 TYR A O 1
ATOM 2248 N N . ASP A 1 290 ? 1.555 22.920 5.794 1.00 72.81 290 ASP A N 1
ATOM 2249 C CA . ASP A 1 290 ? 2.887 23.331 5.324 1.00 72.81 290 ASP A CA 1
ATOM 2250 C C . ASP A 1 290 ? 3.983 22.935 6.337 1.00 72.81 290 ASP A C 1
ATOM 2252 O O . ASP A 1 290 ? 3.728 22.919 7.547 1.00 72.81 290 ASP A O 1
ATOM 2256 N N . ARG A 1 291 ? 5.211 22.664 5.864 1.00 68.69 291 ARG A N 1
ATOM 2257 C CA . ARG A 1 291 ? 6.404 22.399 6.702 1.00 68.69 291 ARG A CA 1
ATOM 2258 C C . ARG A 1 291 ? 6.638 23.463 7.773 1.00 68.69 291 ARG A C 1
ATOM 2260 O O . ARG A 1 291 ? 6.958 23.127 8.911 1.00 68.69 291 ARG A O 1
ATOM 2267 N N . SER A 1 292 ? 6.467 24.735 7.420 1.00 66.88 292 SER A N 1
ATOM 2268 C CA . SER A 1 292 ? 6.657 25.883 8.322 1.00 66.88 292 SER A CA 1
ATOM 2269 C C . SER A 1 292 ? 5.689 25.881 9.509 1.00 66.88 292 SER A C 1
ATOM 2271 O O . SER A 1 292 ? 5.952 26.482 10.550 1.00 66.88 292 SER A O 1
ATOM 2273 N N . VAL A 1 293 ? 4.567 25.181 9.354 1.00 64.75 293 VAL A N 1
ATOM 2274 C CA . VAL A 1 293 ? 3.477 25.106 10.316 1.00 64.75 293 VAL A CA 1
ATOM 2275 C C . VAL A 1 293 ? 3.565 23.815 11.139 1.00 64.75 293 VAL A C 1
ATOM 2277 O O . VAL A 1 293 ? 3.369 23.859 12.352 1.00 64.75 293 VAL A O 1
ATOM 2280 N N . SER A 1 294 ? 3.950 22.692 10.522 1.00 66.00 294 SER A N 1
ATOM 2281 C CA . SER A 1 294 ? 4.042 21.380 11.182 1.00 66.00 294 SER A CA 1
ATOM 2282 C C . SER A 1 294 ? 5.206 21.203 12.146 1.00 66.00 294 SER A C 1
ATOM 2284 O O . SER A 1 294 ? 5.188 20.268 12.935 1.00 66.00 294 SER A O 1
ATOM 2286 N N . ALA A 1 295 ? 6.215 22.076 12.114 1.00 67.06 295 ALA A N 1
ATOM 2287 C CA . ALA A 1 295 ? 7.298 22.039 13.100 1.00 67.06 295 ALA A CA 1
ATOM 2288 C C . ALA A 1 295 ? 6.808 22.306 14.539 1.00 67.06 295 ALA A C 1
ATOM 2290 O O . ALA A 1 295 ? 7.510 21.983 15.492 1.00 67.06 295 ALA A O 1
ATOM 2291 N N . ASN A 1 296 ? 5.610 22.884 14.695 1.00 72.75 296 ASN A N 1
ATOM 2292 C CA . ASN A 1 296 ? 5.105 23.380 15.975 1.00 72.75 296 ASN A CA 1
ATOM 2293 C C . ASN A 1 296 ? 3.966 22.533 16.571 1.00 72.75 296 ASN A C 1
ATOM 2295 O O . ASN A 1 296 ? 3.433 22.891 17.611 1.00 72.75 296 ASN A O 1
ATOM 2299 N N . PHE A 1 297 ? 3.528 21.443 15.934 1.00 79.50 297 PHE A N 1
ATOM 2300 C CA . PHE A 1 297 ? 2.526 20.548 16.529 1.00 79.50 297 PHE A CA 1
ATOM 2301 C C . PHE A 1 297 ? 2.602 19.131 15.958 1.00 79.50 297 PHE A C 1
ATOM 2303 O O . PHE A 1 297 ? 2.992 18.929 14.809 1.00 79.50 297 PHE A O 1
ATOM 2310 N N . SER A 1 298 ? 2.189 18.140 16.753 1.00 86.69 298 SER A N 1
ATOM 2311 C CA . SER A 1 298 ? 2.062 16.753 16.295 1.00 86.69 298 SER A CA 1
ATOM 2312 C C . SER A 1 298 ? 0.896 16.604 15.320 1.00 86.69 298 SER A C 1
ATOM 2314 O O . SER A 1 298 ? -0.122 17.280 15.454 1.00 86.69 298 SER A O 1
ATOM 2316 N N . ALA A 1 299 ? 0.991 15.677 14.362 1.00 89.25 299 ALA A N 1
ATOM 2317 C CA . ALA A 1 299 ? -0.093 15.433 13.406 1.00 89.25 299 ALA A CA 1
ATOM 2318 C C . ALA A 1 299 ? -1.440 15.156 14.109 1.00 89.25 299 ALA A C 1
ATOM 2320 O O . ALA A 1 299 ? -2.489 15.589 13.639 1.00 89.25 299 ALA A O 1
ATOM 2321 N N . ASP A 1 300 ? -1.395 14.512 15.278 1.00 91.88 300 ASP A N 1
ATOM 2322 C CA . ASP A 1 300 ? -2.555 14.149 16.099 1.00 91.88 300 ASP A CA 1
ATOM 2323 C C . ASP A 1 300 ? -3.306 15.382 16.633 1.00 91.88 300 ASP A C 1
ATOM 2325 O O . ASP A 1 300 ? -4.514 15.322 16.863 1.00 91.88 300 ASP A O 1
ATOM 2329 N N . ALA A 1 301 ? -2.644 16.543 16.728 1.00 91.19 301 ALA A N 1
ATOM 2330 C CA . ALA A 1 301 ? -3.301 17.814 17.026 1.00 91.19 301 ALA A CA 1
ATOM 2331 C C . ALA A 1 301 ? -4.406 18.146 16.011 1.00 91.19 301 ALA A C 1
ATOM 2333 O O . ALA A 1 301 ? -5.431 18.715 16.382 1.00 91.19 301 ALA A O 1
ATOM 2334 N N . LEU A 1 302 ? -4.254 17.739 14.746 1.00 91.81 302 LEU A N 1
ATOM 2335 C CA . LEU A 1 302 ? -5.237 18.003 13.690 1.00 91.81 302 LEU A CA 1
ATOM 2336 C C . LEU A 1 302 ? -6.587 17.324 13.956 1.00 91.81 302 LEU A C 1
ATOM 2338 O O . LEU A 1 302 ? -7.610 17.791 13.459 1.00 91.81 302 LEU A O 1
ATOM 2342 N N . LEU A 1 303 ? -6.631 16.288 14.800 1.00 94.12 303 LEU A N 1
ATOM 2343 C CA . LEU A 1 303 ? -7.878 15.650 15.230 1.00 94.12 303 LEU A CA 1
ATOM 2344 C C . LEU A 1 303 ? -8.772 16.578 16.069 1.00 94.12 303 LEU A C 1
ATOM 2346 O O . LEU A 1 303 ? -9.947 16.278 16.274 1.00 94.12 303 LEU A O 1
ATOM 2350 N N . HIS A 1 304 ? -8.244 17.707 16.546 1.00 93.00 304 HIS A N 1
ATOM 2351 C CA . HIS A 1 304 ? -9.002 18.726 17.273 1.00 93.00 304 HIS A CA 1
ATOM 2352 C C . HIS A 1 304 ? -9.621 19.795 16.365 1.00 93.00 304 HIS A C 1
ATOM 2354 O O . HIS A 1 304 ? -10.360 20.646 16.862 1.00 93.00 304 HIS A O 1
ATOM 2360 N N . VAL A 1 305 ? -9.342 19.771 15.058 1.00 91.31 305 VAL A N 1
ATOM 2361 C CA . VAL A 1 305 ? -9.892 20.739 14.103 1.00 91.31 305 VAL A CA 1
ATOM 2362 C C . VAL A 1 305 ? -11.357 20.410 13.822 1.00 91.31 305 VAL A C 1
ATOM 2364 O O . VAL A 1 305 ? -11.678 19.337 13.306 1.00 91.31 305 VAL A O 1
ATOM 2367 N N . SER A 1 306 ? -12.254 21.341 14.152 1.00 92.56 306 SER A N 1
ATOM 2368 C CA . SER A 1 306 ? -13.690 21.198 13.898 1.00 92.56 306 SER A CA 1
ATOM 2369 C C . SER A 1 306 ? -13.990 21.066 12.406 1.00 92.56 306 SER A C 1
ATOM 2371 O O . SER A 1 306 ? -13.461 21.814 11.584 1.00 92.56 306 SER A O 1
ATOM 2373 N N . GLN A 1 307 ? -14.872 20.131 12.066 1.00 94.19 307 GLN A N 1
ATOM 2374 C CA . GLN A 1 307 ? -15.346 19.907 10.704 1.00 94.19 307 GLN A CA 1
ATOM 2375 C C . GLN A 1 307 ? -16.636 20.694 10.429 1.00 94.19 307 GLN A C 1
ATOM 2377 O O . GLN A 1 307 ? -17.392 20.973 11.366 1.00 94.19 307 GLN A O 1
ATOM 2382 N N . PRO A 1 308 ? -16.955 20.993 9.153 1.00 93.38 308 PRO A N 1
ATOM 2383 C CA . PRO A 1 308 ? -18.210 21.651 8.773 1.00 93.38 308 PRO A CA 1
ATOM 2384 C C . PRO A 1 308 ? -19.472 20.938 9.282 1.00 93.38 308 PRO A C 1
ATOM 2386 O O . PRO A 1 308 ? -20.498 21.574 9.492 1.00 93.38 308 PRO A O 1
ATOM 2389 N N . GLN A 1 309 ? -19.387 19.627 9.524 1.00 95.31 309 GLN A N 1
ATOM 2390 C CA . GLN A 1 309 ? -20.472 18.797 10.055 1.00 95.31 309 GLN A CA 1
ATOM 2391 C C . GLN A 1 309 ? -20.667 18.923 11.581 1.00 95.31 309 GLN A C 1
ATOM 2393 O O . GLN A 1 309 ? -21.482 18.197 12.149 1.00 95.31 309 GLN A O 1
ATOM 2398 N N . GLY A 1 310 ? -19.939 19.826 12.252 1.00 91.38 310 GLY A N 1
ATOM 2399 C CA . GLY A 1 310 ? -20.173 20.193 13.654 1.00 91.38 310 GLY A CA 1
ATOM 2400 C C . GLY A 1 310 ? -19.518 19.289 14.703 1.00 91.38 310 GLY A C 1
ATOM 2401 O O . GLY A 1 310 ? -19.938 19.307 15.855 1.00 91.38 310 GLY A O 1
ATOM 2402 N N . PHE A 1 311 ? -18.494 18.519 14.332 1.00 95.62 311 PHE A N 1
ATOM 2403 C CA . PHE A 1 311 ? -17.764 17.616 15.230 1.00 95.62 311 PHE A CA 1
ATOM 2404 C C . PHE A 1 311 ? -16.250 17.785 15.068 1.00 95.62 311 PHE A C 1
ATOM 2406 O O . PHE A 1 311 ? -15.788 18.373 14.086 1.00 95.62 311 PHE A O 1
ATOM 2413 N N . ARG A 1 312 ? -15.460 17.253 16.004 1.00 95.69 312 ARG A N 1
ATOM 2414 C CA . ARG A 1 312 ? -14.005 17.111 15.842 1.00 95.69 312 ARG A CA 1
ATOM 2415 C C . ARG A 1 312 ? -13.680 15.648 15.541 1.00 95.69 312 ARG A C 1
ATOM 2417 O O . ARG A 1 312 ? -14.254 14.777 16.190 1.00 95.69 312 ARG A O 1
ATOM 2424 N N . PRO A 1 313 ? -12.727 15.335 14.645 1.00 96.75 313 PRO A N 1
ATOM 2425 C CA . PRO A 1 313 ? -12.339 13.951 14.368 1.00 96.75 313 PRO A CA 1
ATOM 2426 C C . PRO A 1 313 ? -11.947 13.152 15.621 1.00 96.75 313 PRO A C 1
ATOM 2428 O O . PRO A 1 313 ? -12.224 11.960 15.695 1.00 96.75 313 PRO A O 1
ATOM 2431 N N . ARG A 1 314 ? -11.380 13.804 16.647 1.00 95.69 314 ARG A N 1
ATOM 2432 C CA . ARG A 1 314 ? -11.093 13.179 17.949 1.00 95.69 314 ARG A CA 1
ATOM 2433 C C . ARG A 1 314 ? -12.334 12.614 18.642 1.00 95.69 314 ARG A C 1
ATOM 2435 O O . ARG A 1 314 ? -12.214 11.633 19.365 1.00 95.69 314 ARG A O 1
ATOM 2442 N N . ASP A 1 315 ? -13.509 13.200 18.424 1.00 95.12 315 ASP A N 1
ATOM 2443 C CA . ASP A 1 315 ? -14.756 12.730 19.032 1.00 95.12 315 ASP A CA 1
ATOM 2444 C C . ASP A 1 315 ? -15.150 11.327 18.510 1.00 95.12 315 ASP A C 1
ATOM 2446 O O . ASP A 1 315 ? -15.907 10.627 19.178 1.00 95.12 315 ASP A O 1
ATOM 2450 N N . LEU A 1 316 ? -14.599 10.889 17.364 1.00 96.38 316 LEU A N 1
ATOM 2451 C CA . LEU A 1 316 ? -14.754 9.525 16.839 1.00 96.38 316 LEU A CA 1
ATOM 2452 C C . LEU A 1 316 ? -13.902 8.488 17.577 1.00 96.38 316 LEU A C 1
ATOM 2454 O O . LEU A 1 316 ? -14.190 7.303 17.468 1.00 96.38 316 LEU A O 1
ATOM 2458 N N . LEU A 1 317 ? -12.850 8.904 18.285 1.00 95.00 317 LEU A N 1
ATOM 2459 C CA . LEU A 1 317 ? -11.965 7.999 19.028 1.00 95.00 317 LEU A CA 1
ATOM 2460 C C . LEU A 1 317 ? -12.482 7.689 20.435 1.00 95.00 317 LEU A C 1
ATOM 2462 O O . LEU A 1 317 ? -11.881 6.883 21.132 1.00 95.00 317 LEU A O 1
ATOM 2466 N N . ALA A 1 318 ? -13.554 8.355 20.865 1.00 91.44 318 ALA A N 1
ATOM 2467 C CA . ALA A 1 318 ? -14.174 8.087 22.152 1.00 91.44 318 ALA A CA 1
ATOM 2468 C C . ALA A 1 318 ? -14.876 6.722 22.143 1.00 91.44 318 ALA A C 1
ATOM 2470 O O . ALA A 1 318 ? -15.428 6.320 21.119 1.00 91.44 318 ALA A O 1
ATOM 2471 N N . ASP A 1 319 ? -14.961 6.082 23.310 1.00 92.75 319 ASP A N 1
ATOM 2472 C CA . ASP A 1 319 ? -15.636 4.790 23.521 1.00 92.75 319 ASP A CA 1
ATOM 2473 C C . ASP A 1 319 ? -17.168 4.931 23.498 1.00 92.75 319 ASP A C 1
ATOM 2475 O O . ASP A 1 319 ? -17.891 4.572 24.428 1.00 92.75 319 ASP A O 1
ATOM 2479 N N . LYS A 1 320 ? -17.691 5.559 22.445 1.00 94.94 320 LYS A N 1
ATOM 2480 C CA . LYS A 1 320 ? -19.093 5.915 22.257 1.00 94.94 320 LYS A CA 1
ATOM 2481 C C . LYS A 1 320 ? -19.572 5.466 20.889 1.00 94.94 320 LYS A C 1
ATOM 2483 O O . LYS A 1 320 ? -18.820 5.428 19.919 1.00 94.94 320 LYS A O 1
ATOM 2488 N N . THR A 1 321 ? -20.869 5.211 20.791 1.00 96.00 321 THR A N 1
ATOM 2489 C CA . THR A 1 321 ? -21.534 5.142 19.490 1.00 96.00 321 THR A CA 1
ATOM 2490 C C . THR A 1 321 ? -21.489 6.514 18.824 1.00 96.00 321 THR A C 1
ATOM 2492 O O . THR A 1 321 ? -21.708 7.527 19.489 1.00 96.00 321 THR A O 1
ATOM 2495 N N . ILE A 1 322 ? -21.281 6.557 17.519 1.00 97.44 322 ILE A N 1
ATOM 2496 C CA . ILE A 1 322 ? -21.300 7.764 16.702 1.00 97.44 322 ILE A CA 1
ATOM 2497 C C . ILE A 1 322 ? -22.496 7.683 15.764 1.00 97.44 322 ILE A C 1
ATOM 2499 O O . ILE A 1 322 ? -22.614 6.742 14.980 1.00 97.44 322 ILE A O 1
ATOM 2503 N N . ALA A 1 323 ? -23.371 8.681 15.841 1.00 97.56 323 ALA A N 1
ATOM 2504 C CA . ALA A 1 323 ? -24.488 8.832 14.927 1.00 97.56 323 ALA A CA 1
ATOM 2505 C C . ALA A 1 323 ? -24.088 9.746 13.764 1.00 97.56 323 ALA A C 1
ATOM 2507 O O . ALA A 1 323 ? -23.638 10.877 13.959 1.00 97.56 323 ALA A O 1
ATOM 2508 N N . PHE A 1 324 ? -24.282 9.238 12.557 1.00 97.88 324 PHE A N 1
ATOM 2509 C CA . PHE A 1 324 ? -24.136 9.919 11.286 1.00 97.88 324 PHE A CA 1
ATOM 2510 C C . PHE A 1 324 ? -25.529 10.120 10.691 1.00 97.88 324 PHE A C 1
ATOM 2512 O O . PHE A 1 324 ? -26.342 9.197 10.668 1.00 97.88 324 PHE A O 1
ATOM 2519 N N . SER A 1 325 ? -25.799 11.318 10.186 1.00 97.56 325 SER A N 1
ATOM 2520 C CA . SER A 1 325 ? -27.053 11.628 9.495 1.00 97.56 325 SER A CA 1
ATOM 2521 C C . SER A 1 325 ? -26.790 12.242 8.132 1.00 97.56 325 SER A C 1
ATOM 2523 O O . SER A 1 325 ? -25.803 12.966 7.969 1.00 97.56 325 SER A O 1
ATOM 2525 N N . GLU A 1 326 ? -27.675 11.958 7.175 1.00 97.31 326 GLU A N 1
ATOM 2526 C CA . GLU A 1 326 ? -27.624 12.478 5.803 1.00 97.31 326 GLU A CA 1
ATOM 2527 C C . GLU A 1 326 ? -26.260 12.216 5.138 1.00 97.31 326 GLU A C 1
ATOM 2529 O O . GLU A 1 326 ? -25.579 13.143 4.685 1.00 97.31 326 GLU A O 1
ATOM 2534 N N . VAL A 1 327 ? -25.813 10.956 5.135 1.00 97.25 327 VAL A N 1
ATOM 2535 C CA . VAL A 1 327 ? -24.512 10.541 4.582 1.00 97.25 327 VAL A CA 1
ATOM 2536 C C . VAL A 1 327 ? -24.676 9.738 3.298 1.00 97.25 327 VAL A C 1
ATOM 2538 O O . VAL A 1 327 ? -25.741 9.198 3.007 1.00 97.25 327 VAL A O 1
ATOM 2541 N N . MET A 1 328 ? -23.597 9.632 2.524 1.00 95.25 328 MET A N 1
ATOM 2542 C CA . MET A 1 328 ? -23.533 8.704 1.395 1.00 95.25 328 MET A CA 1
ATOM 2543 C C . MET A 1 328 ? -22.603 7.551 1.750 1.00 95.25 328 MET A C 1
ATOM 2545 O O . MET A 1 328 ? -21.499 7.777 2.244 1.00 95.25 328 MET A O 1
ATOM 2549 N N . VAL A 1 329 ? -23.009 6.321 1.454 1.00 94.25 329 VAL A N 1
ATOM 2550 C CA . VAL A 1 329 ? -22.183 5.128 1.648 1.00 94.25 329 VAL A CA 1
ATOM 2551 C C . VAL A 1 329 ? -21.868 4.503 0.297 1.00 94.25 329 VAL A C 1
ATOM 2553 O O . VAL A 1 329 ? -22.759 4.197 -0.489 1.00 94.25 329 VAL A O 1
ATOM 2556 N N . THR A 1 330 ? -20.587 4.291 0.018 1.00 90.44 330 THR A N 1
ATOM 2557 C CA . THR A 1 330 ? -20.138 3.421 -1.080 1.00 90.44 330 THR A CA 1
ATOM 2558 C C . THR A 1 330 ? -19.633 2.129 -0.470 1.00 90.44 330 THR A C 1
ATOM 2560 O O . THR A 1 330 ? -18.759 2.205 0.386 1.00 90.44 330 THR A O 1
ATOM 2563 N N . LYS A 1 331 ? -20.144 0.969 -0.876 1.00 85.56 331 LYS A N 1
ATOM 2564 C CA . LYS A 1 331 ? -19.780 -0.320 -0.278 1.00 85.56 331 LYS A CA 1
ATOM 2565 C C . LYS A 1 331 ? -19.484 -1.337 -1.366 1.00 85.56 331 LYS A C 1
ATOM 2567 O O . LYS A 1 331 ? -20.346 -1.588 -2.198 1.00 85.56 331 LYS A O 1
ATOM 2572 N N . ASP A 1 332 ? -18.299 -1.931 -1.324 1.00 76.69 332 ASP A N 1
ATOM 2573 C CA . ASP A 1 332 ? -17.972 -3.104 -2.127 1.00 76.69 332 ASP A CA 1
ATOM 2574 C C . ASP A 1 332 ? -18.207 -4.400 -1.326 1.00 76.69 332 ASP A C 1
ATOM 2576 O O . ASP A 1 332 ? -18.812 -4.399 -0.251 1.00 76.69 332 ASP A O 1
ATOM 2580 N N . ALA A 1 333 ? -17.773 -5.539 -1.866 1.00 70.44 333 ALA A N 1
ATOM 2581 C CA . ALA A 1 333 ? -17.958 -6.839 -1.223 1.00 70.44 333 ALA A CA 1
ATOM 2582 C C . ALA A 1 333 ? -17.210 -6.994 0.120 1.00 70.44 333 ALA A C 1
ATOM 2584 O O . ALA A 1 333 ? -17.497 -7.934 0.862 1.00 70.44 333 ALA A O 1
ATOM 2585 N N . ARG A 1 334 ? -16.240 -6.123 0.427 1.00 70.56 334 ARG A N 1
ATOM 2586 C CA . ARG A 1 334 ? -15.321 -6.237 1.569 1.00 70.56 334 ARG A CA 1
ATOM 2587 C C . ARG A 1 334 ? -15.555 -5.145 2.599 1.00 70.56 334 ARG A C 1
ATOM 2589 O O . ARG A 1 334 ? -15.718 -5.450 3.777 1.00 70.56 334 ARG A O 1
ATOM 2596 N N . ALA A 1 335 ? -15.579 -3.895 2.157 1.00 81.25 335 ALA A N 1
ATOM 2597 C CA . ALA A 1 335 ? -15.691 -2.736 3.024 1.00 81.25 335 ALA A CA 1
ATOM 2598 C C . ALA A 1 335 ? -16.486 -1.626 2.337 1.00 81.25 335 ALA A C 1
ATOM 2600 O O . ALA A 1 335 ? -16.703 -1.614 1.123 1.00 81.25 335 ALA A O 1
ATOM 2601 N N . GLY A 1 336 ? -16.942 -0.663 3.127 1.00 89.06 336 GLY A N 1
ATOM 2602 C CA . GLY A 1 336 ? -17.504 0.564 2.590 1.00 89.06 336 GLY A CA 1
ATOM 2603 C C . GLY A 1 336 ? -16.793 1.809 3.076 1.00 89.06 336 GLY A C 1
ATOM 2604 O O . GLY A 1 336 ? -15.910 1.776 3.925 1.00 89.06 336 GLY A O 1
ATOM 2605 N N . ARG A 1 337 ? -17.196 2.940 2.516 1.00 93.31 337 ARG A N 1
ATOM 2606 C CA . ARG A 1 337 ? -16.747 4.267 2.903 1.00 93.31 337 ARG A CA 1
ATOM 2607 C C . ARG A 1 337 ? -17.952 5.155 3.136 1.00 93.31 337 ARG A C 1
ATOM 2609 O O . ARG A 1 337 ? -18.859 5.201 2.303 1.00 93.31 337 ARG A O 1
ATOM 2616 N N . VAL A 1 338 ? -17.921 5.866 4.254 1.00 95.94 338 VAL A N 1
ATOM 2617 C CA . VAL A 1 338 ? -18.849 6.945 4.572 1.00 95.94 338 VAL A CA 1
ATOM 2618 C C . VAL A 1 338 ? -18.314 8.230 3.953 1.00 95.94 338 VAL A C 1
ATOM 2620 O O . VAL A 1 338 ? -17.154 8.597 4.150 1.00 95.94 338 VAL A O 1
ATOM 2623 N N . HIS A 1 339 ? -19.169 8.938 3.226 1.00 95.19 339 HIS A N 1
ATOM 2624 C CA . HIS A 1 339 ? -18.891 10.260 2.680 1.00 95.19 339 HIS A CA 1
ATOM 2625 C C . HIS A 1 339 ? -19.800 11.275 3.363 1.00 95.19 339 HIS A C 1
ATOM 2627 O O . HIS A 1 339 ? -21.024 11.121 3.377 1.00 95.19 339 HIS A O 1
ATOM 2633 N N . LEU A 1 340 ? -19.187 12.321 3.915 1.00 95.81 340 LEU A N 1
ATOM 2634 C CA . LEU A 1 340 ? -19.895 13.415 4.571 1.00 95.81 340 LEU A CA 1
ATOM 2635 C C . LEU A 1 340 ? -20.078 14.564 3.581 1.00 95.81 340 LEU A C 1
ATOM 2637 O O . LEU A 1 340 ? -19.107 15.120 3.069 1.00 95.81 340 LEU A O 1
ATOM 2641 N N . GLY A 1 341 ? -21.330 14.914 3.311 1.00 94.06 341 GLY A N 1
ATOM 2642 C CA . GLY A 1 341 ? -21.699 16.077 2.517 1.00 94.06 341 GLY A CA 1
ATOM 2643 C C . GLY A 1 341 ? -21.897 17.335 3.372 1.00 94.06 341 GLY A C 1
ATOM 2644 O O . GLY A 1 341 ? -21.768 17.301 4.599 1.00 94.06 341 GLY A O 1
ATOM 2645 N N . PRO A 1 342 ? -22.271 18.463 2.743 1.00 93.88 342 PRO A N 1
ATOM 2646 C CA . PRO A 1 342 ? -22.557 19.714 3.453 1.00 93.88 342 PRO A CA 1
ATOM 2647 C C . PRO A 1 342 ? -23.743 19.639 4.426 1.00 93.88 342 PRO A C 1
ATOM 2649 O O . PRO A 1 342 ? -23.818 20.431 5.357 1.00 93.88 342 PRO A O 1
ATOM 2652 N N . LYS A 1 343 ? -24.684 18.713 4.198 1.00 94.94 343 LYS A N 1
ATOM 2653 C CA . LYS A 1 343 ? -25.870 18.514 5.050 1.00 94.94 343 LYS A CA 1
ATOM 2654 C C . LYS A 1 343 ? -25.667 17.469 6.144 1.00 94.94 343 LYS A C 1
ATOM 2656 O O . LYS A 1 343 ? -26.518 17.359 7.022 1.00 94.94 343 LYS A O 1
ATOM 2661 N N . SER A 1 344 ? -24.580 16.702 6.073 1.00 97.69 344 SER A N 1
ATOM 2662 C CA . SER A 1 344 ? -24.339 15.626 7.021 1.00 97.69 344 SER A CA 1
ATOM 2663 C C . SER A 1 344 ? -24.115 16.182 8.423 1.00 97.69 344 SER A C 1
ATOM 2665 O O . SER A 1 344 ? -23.522 17.250 8.584 1.00 97.69 344 SER A O 1
ATOM 2667 N N . LYS A 1 345 ? -24.539 15.439 9.443 1.00 97.00 345 LYS A N 1
ATOM 2668 C CA . LYS A 1 345 ? -24.189 15.733 10.840 1.00 97.00 345 LYS A CA 1
ATOM 2669 C C . LYS A 1 345 ? -23.603 14.502 11.501 1.00 97.00 345 LYS A C 1
ATOM 2671 O O . LYS A 1 345 ? -24.029 13.384 11.208 1.00 97.00 345 LYS A O 1
ATOM 2676 N N . VAL A 1 346 ? -22.657 14.735 12.403 1.00 97.50 346 VAL A N 1
ATOM 2677 C CA . VAL A 1 346 ? -22.001 13.697 13.198 1.00 97.50 346 VAL A CA 1
ATOM 2678 C C . VAL A 1 346 ? -22.134 14.069 14.666 1.00 97.50 346 VAL A C 1
ATOM 2680 O O . VAL A 1 346 ? -21.776 15.178 15.058 1.00 97.50 346 VAL A O 1
ATOM 2683 N N . THR A 1 347 ? -22.662 13.161 15.479 1.00 96.81 347 THR A N 1
ATOM 2684 C CA . THR A 1 347 ? -22.888 13.397 16.910 1.00 96.81 347 THR A CA 1
ATOM 2685 C C . THR A 1 347 ? -22.481 12.187 17.732 1.00 96.81 347 THR A C 1
ATOM 2687 O O . THR A 1 347 ? -22.797 11.052 17.373 1.00 96.81 347 THR A O 1
ATOM 2690 N N . SER A 1 348 ? -21.822 12.420 18.865 1.00 95.44 348 SER A N 1
ATOM 2691 C CA . SER A 1 348 ? -21.519 11.361 19.826 1.00 95.44 348 SER A CA 1
ATOM 2692 C C . SER A 1 348 ? -22.782 10.938 20.579 1.00 95.44 348 SER A C 1
ATOM 2694 O O . SER A 1 348 ? -23.504 11.777 21.114 1.00 95.44 348 SER A O 1
ATOM 2696 N N . GLY A 1 349 ? -23.019 9.635 20.641 1.00 94.12 349 GLY A N 1
ATOM 2697 C CA . GLY A 1 349 ? -24.085 9.006 21.412 1.00 94.12 349 GLY A CA 1
ATOM 2698 C C . GLY A 1 349 ? -23.612 8.532 22.787 1.00 94.12 349 GLY A C 1
ATOM 2699 O O . GLY A 1 349 ? -22.799 9.179 23.454 1.00 94.12 349 GLY A O 1
ATOM 2700 N N . THR A 1 350 ? -24.146 7.394 23.224 1.00 93.94 350 THR A N 1
ATOM 2701 C CA . THR A 1 350 ? -23.840 6.784 24.524 1.00 93.94 350 THR A CA 1
ATOM 2702 C C . THR A 1 350 ? -22.532 6.004 24.492 1.00 93.94 350 THR A C 1
ATOM 2704 O O . THR A 1 350 ? -22.072 5.593 23.427 1.00 93.94 350 THR A O 1
ATOM 2707 N N . THR A 1 351 ? -21.950 5.764 25.667 1.00 93.62 351 THR A N 1
ATOM 2708 C CA . THR A 1 351 ? -20.810 4.851 25.814 1.00 93.62 351 THR A CA 1
ATOM 2709 C C . THR A 1 351 ? -21.163 3.474 25.259 1.00 93.62 351 THR A C 1
ATOM 2711 O O . THR A 1 351 ? -22.217 2.927 25.587 1.00 93.62 351 THR A O 1
ATOM 2714 N N . HIS A 1 352 ? -20.293 2.936 24.410 1.00 91.19 352 HIS A N 1
ATOM 2715 C CA . HIS A 1 352 ? -20.404 1.574 23.909 1.00 91.19 352 HIS A CA 1
ATOM 2716 C C . HIS A 1 352 ? -19.579 0.640 24.797 1.00 91.19 352 HIS A C 1
ATOM 2718 O O . HIS A 1 352 ? -18.529 1.026 25.297 1.00 91.19 352 HIS A O 1
ATOM 2724 N N . ARG A 1 353 ? -20.072 -0.578 25.011 1.00 89.88 353 ARG A N 1
ATOM 2725 C CA . ARG A 1 353 ? -19.362 -1.646 25.719 1.00 89.88 353 ARG A CA 1
ATOM 2726 C C . ARG A 1 353 ? -19.388 -2.901 24.868 1.00 89.88 353 ARG A C 1
ATOM 2728 O O . ARG A 1 353 ? -20.336 -3.092 24.107 1.00 89.88 353 ARG A O 1
ATOM 2735 N N . GLY A 1 354 ? -18.396 -3.763 25.060 1.00 84.50 354 GLY A N 1
ATOM 2736 C CA . GLY A 1 354 ? -18.306 -5.038 24.351 1.00 84.50 354 GLY A CA 1
ATOM 2737 C C . GLY A 1 354 ? -17.490 -4.977 23.063 1.00 84.50 354 GLY A C 1
ATOM 2738 O O . GLY A 1 354 ? -17.714 -5.802 22.178 1.00 84.50 354 GLY A O 1
ATOM 2739 N N . PHE A 1 355 ? -16.519 -4.063 22.956 1.00 82.88 355 PHE A N 1
ATOM 2740 C CA . PHE A 1 355 ? -15.569 -4.066 21.837 1.00 82.88 355 PHE A CA 1
ATOM 2741 C C . PHE A 1 355 ? -14.844 -5.419 21.722 1.00 82.88 355 PHE A C 1
ATOM 2743 O O . PHE A 1 355 ? -14.668 -5.923 20.611 1.00 82.88 355 PHE A O 1
ATOM 2750 N N . ALA A 1 356 ? -14.535 -6.058 22.857 1.00 78.75 356 ALA A N 1
ATOM 2751 C CA . ALA A 1 356 ? -13.934 -7.392 22.932 1.00 78.75 356 ALA A CA 1
ATOM 2752 C C . ALA A 1 356 ? -14.789 -8.524 22.319 1.00 78.75 356 ALA A C 1
ATOM 2754 O O . ALA A 1 356 ? -14.261 -9.588 22.019 1.00 78.75 356 ALA A O 1
ATOM 2755 N N . SER A 1 357 ? -16.093 -8.311 22.087 1.00 78.94 357 SER A N 1
ATOM 2756 C CA . SER A 1 357 ? -16.982 -9.297 21.442 1.00 78.94 357 SER A CA 1
ATOM 2757 C C . SER A 1 357 ? -16.957 -9.255 19.907 1.00 78.94 357 SER A C 1
ATOM 2759 O O . SER A 1 357 ? -17.737 -9.944 19.246 1.00 78.94 357 SER A O 1
ATOM 2761 N N . SER A 1 358 ? -16.071 -8.440 19.327 1.00 79.81 358 SER A N 1
ATOM 2762 C CA . SER A 1 358 ? -15.887 -8.363 17.879 1.00 79.81 358 SER A CA 1
ATOM 2763 C C . SER A 1 358 ? -15.485 -9.730 17.306 1.00 79.81 358 SER A C 1
ATOM 2765 O O . SER A 1 358 ? -14.675 -10.432 17.909 1.00 79.81 358 SER A O 1
ATOM 2767 N N . PRO A 1 359 ? -16.026 -10.134 16.143 1.00 79.75 359 PRO A N 1
ATOM 2768 C CA . PRO A 1 359 ? -15.772 -11.461 15.599 1.00 79.75 359 PRO A CA 1
ATOM 2769 C C . PRO A 1 359 ? -14.287 -11.654 15.280 1.00 79.75 359 PRO A C 1
ATOM 2771 O O . PRO A 1 359 ? -13.677 -10.832 14.593 1.00 79.75 359 PRO A O 1
ATOM 2774 N N . SER A 1 360 ? -13.739 -12.772 15.759 1.00 84.69 360 SER A N 1
ATOM 2775 C CA . SER A 1 360 ? -12.358 -13.174 15.494 1.00 84.69 360 SER A CA 1
ATOM 2776 C C . SER A 1 360 ? -12.096 -13.423 14.006 1.00 84.69 360 SER A C 1
ATOM 2778 O O . SER A 1 360 ? -13.024 -13.658 13.227 1.00 84.69 360 SER A O 1
ATOM 2780 N N . TRP A 1 361 ? -10.823 -13.417 13.611 1.00 91.94 361 TRP A N 1
ATOM 2781 C CA . TRP A 1 361 ? -10.438 -13.670 12.224 1.00 91.94 361 TRP A CA 1
ATOM 2782 C C . TRP A 1 361 ? -10.822 -15.084 11.743 1.00 91.94 361 TRP A C 1
ATOM 2784 O O . TRP A 1 361 ? -10.373 -16.094 12.293 1.00 91.94 361 TRP A O 1
ATOM 2794 N N . ASP A 1 362 ? -11.630 -15.142 10.682 1.00 91.50 362 ASP A N 1
ATOM 2795 C CA . ASP A 1 362 ? -12.017 -16.368 9.981 1.00 91.50 362 ASP A CA 1
ATOM 2796 C C . ASP A 1 362 ? -10.969 -16.768 8.928 1.00 91.50 362 ASP A C 1
ATOM 2798 O O . ASP A 1 362 ? -11.020 -16.367 7.761 1.00 91.50 362 ASP A O 1
ATOM 2802 N N . LEU A 1 363 ? -10.007 -17.582 9.363 1.00 93.50 363 LEU A N 1
ATOM 2803 C CA . LEU A 1 363 ? -8.897 -18.047 8.530 1.00 93.50 363 LEU A CA 1
ATOM 2804 C C . LEU A 1 363 ? -9.351 -18.955 7.376 1.00 93.50 363 LEU A C 1
ATOM 2806 O O . LEU A 1 363 ? -8.733 -18.940 6.309 1.00 93.50 363 LEU A O 1
ATOM 2810 N N . GLY A 1 364 ? -10.425 -19.724 7.575 1.00 93.25 364 GLY A N 1
ATOM 2811 C CA . GLY A 1 364 ? -10.987 -20.603 6.553 1.00 93.25 364 GLY A CA 1
ATOM 2812 C C . GLY A 1 364 ? -11.542 -19.789 5.390 1.00 93.25 364 GLY A C 1
ATOM 2813 O O . GLY A 1 364 ? -11.161 -19.986 4.233 1.00 93.25 364 GLY A O 1
ATOM 2814 N N . ARG A 1 365 ? -12.349 -18.772 5.700 1.00 90.94 365 ARG A N 1
ATOM 2815 C CA . ARG A 1 365 ? -12.876 -17.850 4.692 1.00 90.94 365 ARG A CA 1
ATOM 2816 C C . ARG A 1 365 ? -11.775 -17.066 3.984 1.00 90.94 365 ARG A C 1
ATOM 2818 O O . ARG A 1 365 ? -11.863 -16.867 2.768 1.00 90.94 365 ARG A O 1
ATOM 2825 N N . THR A 1 366 ? -10.730 -16.642 4.695 1.00 93.00 366 THR A N 1
ATOM 2826 C CA . THR A 1 366 ? -9.554 -16.012 4.075 1.00 93.00 366 THR A CA 1
ATOM 2827 C C . THR A 1 366 ? -8.876 -16.966 3.091 1.00 93.00 366 THR A C 1
ATOM 2829 O O . THR A 1 366 ? -8.594 -16.569 1.960 1.00 93.00 366 THR A O 1
ATOM 2832 N N . ARG A 1 367 ? -8.688 -18.244 3.448 1.00 94.62 367 ARG A N 1
ATOM 2833 C CA . ARG A 1 367 ? -8.141 -19.259 2.533 1.00 94.62 367 ARG A CA 1
ATOM 2834 C C . ARG A 1 367 ? -9.003 -19.425 1.284 1.00 94.62 367 ARG A C 1
ATOM 2836 O O . ARG A 1 367 ? -8.462 -19.420 0.179 1.00 94.62 367 ARG A O 1
ATOM 2843 N N . SER A 1 368 ? -10.323 -19.533 1.441 1.00 92.31 368 SER A N 1
ATOM 2844 C CA . SER A 1 368 ? -11.275 -19.626 0.324 1.00 92.31 368 SER A CA 1
ATOM 2845 C C . SER A 1 368 ? -11.181 -18.409 -0.604 1.00 92.31 368 SER A C 1
ATOM 2847 O O . SER A 1 368 ? -11.212 -18.545 -1.827 1.00 92.31 368 SER A O 1
ATOM 2849 N N . ARG A 1 369 ? -10.997 -17.209 -0.042 1.00 90.44 369 ARG A N 1
ATOM 2850 C CA . ARG A 1 369 ? -10.790 -15.977 -0.816 1.00 90.44 369 ARG A CA 1
ATOM 2851 C C . ARG A 1 369 ? -9.460 -15.956 -1.558 1.00 90.44 369 ARG A C 1
ATOM 2853 O O . ARG A 1 369 ? -9.449 -15.535 -2.710 1.00 90.44 369 ARG A O 1
ATOM 2860 N N . LEU A 1 370 ? -8.367 -16.377 -0.919 1.00 92.75 370 LEU A N 1
ATOM 2861 C CA . LEU A 1 370 ? -7.060 -16.491 -1.572 1.00 92.75 370 LEU A CA 1
ATOM 2862 C C . LEU A 1 370 ? -7.123 -17.477 -2.740 1.00 92.75 370 LEU A C 1
ATOM 2864 O O . LEU A 1 370 ? -6.668 -17.148 -3.827 1.00 92.75 370 LEU A O 1
ATOM 2868 N N . ALA A 1 371 ? -7.787 -18.619 -2.549 1.00 92.62 371 ALA A N 1
ATOM 2869 C CA . ALA A 1 371 ? -7.975 -19.627 -3.590 1.00 92.62 371 ALA A CA 1
ATOM 2870 C C . ALA A 1 371 ? -8.772 -19.109 -4.802 1.00 92.62 371 ALA A C 1
ATOM 2872 O O . ALA A 1 371 ? -8.523 -19.522 -5.931 1.00 92.62 371 ALA A O 1
ATOM 2873 N N . ALA A 1 372 ? -9.745 -18.223 -4.572 1.00 91.44 372 ALA A N 1
ATOM 2874 C CA . ALA A 1 372 ? -10.572 -17.628 -5.623 1.00 91.44 372 ALA A CA 1
ATOM 2875 C C . ALA A 1 372 ? -9.963 -16.358 -6.245 1.00 91.44 372 ALA A C 1
ATOM 2877 O O . ALA A 1 372 ? -10.511 -15.814 -7.207 1.00 91.44 372 ALA A O 1
ATOM 2878 N N . TYR A 1 373 ? -8.873 -15.836 -5.681 1.00 91.31 373 TYR A N 1
ATOM 2879 C CA . TYR A 1 373 ? -8.262 -14.598 -6.137 1.00 91.31 373 TYR A CA 1
ATOM 2880 C C . TYR A 1 373 ? -7.374 -14.842 -7.358 1.00 91.31 373 TYR A C 1
ATOM 2882 O O . TYR A 1 373 ? -6.558 -15.755 -7.381 1.00 91.31 373 TYR A O 1
ATOM 2890 N N . SER A 1 374 ? -7.518 -13.988 -8.373 1.00 90.06 374 SER A N 1
ATOM 2891 C CA . SER A 1 374 ? -6.689 -14.008 -9.578 1.00 90.06 374 SER A CA 1
ATOM 2892 C C . SER A 1 374 ? -5.842 -12.731 -9.621 1.00 90.06 374 SER A C 1
ATOM 2894 O O . SER A 1 374 ? -6.369 -11.676 -9.986 1.00 90.06 374 SER A O 1
ATOM 2896 N N . PRO A 1 375 ? -4.562 -12.793 -9.202 1.00 90.62 375 PRO A N 1
ATOM 2897 C CA . PRO A 1 375 ? -3.674 -11.639 -9.196 1.00 90.62 375 PRO A CA 1
ATOM 2898 C C . PRO A 1 375 ? -3.526 -10.978 -10.572 1.00 90.62 375 PRO A C 1
ATOM 2900 O O . PRO A 1 375 ? -3.243 -11.635 -11.573 1.00 90.62 375 PRO A O 1
ATOM 2903 N N . GLY A 1 376 ? -3.647 -9.653 -10.612 1.00 89.56 376 GLY A N 1
ATOM 2904 C CA . GLY A 1 376 ? -3.333 -8.814 -11.765 1.00 89.56 376 GLY A CA 1
ATOM 2905 C C . GLY A 1 376 ? -2.070 -7.963 -11.559 1.00 89.56 376 GLY A C 1
ATOM 2906 O O . GLY A 1 376 ? -1.709 -7.629 -10.434 1.00 89.56 376 GLY A O 1
ATOM 2907 N N . PRO A 1 377 ? -1.408 -7.500 -12.637 1.00 86.06 377 PRO A N 1
ATOM 2908 C CA . PRO A 1 377 ? -0.192 -6.677 -12.536 1.00 86.06 377 PRO A CA 1
ATOM 2909 C C . PRO A 1 377 ? -0.440 -5.262 -11.977 1.00 86.06 377 PRO A C 1
ATOM 2911 O O . PRO A 1 377 ? 0.503 -4.527 -11.686 1.00 86.06 377 PRO A O 1
ATOM 2914 N N . LEU A 1 378 ? -1.708 -4.854 -11.864 1.00 88.00 378 LEU A N 1
ATOM 2915 C CA . LEU A 1 378 ? -2.125 -3.581 -11.275 1.00 88.00 378 LEU A CA 1
ATOM 2916 C C . LEU A 1 378 ? -2.570 -3.717 -9.818 1.00 88.00 378 LEU A C 1
ATOM 2918 O O . LEU A 1 378 ? -2.904 -2.693 -9.206 1.00 88.00 378 LEU A O 1
ATOM 2922 N N . ASP A 1 379 ? -2.597 -4.938 -9.297 1.00 86.94 379 ASP A N 1
ATOM 2923 C CA . ASP A 1 379 ? -3.032 -5.197 -7.941 1.00 86.94 379 ASP A CA 1
ATOM 2924 C C . ASP A 1 379 ? -1.958 -4.728 -6.967 1.00 86.94 379 ASP A C 1
ATOM 2926 O O . ASP A 1 379 ? -0.750 -4.784 -7.226 1.00 86.94 379 ASP A O 1
ATOM 2930 N N . LEU A 1 380 ? -2.429 -4.182 -5.858 1.00 86.50 380 LEU A N 1
ATOM 2931 C CA . LEU A 1 380 ? -1.603 -3.792 -4.732 1.00 86.50 380 LEU A CA 1
ATOM 2932 C C . LEU A 1 380 ? -1.650 -4.884 -3.672 1.00 86.50 380 LEU A C 1
ATOM 2934 O O . LEU A 1 380 ? -2.576 -5.692 -3.600 1.00 86.50 380 LEU A O 1
ATOM 2938 N N . GLU A 1 381 ? -0.656 -4.869 -2.804 1.00 84.62 381 GLU A N 1
ATOM 2939 C CA . GLU A 1 381 ? -0.493 -5.843 -1.732 1.00 84.62 381 GLU A CA 1
ATOM 2940 C C . GLU A 1 381 ? -1.701 -5.803 -0.768 1.00 84.62 381 GLU A C 1
ATOM 2942 O O . GLU A 1 381 ? -2.152 -6.835 -0.261 1.00 84.62 381 GLU A O 1
ATOM 2947 N N . ILE A 1 382 ? -2.296 -4.610 -0.640 1.00 83.06 382 ILE A N 1
ATOM 2948 C CA . ILE A 1 382 ? -3.486 -4.283 0.155 1.00 83.06 382 ILE A CA 1
ATOM 2949 C C . ILE A 1 382 ? -4.824 -4.594 -0.533 1.00 83.06 382 ILE A C 1
ATOM 2951 O O . ILE A 1 382 ? -5.870 -4.363 0.061 1.00 83.06 382 ILE A O 1
ATOM 2955 N N . GLU A 1 383 ? -4.848 -5.085 -1.778 1.00 83.19 383 GLU A N 1
ATOM 2956 C CA . GLU A 1 383 ? -6.129 -5.372 -2.447 1.00 83.19 383 GLU A CA 1
ATOM 2957 C C . GLU A 1 383 ? -6.931 -6.404 -1.651 1.00 83.19 383 GLU A C 1
ATOM 2959 O O . GLU A 1 383 ? -8.133 -6.249 -1.476 1.00 83.19 383 GLU A O 1
ATOM 2964 N N . LEU A 1 384 ? -6.262 -7.423 -1.101 1.00 86.75 384 LEU A N 1
ATOM 2965 C CA . LEU A 1 384 ? -6.872 -8.464 -0.266 1.00 86.75 384 LEU A CA 1
ATOM 2966 C C . LEU A 1 384 ? -6.892 -8.123 1.222 1.00 86.75 384 LEU A C 1
ATOM 2968 O O . LEU A 1 384 ? -7.004 -9.032 2.036 1.00 86.75 384 LEU A O 1
ATOM 2972 N N . GLU A 1 385 ? -6.767 -6.849 1.574 1.00 91.19 385 GLU A N 1
ATOM 2973 C CA . GLU A 1 385 ? -6.773 -6.432 2.968 1.00 91.19 385 GLU A CA 1
ATOM 2974 C C . GLU A 1 385 ? -8.080 -6.819 3.675 1.00 91.19 385 GLU A C 1
ATOM 2976 O O . GLU A 1 385 ? -9.176 -6.754 3.103 1.00 91.19 385 GLU A O 1
ATOM 2981 N N . GLU A 1 386 ? -7.957 -7.249 4.927 1.00 91.50 386 GLU A N 1
ATOM 2982 C CA . GLU A 1 386 ? -9.063 -7.690 5.773 1.00 91.50 386 GLU A CA 1
ATOM 2983 C C . GLU A 1 386 ? -8.949 -7.077 7.169 1.00 91.50 386 GLU A C 1
ATOM 2985 O O . GLU A 1 386 ? -7.856 -6.920 7.710 1.00 91.50 386 GLU A O 1
ATOM 2990 N N . GLU A 1 387 ? -10.092 -6.746 7.767 1.00 93.50 387 GLU A N 1
ATOM 2991 C CA . GLU A 1 387 ? -10.167 -6.491 9.203 1.00 93.50 387 GLU A CA 1
ATOM 2992 C C . GLU A 1 387 ? -10.007 -7.807 9.958 1.00 93.50 387 GLU A C 1
ATOM 2994 O O . GLU A 1 387 ? -10.721 -8.773 9.679 1.00 93.50 387 GLU A O 1
ATOM 2999 N N . VAL A 1 388 ? -9.095 -7.831 10.927 1.00 95.25 388 VAL A N 1
ATOM 3000 C CA . VAL A 1 388 ? -8.826 -9.012 11.747 1.00 95.25 388 VAL A CA 1
ATOM 3001 C C . VAL A 1 388 ? -8.843 -8.651 13.223 1.00 95.25 388 VAL A C 1
ATOM 3003 O O . VAL A 1 388 ? -8.397 -7.574 13.621 1.00 95.25 388 VAL A O 1
ATOM 3006 N N . VAL A 1 389 ? -9.347 -9.581 14.031 1.00 96.38 389 VAL A N 1
ATOM 3007 C CA . VAL A 1 389 ? -9.252 -9.545 15.491 1.00 96.38 389 VAL A CA 1
ATOM 3008 C C . VAL A 1 389 ? -8.486 -10.787 15.931 1.00 96.38 389 VAL A C 1
ATOM 3010 O O . VAL A 1 389 ? -8.859 -11.909 15.568 1.00 96.38 389 VAL A O 1
ATOM 3013 N N . LEU A 1 390 ? -7.386 -10.574 16.656 1.00 96.50 390 LEU A N 1
ATOM 3014 C CA . LEU A 1 390 ? -6.558 -11.633 17.229 1.00 96.50 390 LEU A CA 1
ATOM 3015 C C . LEU A 1 390 ? -6.834 -11.717 18.731 1.00 96.50 390 LEU A C 1
ATOM 3017 O O . LEU A 1 390 ? -6.386 -10.851 19.477 1.00 96.50 390 LEU A O 1
ATOM 3021 N N . ASP A 1 391 ? -7.554 -12.748 19.167 1.00 93.25 391 ASP A N 1
ATOM 3022 C CA . ASP A 1 391 ? -7.952 -12.897 20.578 1.00 93.25 391 ASP A CA 1
ATOM 3023 C C . ASP A 1 391 ? -6.777 -13.353 21.455 1.00 93.25 391 ASP A C 1
ATOM 3025 O O . ASP A 1 391 ? -6.512 -12.796 22.516 1.00 93.25 391 ASP A O 1
ATOM 3029 N N . GLU A 1 392 ? -6.031 -14.347 20.970 1.00 93.50 392 GLU A N 1
ATOM 3030 C CA . GLU A 1 392 ? -4.872 -14.928 21.645 1.00 93.50 392 GLU A CA 1
ATOM 3031 C C . GLU A 1 392 ? -3.636 -14.758 20.769 1.00 93.50 392 GLU A C 1
ATOM 3033 O O . GLU A 1 392 ? -3.509 -15.376 19.705 1.00 93.50 392 GLU A O 1
ATOM 3038 N N . TRP A 1 393 ? -2.725 -13.892 21.211 1.00 96.62 393 TRP A N 1
ATOM 3039 C CA . TRP A 1 393 ? -1.546 -13.541 20.436 1.00 96.62 393 TRP A CA 1
ATOM 3040 C C . TRP A 1 393 ? -0.333 -13.189 21.303 1.00 96.62 393 TRP A C 1
ATOM 3042 O O . TRP A 1 393 ? -0.420 -12.710 22.442 1.00 96.62 393 TRP A O 1
ATOM 3052 N N . GLU A 1 394 ? 0.836 -13.407 20.717 1.00 97.19 394 GLU A N 1
ATOM 3053 C CA . GLU A 1 394 ? 2.135 -13.057 21.274 1.00 97.19 394 GLU A CA 1
ATOM 3054 C C . GLU A 1 394 ? 2.893 -12.158 20.310 1.00 97.19 394 GLU A C 1
ATOM 3056 O O . GLU A 1 394 ? 2.765 -12.297 19.098 1.00 97.19 394 GLU A O 1
ATOM 3061 N N . ILE A 1 395 ? 3.720 -11.264 20.852 1.00 97.88 395 ILE A N 1
ATOM 3062 C CA . ILE A 1 395 ? 4.569 -10.365 20.072 1.00 97.88 395 ILE A CA 1
ATOM 3063 C C . ILE A 1 395 ? 6.035 -10.541 20.457 1.00 97.88 395 ILE A C 1
ATOM 3065 O O . ILE A 1 395 ? 6.401 -10.530 21.636 1.00 97.88 395 ILE A O 1
ATOM 3069 N N . GLY A 1 396 ? 6.869 -10.732 19.441 1.00 97.50 396 GLY A N 1
ATOM 3070 C CA . GLY A 1 396 ? 8.312 -10.869 19.541 1.00 97.50 396 GLY A CA 1
ATOM 3071 C C . GLY A 1 396 ? 9.032 -9.529 19.686 1.00 97.50 396 GLY A C 1
ATOM 3072 O O . GLY A 1 396 ? 8.433 -8.456 19.735 1.00 97.50 396 GLY A O 1
ATOM 3073 N N . ALA A 1 397 ? 10.360 -9.596 19.771 1.00 97.44 397 ALA A N 1
ATOM 3074 C CA . ALA A 1 397 ? 11.202 -8.406 19.730 1.00 97.44 397 ALA A CA 1
ATOM 3075 C C . ALA A 1 397 ? 11.157 -7.737 18.348 1.00 97.44 397 ALA A C 1
ATOM 3077 O O . ALA A 1 397 ? 10.946 -8.409 17.340 1.00 97.44 397 ALA A O 1
ATOM 3078 N N . ALA A 1 398 ? 11.407 -6.427 18.316 1.00 97.62 398 ALA A N 1
ATOM 3079 C CA . ALA A 1 398 ? 11.584 -5.689 17.075 1.00 97.62 398 ALA A CA 1
ATOM 3080 C C . ALA A 1 398 ? 12.687 -6.308 16.196 1.00 97.62 398 ALA A C 1
ATOM 3082 O O . ALA A 1 398 ? 13.751 -6.709 16.673 1.00 97.62 398 ALA A O 1
ATOM 3083 N N . THR A 1 399 ? 12.421 -6.342 14.899 1.00 97.19 399 THR A N 1
ATOM 3084 C CA . THR A 1 399 ? 13.280 -6.840 13.822 1.00 97.19 399 THR A CA 1
ATOM 3085 C C . THR A 1 399 ? 13.278 -5.832 12.670 1.00 97.19 399 THR A C 1
ATOM 3087 O O . THR A 1 399 ? 12.530 -4.847 12.690 1.00 97.19 399 THR A O 1
ATOM 3090 N N . ALA A 1 400 ? 14.116 -6.053 11.657 1.00 95.38 400 ALA A N 1
ATOM 3091 C CA . ALA A 1 400 ? 14.014 -5.289 10.418 1.00 95.38 400 ALA A CA 1
ATOM 3092 C C . ALA A 1 400 ? 12.642 -5.531 9.763 1.00 95.38 400 ALA A C 1
ATOM 3094 O O . ALA A 1 400 ? 12.188 -6.672 9.687 1.00 95.38 400 ALA A O 1
ATOM 3095 N N . GLY A 1 401 ? 11.978 -4.463 9.315 1.00 93.44 401 GLY A N 1
ATOM 3096 C CA . GLY A 1 401 ? 10.755 -4.586 8.526 1.00 93.44 401 GLY A CA 1
ATOM 3097 C C . GLY A 1 401 ? 11.025 -5.092 7.106 1.00 93.44 401 GLY A C 1
ATOM 3098 O O . GLY A 1 401 ? 12.161 -5.379 6.727 1.00 93.44 401 GLY A O 1
ATOM 3099 N N . LEU A 1 402 ? 9.969 -5.158 6.289 1.00 90.19 402 LEU A N 1
ATOM 3100 C CA . LEU A 1 402 ? 10.095 -5.516 4.868 1.00 90.19 402 LEU A CA 1
ATOM 3101 C C . LEU A 1 402 ? 10.857 -4.450 4.069 1.00 90.19 402 LEU A C 1
ATOM 3103 O O . LEU A 1 402 ? 11.449 -4.727 3.023 1.00 90.19 402 LEU A O 1
ATOM 3107 N N . ARG A 1 403 ? 10.833 -3.210 4.563 1.00 88.94 403 ARG A N 1
ATOM 3108 C CA . ARG A 1 403 ? 11.436 -2.038 3.931 1.00 88.94 403 ARG A CA 1
ATOM 3109 C C . ARG A 1 403 ? 12.358 -1.306 4.914 1.00 88.94 403 ARG A C 1
ATOM 3111 O O . ARG A 1 403 ? 12.179 -1.442 6.124 1.00 88.94 403 ARG A O 1
ATOM 3118 N N . PRO A 1 404 ? 13.340 -0.524 4.424 1.00 87.50 404 PRO A N 1
ATOM 3119 C CA . PRO A 1 404 ? 14.294 0.180 5.290 1.00 87.50 404 PRO A CA 1
ATOM 3120 C C . PRO A 1 404 ? 13.651 1.185 6.258 1.00 87.50 404 PRO A C 1
ATOM 3122 O O . PRO A 1 404 ? 14.192 1.453 7.327 1.00 87.50 404 PRO A O 1
ATOM 3125 N N . ASP A 1 405 ? 12.495 1.733 5.890 1.00 89.31 405 ASP A N 1
ATOM 31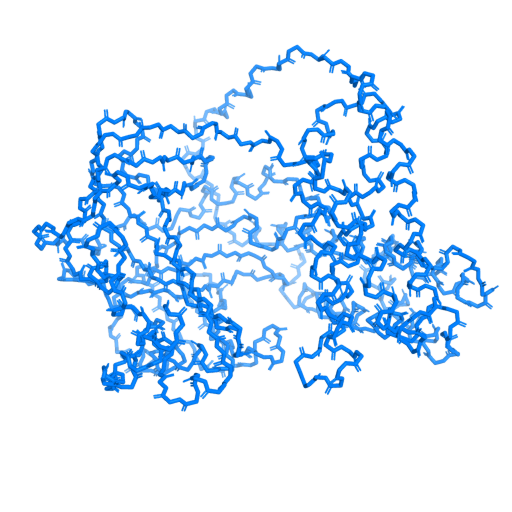26 C CA . ASP A 1 405 ? 11.685 2.671 6.668 1.00 89.31 405 ASP A CA 1
ATOM 3127 C C . ASP A 1 405 ? 10.704 1.970 7.625 1.00 89.31 405 ASP A C 1
ATOM 3129 O O . ASP A 1 405 ? 9.789 2.595 8.160 1.00 89.31 405 ASP A O 1
ATOM 3133 N N . GLN A 1 406 ? 10.868 0.666 7.858 1.00 95.12 406 GLN A N 1
ATOM 3134 C CA . GLN A 1 406 ? 9.954 -0.133 8.667 1.00 95.12 406 GLN A CA 1
ATOM 3135 C C . GLN A 1 406 ? 10.675 -0.913 9.768 1.00 95.12 406 GLN A C 1
ATOM 3137 O O . GLN A 1 406 ? 11.768 -1.451 9.591 1.00 95.12 406 GLN A O 1
ATOM 3142 N N . VAL A 1 407 ? 9.994 -1.037 10.904 1.00 97.75 407 VAL A N 1
ATOM 3143 C CA . VAL A 1 407 ? 10.307 -1.982 11.977 1.00 97.75 407 VAL A CA 1
ATOM 3144 C C . VAL A 1 407 ? 9.254 -3.081 11.958 1.00 97.75 407 VAL A C 1
ATOM 3146 O O . VAL A 1 407 ? 8.055 -2.795 11.908 1.00 97.75 407 VAL A O 1
ATOM 3149 N N . GLY A 1 408 ? 9.705 -4.332 11.986 1.00 98.00 408 GLY A N 1
ATOM 3150 C CA . GLY A 1 408 ? 8.848 -5.510 12.037 1.00 98.00 408 GLY A CA 1
ATOM 3151 C C . GLY A 1 408 ? 8.771 -6.085 13.448 1.00 98.00 408 GLY A C 1
ATOM 3152 O O . GLY A 1 408 ? 9.787 -6.210 14.129 1.00 98.00 408 GLY A O 1
ATOM 3153 N N . TYR A 1 409 ? 7.582 -6.482 13.879 1.00 98.38 409 TYR A N 1
ATOM 3154 C CA . TYR A 1 409 ? 7.339 -7.169 15.142 1.00 98.38 409 TYR A CA 1
ATOM 3155 C C . TYR A 1 409 ? 6.687 -8.520 14.838 1.00 98.38 409 TYR A C 1
ATOM 3157 O O . TYR A 1 409 ? 5.536 -8.536 14.398 1.00 98.38 409 TYR A O 1
ATOM 3165 N N . PRO A 1 410 ? 7.386 -9.652 15.029 1.00 98.06 410 PRO A N 1
ATOM 3166 C CA . PRO A 1 410 ? 6.792 -10.967 14.817 1.00 98.06 410 PRO A CA 1
ATOM 3167 C C . PRO A 1 410 ? 5.589 -11.156 15.741 1.00 98.06 410 PRO A C 1
ATOM 3169 O O . PRO A 1 410 ? 5.697 -10.915 16.942 1.00 98.06 410 PRO A O 1
ATOM 3172 N N . VAL A 1 411 ? 4.454 -11.582 15.199 1.00 98.25 411 VAL A N 1
ATOM 3173 C CA . VAL A 1 411 ? 3.223 -11.859 15.941 1.00 98.25 411 VAL A CA 1
ATOM 3174 C C . VAL A 1 411 ? 2.842 -13.315 15.730 1.00 98.25 411 VAL A C 1
ATOM 3176 O O . VAL A 1 411 ? 2.694 -13.757 14.593 1.00 98.25 411 VAL A O 1
ATOM 3179 N N . ARG A 1 412 ? 2.664 -14.065 16.819 1.00 97.62 412 ARG A N 1
ATOM 3180 C CA . ARG A 1 412 ? 2.178 -15.451 16.778 1.00 97.62 412 ARG A CA 1
ATOM 3181 C C . ARG A 1 412 ? 0.748 -15.518 17.274 1.00 97.62 412 ARG A C 1
ATOM 3183 O O . ARG A 1 412 ? 0.446 -14.948 18.317 1.00 97.62 412 ARG A O 1
ATOM 3190 N N . PHE A 1 413 ? -0.110 -16.223 16.550 1.00 96.19 413 PHE A N 1
ATOM 3191 C CA . PHE A 1 413 ? -1.518 -16.414 16.903 1.00 96.19 413 PHE A CA 1
ATOM 3192 C C . PHE A 1 413 ? -2.027 -17.695 16.237 1.00 96.19 413 PHE A C 1
ATOM 3194 O O . PHE A 1 413 ? -1.704 -17.949 15.082 1.00 96.19 413 PHE A O 1
ATOM 3201 N N . ARG A 1 414 ? -2.802 -18.527 16.945 1.00 93.81 414 ARG A N 1
ATOM 3202 C CA . ARG A 1 414 ? -3.420 -19.760 16.396 1.00 93.81 414 ARG A CA 1
ATOM 3203 C C . ARG A 1 414 ? -2.467 -20.647 15.558 1.00 93.81 414 ARG A C 1
ATOM 3205 O O . ARG A 1 414 ? -2.867 -21.213 14.547 1.00 93.81 414 ARG A O 1
ATOM 3212 N N . GLY A 1 415 ? -1.195 -20.747 15.959 1.00 93.31 415 GLY A N 1
ATOM 3213 C CA . GLY A 1 415 ? -0.164 -21.520 15.245 1.00 93.31 415 GLY A CA 1
ATOM 3214 C C . GLY A 1 415 ? 0.402 -20.867 13.973 1.00 93.31 415 GLY A C 1
ATOM 3215 O O . GLY A 1 415 ? 1.272 -21.452 13.335 1.00 93.31 415 GLY A O 1
ATOM 3216 N N . LEU A 1 416 ? -0.052 -19.664 13.622 1.00 95.38 416 LEU A N 1
ATOM 3217 C CA . LEU A 1 416 ? 0.452 -18.852 12.520 1.00 95.38 416 LEU A CA 1
ATOM 3218 C C . LEU A 1 416 ? 1.469 -17.820 13.008 1.00 95.38 416 LEU A C 1
ATOM 3220 O O . LEU A 1 416 ? 1.465 -17.402 14.169 1.00 95.38 416 LEU A O 1
ATOM 3224 N N . GLU A 1 417 ? 2.310 -17.379 12.078 1.00 96.12 417 GLU A N 1
ATOM 3225 C CA . GLU A 1 417 ? 3.229 -16.262 12.254 1.00 96.12 417 GLU A CA 1
ATOM 3226 C C . GLU A 1 417 ? 2.870 -15.150 11.263 1.00 96.12 417 GLU A C 1
ATOM 3228 O O . GLU A 1 417 ? 2.678 -15.390 10.069 1.00 96.12 417 GLU A O 1
ATOM 3233 N N . ALA A 1 418 ? 2.772 -13.929 11.774 1.00 97.69 418 ALA A N 1
ATOM 3234 C CA . ALA A 1 418 ? 2.598 -12.707 11.009 1.00 97.69 418 ALA A CA 1
ATOM 3235 C C . ALA A 1 418 ? 3.652 -11.675 11.412 1.00 97.69 418 ALA A C 1
ATOM 3237 O O . ALA A 1 418 ? 4.317 -11.806 12.440 1.00 97.69 418 ALA A O 1
ATOM 3238 N N . LEU A 1 419 ? 3.782 -10.615 10.621 1.00 98.00 419 LEU A N 1
ATOM 3239 C CA . LEU A 1 419 ? 4.666 -9.495 10.906 1.00 98.00 419 LEU A CA 1
ATOM 3240 C C . LEU A 1 419 ? 3.840 -8.223 11.085 1.00 98.00 419 LEU A C 1
ATOM 3242 O O . LEU A 1 419 ? 3.276 -7.696 10.127 1.00 98.00 419 LEU A O 1
ATOM 3246 N N . ALA A 1 420 ? 3.775 -7.705 12.310 1.00 98.38 420 ALA A N 1
ATOM 3247 C CA . ALA A 1 420 ? 3.242 -6.373 12.551 1.00 98.38 420 ALA A CA 1
ATOM 3248 C C . ALA A 1 420 ? 4.271 -5.324 12.119 1.00 98.38 420 ALA A C 1
ATOM 3250 O O . ALA A 1 420 ? 5.410 -5.339 12.585 1.00 98.38 420 ALA A O 1
ATOM 3251 N N . ILE A 1 421 ? 3.878 -4.416 11.228 1.00 97.44 421 ILE A N 1
ATOM 3252 C CA . ILE A 1 421 ? 4.772 -3.388 10.685 1.00 97.44 421 ILE A CA 1
ATOM 3253 C C . ILE A 1 421 ? 4.464 -2.013 11.273 1.00 97.44 421 ILE A C 1
ATOM 3255 O O . ILE A 1 421 ? 3.307 -1.614 11.406 1.00 97.44 421 ILE A O 1
ATOM 3259 N N . ALA A 1 422 ? 5.518 -1.267 11.589 1.00 96.88 422 ALA A N 1
ATOM 3260 C CA . ALA A 1 422 ? 5.431 0.128 11.997 1.00 96.88 422 ALA A CA 1
ATOM 3261 C C . ALA A 1 422 ? 6.498 0.963 11.280 1.00 96.88 422 ALA A C 1
ATOM 3263 O O . ALA A 1 422 ? 7.635 0.520 11.121 1.00 96.88 422 ALA A O 1
ATOM 3264 N N . SER A 1 423 ? 6.141 2.180 10.868 1.00 94.00 423 SER A N 1
ATOM 3265 C CA . SER A 1 423 ? 7.082 3.112 10.237 1.00 94.00 423 SER A CA 1
ATOM 3266 C C . SER A 1 423 ? 8.177 3.558 11.220 1.00 94.00 423 SER A C 1
ATOM 3268 O O . SER A 1 423 ? 7.924 3.776 12.414 1.00 94.00 423 SER A O 1
ATOM 3270 N N . THR A 1 424 ? 9.409 3.706 10.730 1.00 93.00 424 THR A N 1
ATOM 3271 C CA . THR A 1 424 ? 10.513 4.335 11.471 1.00 93.00 424 THR A CA 1
ATOM 3272 C C . THR A 1 424 ? 10.358 5.854 11.538 1.00 93.00 424 THR A C 1
ATOM 3274 O O . THR A 1 424 ? 10.948 6.481 12.421 1.00 93.00 424 THR A O 1
ATOM 3277 N N . GLU A 1 425 ? 9.523 6.439 10.676 1.00 89.38 425 GLU A N 1
ATOM 3278 C CA . GLU A 1 425 ? 9.211 7.865 10.664 1.00 89.38 425 GLU A CA 1
ATOM 3279 C C . GLU A 1 425 ? 8.322 8.281 11.855 1.00 89.38 425 GLU A C 1
ATOM 3281 O O . GLU A 1 425 ? 7.926 7.473 12.708 1.00 89.38 425 GLU A O 1
ATOM 3286 N N . SER A 1 426 ? 8.011 9.578 11.931 1.00 85.38 426 SER A N 1
ATOM 3287 C CA . SER A 1 426 ? 7.252 10.176 13.037 1.00 85.38 426 SER A CA 1
ATOM 3288 C C . SER A 1 426 ? 5.833 9.615 13.171 1.00 85.38 426 SER A C 1
ATOM 3290 O O . SER A 1 426 ? 5.340 9.467 14.288 1.00 85.38 426 SER A O 1
ATOM 3292 N N . GLU A 1 427 ? 5.183 9.231 12.068 1.00 88.75 427 GLU A N 1
ATOM 3293 C CA . GLU A 1 427 ? 3.843 8.627 12.099 1.00 88.75 427 GLU A CA 1
ATOM 3294 C C . GLU A 1 427 ? 3.793 7.296 12.858 1.00 88.75 427 GLU A C 1
ATOM 3296 O O . GLU A 1 427 ? 2.787 6.996 13.501 1.00 88.75 427 GLU A O 1
ATOM 3301 N N . GLY A 1 428 ? 4.881 6.519 12.814 1.00 93.00 428 GLY A N 1
ATOM 3302 C CA . GLY A 1 428 ? 4.967 5.198 13.429 1.00 93.00 428 GLY A CA 1
ATOM 3303 C C . GLY A 1 428 ? 5.489 5.216 14.862 1.00 93.00 428 GLY A C 1
ATOM 3304 O O . GLY A 1 428 ? 5.510 4.172 15.508 1.00 93.00 428 GLY A O 1
ATOM 3305 N N . GLN A 1 429 ? 5.908 6.374 15.385 1.00 93.81 429 GLN A N 1
ATOM 3306 C CA . GLN A 1 429 ? 6.500 6.480 16.721 1.00 93.81 429 GLN A CA 1
ATOM 3307 C C . GLN A 1 429 ? 5.547 6.007 17.827 1.00 93.81 429 GLN A C 1
ATOM 3309 O O . GLN A 1 429 ? 5.962 5.215 18.674 1.00 93.81 429 GLN A O 1
ATOM 3314 N N . ALA A 1 430 ? 4.285 6.454 17.796 1.00 95.31 430 ALA A N 1
ATOM 3315 C CA . ALA A 1 430 ? 3.265 6.042 18.764 1.00 95.31 430 ALA A CA 1
ATOM 3316 C C . ALA A 1 430 ? 3.051 4.522 18.719 1.00 95.31 430 ALA A C 1
ATOM 3318 O O . ALA A 1 430 ? 3.202 3.846 19.732 1.00 95.31 430 ALA A O 1
ATOM 3319 N N . LEU A 1 431 ? 2.848 3.975 17.516 1.00 97.38 431 LEU A N 1
ATOM 3320 C CA . LEU A 1 431 ? 2.652 2.541 17.320 1.00 97.38 431 LEU A CA 1
ATOM 3321 C C . LEU A 1 431 ? 3.843 1.718 17.835 1.00 97.38 431 LEU A C 1
ATOM 3323 O O . LEU A 1 431 ? 3.647 0.755 18.572 1.00 97.38 431 LEU A O 1
ATOM 3327 N N . ARG A 1 432 ? 5.084 2.106 17.512 1.00 97.44 432 ARG A N 1
ATOM 3328 C CA . ARG A 1 432 ? 6.292 1.417 18.005 1.00 97.44 432 ARG A CA 1
ATOM 3329 C C . ARG A 1 432 ? 6.373 1.420 19.530 1.00 97.44 432 ARG A C 1
ATOM 3331 O O . ARG A 1 432 ? 6.667 0.382 20.121 1.00 97.44 432 ARG A O 1
ATOM 3338 N N . ALA A 1 433 ? 6.097 2.558 20.169 1.00 96.75 433 ALA A N 1
ATOM 3339 C CA . ALA A 1 433 ? 6.087 2.658 21.627 1.00 96.75 433 ALA A CA 1
ATOM 3340 C C . ALA A 1 433 ? 5.021 1.739 22.249 1.00 96.75 433 ALA A C 1
ATOM 3342 O O . ALA A 1 433 ? 5.318 1.005 23.196 1.00 96.75 433 ALA A O 1
ATOM 3343 N N . SER A 1 434 ? 3.815 1.713 21.680 1.00 96.88 434 SER A N 1
ATOM 3344 C CA . SER A 1 434 ? 2.721 0.863 22.155 1.00 96.88 434 SER A CA 1
ATOM 3345 C C . SER A 1 434 ? 3.030 -0.627 21.985 1.00 96.88 434 SER A C 1
ATOM 3347 O O . SER A 1 434 ? 2.858 -1.394 22.933 1.00 96.88 434 SER A O 1
ATOM 3349 N N . LEU A 1 435 ? 3.580 -1.050 20.839 1.00 97.31 435 LEU A N 1
ATOM 3350 C CA . LEU A 1 435 ? 3.990 -2.443 20.605 1.00 97.31 435 LEU A CA 1
ATOM 3351 C C . LEU A 1 435 ? 5.106 -2.891 21.567 1.00 97.31 435 LEU A C 1
ATOM 3353 O O . LEU A 1 435 ? 5.050 -3.994 22.117 1.00 97.31 435 LEU A O 1
ATOM 3357 N N . GLU A 1 436 ? 6.082 -2.025 21.851 1.00 96.81 436 GLU A N 1
ATOM 3358 C CA . GLU A 1 436 ? 7.134 -2.303 22.839 1.00 96.81 436 GLU A CA 1
ATOM 3359 C C . GLU A 1 436 ? 6.599 -2.425 24.271 1.00 96.81 436 GLU A C 1
ATOM 3361 O O . GLU A 1 436 ? 7.083 -3.247 25.058 1.00 96.81 436 GLU A O 1
ATOM 3366 N N . ASN A 1 437 ? 5.585 -1.636 24.624 1.00 95.62 437 ASN A N 1
ATOM 3367 C CA . ASN A 1 437 ? 4.910 -1.750 25.913 1.00 95.62 437 ASN A CA 1
ATOM 3368 C C . ASN A 1 437 ? 4.084 -3.041 25.999 1.00 95.62 437 ASN A C 1
ATOM 3370 O O . ASN A 1 437 ? 4.149 -3.745 27.008 1.00 95.62 437 ASN A O 1
ATOM 3374 N N . LEU A 1 438 ? 3.375 -3.407 24.928 1.00 95.56 438 LEU A N 1
ATOM 3375 C CA . LEU A 1 438 ? 2.574 -4.634 24.841 1.00 95.56 438 LEU A CA 1
ATOM 3376 C C . LEU A 1 438 ? 3.406 -5.908 24.964 1.00 95.56 438 LEU A C 1
ATOM 3378 O O . LEU A 1 438 ? 2.959 -6.888 25.565 1.00 95.56 438 LEU A O 1
ATOM 3382 N N . ARG A 1 439 ? 4.646 -5.889 24.472 1.00 95.25 439 ARG A N 1
ATOM 3383 C CA . ARG A 1 439 ? 5.597 -6.992 24.649 1.00 95.25 439 ARG A CA 1
ATOM 3384 C C . ARG A 1 439 ? 5.854 -7.313 26.122 1.00 95.25 439 ARG A C 1
ATOM 3386 O O . ARG A 1 439 ? 6.020 -8.478 26.473 1.00 95.25 439 ARG A O 1
ATOM 3393 N N . LYS A 1 440 ? 5.838 -6.295 26.988 1.00 93.56 440 LYS A N 1
ATOM 3394 C CA . LYS A 1 440 ? 6.086 -6.422 28.434 1.00 93.56 440 LYS A CA 1
ATOM 3395 C C . LYS A 1 440 ? 4.838 -6.836 29.225 1.00 93.56 440 LYS A C 1
ATOM 3397 O O . LYS A 1 440 ? 4.972 -7.262 30.370 1.00 93.56 440 LYS A O 1
ATOM 3402 N N . LYS A 1 441 ? 3.633 -6.711 28.651 1.00 94.38 441 LYS A N 1
ATOM 3403 C CA . LYS A 1 441 ? 2.377 -7.108 29.308 1.00 94.38 441 LYS A CA 1
ATOM 3404 C C . LYS A 1 441 ? 2.232 -8.640 29.300 1.00 94.38 441 LYS A C 1
ATOM 3406 O O . LYS A 1 441 ? 2.486 -9.286 28.285 1.00 94.38 441 LYS A O 1
ATOM 3411 N N . LYS A 1 442 ? 1.806 -9.219 30.433 1.00 89.00 442 LYS A N 1
ATOM 3412 C CA . LYS A 1 442 ? 1.533 -10.667 30.572 1.00 89.00 442 LYS A CA 1
ATOM 3413 C C . LYS A 1 442 ? 0.203 -11.068 29.932 1.00 89.00 442 LYS A C 1
ATOM 3415 O O . LYS A 1 442 ? 0.113 -12.129 29.330 1.00 89.00 442 LYS A O 1
ATOM 3420 N N . HIS A 1 443 ? -0.811 -10.224 30.090 1.00 89.50 443 HIS A N 1
ATOM 3421 C CA . HIS A 1 443 ? -2.118 -10.385 29.468 1.00 89.50 443 HIS A CA 1
ATOM 3422 C C . HIS A 1 443 ? -2.302 -9.283 28.427 1.00 89.50 443 HIS A C 1
ATOM 3424 O O . HIS A 1 443 ? -1.911 -8.138 28.672 1.00 89.50 443 HIS A O 1
ATOM 3430 N N . ARG A 1 444 ? -2.834 -9.645 27.260 1.00 92.38 444 ARG A N 1
ATOM 3431 C CA . ARG A 1 444 ? -3.036 -8.738 26.131 1.00 92.38 444 ARG A CA 1
ATOM 3432 C C . ARG A 1 444 ? -4.505 -8.820 25.723 1.00 92.38 444 ARG A C 1
ATOM 3434 O O . ARG A 1 444 ? -4.975 -9.941 25.540 1.00 92.38 444 ARG A O 1
ATOM 3441 N N . PRO A 1 445 ? -5.208 -7.684 25.596 1.00 94.31 445 PRO A N 1
ATOM 3442 C CA . PRO A 1 445 ? -6.540 -7.676 25.010 1.00 94.31 445 PRO A CA 1
ATOM 3443 C C . PRO A 1 445 ? -6.500 -8.121 23.537 1.00 94.31 445 PRO A C 1
ATOM 3445 O O . PRO A 1 445 ? -5.419 -8.110 22.922 1.00 94.31 445 PRO A O 1
ATOM 3448 N N . PRO A 1 446 ? -7.657 -8.470 22.951 1.00 96.56 446 PRO A N 1
ATOM 3449 C CA . PRO A 1 446 ? -7.768 -8.728 21.525 1.00 96.56 446 PRO A CA 1
ATOM 3450 C C . PRO A 1 446 ? -7.183 -7.587 20.686 1.00 96.56 446 PRO A C 1
ATOM 3452 O O . PRO A 1 446 ? -7.480 -6.412 20.910 1.00 96.56 446 PRO A O 1
ATOM 3455 N N . LEU A 1 447 ? -6.341 -7.932 19.712 1.00 97.75 447 LEU A N 1
ATOM 3456 C CA . LEU A 1 447 ? -5.730 -6.962 18.808 1.00 97.75 447 LEU A CA 1
ATOM 3457 C C . LEU A 1 447 ? -6.585 -6.803 17.555 1.00 97.75 447 LEU A C 1
ATOM 3459 O O . LEU A 1 447 ? -6.719 -7.751 16.781 1.00 97.75 447 LEU A O 1
ATOM 3463 N N . PHE A 1 448 ? -7.086 -5.595 17.312 1.00 97.88 448 PHE A N 1
ATOM 3464 C CA . PHE A 1 448 ? -7.693 -5.228 16.039 1.00 97.88 448 PHE A CA 1
ATOM 3465 C C . PHE A 1 448 ? -6.631 -4.674 15.088 1.00 97.88 448 PHE A C 1
ATOM 3467 O O . PHE A 1 448 ? -5.893 -3.729 15.399 1.00 97.88 448 PHE A O 1
ATOM 3474 N N . ALA A 1 449 ? -6.550 -5.271 13.906 1.00 97.75 449 ALA A N 1
ATOM 3475 C CA . ALA A 1 449 ? -5.577 -4.921 12.887 1.00 97.75 449 ALA A CA 1
ATOM 3476 C C . ALA A 1 449 ? -6.182 -5.027 11.486 1.00 97.75 449 ALA A C 1
ATOM 3478 O O . ALA A 1 449 ? -7.248 -5.606 11.273 1.00 97.75 449 ALA A O 1
ATOM 3479 N N . LEU A 1 450 ? -5.458 -4.481 10.514 1.00 96.25 450 LEU A N 1
ATOM 3480 C CA . LEU A 1 450 ? -5.671 -4.795 9.106 1.00 96.25 450 LEU A CA 1
ATOM 3481 C C . LEU A 1 450 ? -4.617 -5.812 8.688 1.00 96.25 450 LEU A C 1
ATOM 3483 O O . LEU A 1 450 ? -3.427 -5.564 8.895 1.00 96.25 450 LEU A O 1
ATOM 3487 N N . ALA A 1 451 ? -5.050 -6.936 8.130 1.00 96.75 451 ALA A N 1
ATOM 3488 C CA . ALA A 1 451 ? -4.168 -7.959 7.595 1.00 96.75 451 ALA A CA 1
ATOM 3489 C C . ALA A 1 451 ? -4.098 -7.852 6.073 1.00 96.75 451 ALA A C 1
ATOM 3491 O O . ALA A 1 451 ? -5.130 -7.775 5.409 1.00 96.75 451 ALA A O 1
ATOM 3492 N N . HIS A 1 452 ? -2.893 -7.892 5.517 1.00 96.00 452 HIS A N 1
ATOM 3493 C CA . HIS A 1 452 ? -2.657 -8.093 4.088 1.00 96.00 452 HIS A CA 1
ATOM 3494 C C . HIS A 1 452 ? -1.528 -9.106 3.883 1.00 96.00 452 HIS A C 1
ATOM 3496 O O . HIS A 1 452 ? -0.943 -9.603 4.843 1.00 96.00 452 HIS A O 1
ATOM 3502 N N . PHE A 1 453 ? -1.235 -9.445 2.631 1.00 95.38 453 PHE A N 1
ATOM 3503 C CA . PHE A 1 453 ? -0.223 -10.451 2.297 1.00 95.38 453 PHE A CA 1
ATOM 3504 C C . PHE A 1 453 ? 0.857 -9.801 1.442 1.00 95.38 453 PHE A C 1
ATOM 3506 O O . PHE A 1 453 ? 0.516 -9.114 0.483 1.00 95.38 453 PHE A O 1
ATOM 3513 N N . GLU A 1 454 ? 2.130 -9.967 1.778 1.00 94.25 454 GLU A N 1
ATOM 3514 C CA . GLU A 1 454 ? 3.257 -9.351 1.057 1.00 94.25 454 GLU A CA 1
ATOM 3515 C C . GLU A 1 454 ? 4.531 -10.159 1.318 1.00 94.25 454 GLU A C 1
ATOM 3517 O O . GLU A 1 454 ? 4.740 -10.625 2.438 1.00 94.25 454 GLU A O 1
ATOM 3522 N N . ASP A 1 455 ? 5.364 -10.348 0.292 1.00 93.12 455 ASP A N 1
ATOM 3523 C CA . ASP A 1 455 ? 6.676 -11.005 0.377 1.00 93.12 455 ASP A CA 1
ATOM 3524 C C . ASP A 1 455 ? 6.644 -12.367 1.114 1.00 93.12 455 ASP A C 1
ATOM 3526 O O . ASP A 1 455 ? 7.542 -12.713 1.891 1.00 93.12 455 ASP A O 1
ATOM 3530 N N . GLY A 1 456 ? 5.605 -13.164 0.847 1.00 94.06 456 GLY A N 1
ATOM 3531 C CA . GLY A 1 456 ? 5.400 -14.497 1.416 1.00 94.06 456 GLY A CA 1
ATOM 3532 C C . GLY A 1 456 ? 4.930 -14.502 2.870 1.00 94.06 456 GLY A C 1
ATOM 3533 O O . GLY A 1 456 ? 5.053 -15.523 3.542 1.00 94.06 456 GLY A O 1
ATOM 3534 N N . GLN A 1 457 ? 4.432 -13.380 3.389 1.00 95.00 457 GLN A N 1
ATOM 3535 C CA . GLN A 1 457 ? 4.075 -13.228 4.798 1.00 95.00 457 GLN A CA 1
ATOM 3536 C C . GLN A 1 457 ? 2.664 -12.670 4.982 1.00 95.00 457 GLN A C 1
ATOM 3538 O O . GLN A 1 457 ? 2.125 -11.971 4.122 1.00 95.00 457 GLN A O 1
ATOM 3543 N N . ILE A 1 458 ? 2.085 -12.962 6.148 1.00 97.38 458 ILE A N 1
ATOM 3544 C CA . ILE A 1 458 ? 0.913 -12.261 6.672 1.00 97.38 458 ILE A CA 1
ATOM 3545 C C . ILE A 1 458 ? 1.419 -10.987 7.345 1.00 97.38 458 ILE A C 1
ATOM 3547 O O . ILE A 1 458 ? 2.193 -11.053 8.299 1.00 97.38 458 ILE A O 1
ATOM 3551 N N . ILE A 1 459 ? 0.983 -9.833 6.862 1.00 97.81 459 ILE A N 1
ATOM 3552 C CA . ILE A 1 459 ? 1.377 -8.530 7.387 1.00 97.81 459 ILE A CA 1
ATOM 3553 C C . ILE A 1 459 ? 0.221 -7.938 8.169 1.00 97.81 459 ILE A C 1
ATOM 3555 O O . ILE A 1 459 ? -0.900 -7.872 7.674 1.00 97.81 459 ILE A O 1
ATOM 3559 N N . LEU A 1 460 ? 0.505 -7.489 9.388 1.00 98.25 460 LEU A N 1
ATOM 3560 C CA . LEU A 1 460 ? -0.457 -6.816 10.247 1.00 98.25 460 LEU A CA 1
ATOM 3561 C C . LEU A 1 460 ? -0.137 -5.326 10.310 1.00 98.25 460 LEU A C 1
ATOM 3563 O O . LEU A 1 460 ? 1.010 -4.922 10.511 1.00 98.25 460 LEU A O 1
ATOM 3567 N N . ARG A 1 461 ? -1.177 -4.502 10.216 1.00 97.44 461 ARG A N 1
ATOM 3568 C CA . ARG A 1 461 ? -1.156 -3.087 10.595 1.00 97.44 461 ARG A CA 1
ATOM 3569 C C . ARG A 1 461 ? -2.008 -2.936 11.855 1.00 97.44 461 ARG A C 1
ATOM 3571 O O . ARG A 1 461 ? -3.231 -2.830 11.729 1.00 97.44 461 ARG A O 1
ATOM 3578 N N . PRO A 1 462 ? -1.394 -3.011 13.050 1.00 98.00 462 PRO A N 1
ATOM 3579 C CA . PRO A 1 462 ? -2.114 -2.914 14.315 1.00 98.00 462 PRO A CA 1
ATOM 3580 C C . PRO A 1 462 ? -2.781 -1.545 14.440 1.00 98.00 462 PRO A C 1
ATOM 3582 O O . PRO A 1 462 ? -2.132 -0.525 14.201 1.00 98.00 462 PRO A O 1
ATOM 3585 N N . LEU A 1 463 ? -4.059 -1.520 14.815 1.00 97.75 463 LEU A N 1
ATOM 3586 C CA . LEU A 1 463 ? -4.823 -0.279 14.948 1.00 97.75 463 LEU A CA 1
ATOM 3587 C C . LEU A 1 463 ? -5.232 -0.007 16.391 1.00 97.75 463 LEU A C 1
ATOM 3589 O O . LEU A 1 463 ? -5.104 1.129 16.847 1.00 97.75 463 LEU A O 1
ATOM 3593 N N . SER A 1 464 ? -5.709 -1.023 17.107 1.00 97.75 464 SER A N 1
ATOM 3594 C CA . SER A 1 464 ? -6.191 -0.863 18.478 1.00 97.75 464 SER A CA 1
ATOM 3595 C C . SER A 1 464 ? -6.176 -2.163 19.276 1.00 97.75 464 SER A C 1
ATOM 3597 O O . SER A 1 464 ? -6.139 -3.259 18.712 1.00 97.75 464 SER A O 1
ATOM 3599 N N . LEU A 1 465 ? -6.222 -2.035 20.599 1.00 97.12 465 LEU A N 1
ATOM 3600 C CA . LEU A 1 465 ? -6.594 -3.122 21.504 1.00 97.12 465 LEU A CA 1
ATOM 3601 C C . LEU A 1 465 ? -8.061 -2.952 21.884 1.00 97.12 465 LEU A C 1
ATOM 3603 O O . LEU A 1 465 ? -8.476 -1.848 22.231 1.00 97.12 465 LEU A O 1
ATOM 3607 N N . LEU A 1 466 ? -8.836 -4.029 21.803 1.00 95.56 466 LEU A N 1
ATOM 3608 C CA . LEU A 1 466 ? -10.263 -4.017 22.107 1.00 95.56 466 LEU A CA 1
ATOM 3609 C C . LEU A 1 466 ? -10.480 -4.485 23.548 1.00 95.56 466 LEU A C 1
ATOM 3611 O O . LEU A 1 466 ? -10.399 -5.677 23.833 1.00 95.56 466 LEU A O 1
ATOM 3615 N N . GLU A 1 467 ? -10.749 -3.552 24.452 1.00 91.62 467 GLU A N 1
ATOM 3616 C CA . GLU A 1 467 ? -11.078 -3.826 25.853 1.00 91.62 467 GLU A CA 1
ATOM 3617 C C . GLU A 1 467 ? -12.606 -3.819 26.055 1.00 91.62 467 GLU A C 1
ATOM 3619 O O . GLU A 1 467 ? -13.383 -3.476 25.160 1.00 91.62 467 GLU A O 1
ATOM 3624 N N . ASP A 1 468 ? -13.092 -4.247 27.219 1.00 86.69 468 ASP A N 1
ATOM 3625 C CA . ASP A 1 468 ? -14.541 -4.278 27.472 1.00 86.69 468 ASP A CA 1
ATOM 3626 C C . ASP A 1 468 ? -15.156 -2.871 27.544 1.00 86.69 468 ASP A C 1
ATOM 3628 O O . ASP A 1 468 ? -16.325 -2.670 27.180 1.00 86.69 468 ASP A O 1
ATOM 3632 N N . ASP A 1 469 ? -14.371 -1.907 28.023 1.00 85.94 469 ASP A N 1
ATOM 3633 C CA . ASP A 1 469 ? -14.739 -0.518 28.271 1.00 85.94 469 ASP A CA 1
ATOM 3634 C C . ASP A 1 469 ? -14.316 0.452 27.161 1.00 85.94 469 ASP A C 1
ATOM 3636 O O . ASP A 1 469 ? -14.754 1.604 27.196 1.00 85.94 469 ASP A O 1
ATOM 3640 N N . GLY A 1 470 ? -13.557 0.002 26.158 1.00 90.50 470 GLY A N 1
ATOM 3641 C CA . GLY A 1 470 ? -13.109 0.877 25.082 1.00 90.50 470 GLY A CA 1
ATOM 3642 C C . GLY A 1 470 ? -12.123 0.269 24.091 1.00 90.50 470 GLY A C 1
ATOM 3643 O O . GLY A 1 470 ? -11.770 -0.907 24.165 1.00 90.50 470 GLY A O 1
ATOM 3644 N N . ALA A 1 471 ? -11.676 1.097 23.148 1.00 94.00 471 ALA A N 1
ATOM 3645 C CA . ALA A 1 471 ? -10.611 0.753 22.210 1.00 94.00 471 ALA A CA 1
ATOM 3646 C C . ALA A 1 471 ? -9.363 1.616 22.464 1.00 94.00 471 ALA A C 1
ATOM 3648 O O . ALA A 1 471 ? -9.385 2.835 22.281 1.00 94.00 471 ALA A O 1
ATOM 3649 N N . GLU A 1 472 ? -8.242 0.986 22.825 1.00 95.50 472 GLU A N 1
ATOM 3650 C CA . GLU A 1 472 ? -6.945 1.665 22.951 1.00 95.50 472 GLU A CA 1
ATOM 3651 C C . GLU A 1 472 ? -6.336 1.840 21.550 1.00 95.50 472 GLU A C 1
ATOM 3653 O O . GLU A 1 472 ? -5.807 0.888 20.976 1.00 95.50 472 GLU A O 1
ATOM 3658 N N . HIS A 1 473 ? -6.419 3.042 20.966 1.00 96.50 473 HIS A N 1
ATOM 3659 C CA . HIS A 1 473 ? -5.925 3.325 19.607 1.00 96.50 473 HIS A CA 1
ATOM 3660 C C . HIS A 1 473 ? -4.395 3.441 19.557 1.00 96.50 473 HIS A C 1
ATOM 3662 O O . HIS A 1 473 ? -3.819 4.456 19.940 1.00 96.50 473 HIS A O 1
ATOM 3668 N N . LEU A 1 474 ? -3.727 2.437 18.989 1.00 97.19 474 LEU A N 1
ATOM 3669 C CA . LEU A 1 474 ? -2.267 2.278 19.042 1.00 97.19 474 LEU A CA 1
ATOM 3670 C C . LEU A 1 474 ? -1.487 3.307 18.207 1.00 97.19 474 LEU A C 1
ATOM 3672 O O . LEU A 1 474 ? -0.299 3.516 18.444 1.00 97.19 474 LEU A O 1
ATOM 3676 N N . MET A 1 475 ? -2.124 3.930 17.211 1.00 95.31 475 MET A N 1
ATOM 3677 C CA . MET A 1 475 ? -1.470 4.882 16.300 1.00 95.31 475 MET A CA 1
ATOM 3678 C C . MET A 1 475 ? -1.565 6.349 16.745 1.00 95.31 475 MET A C 1
ATOM 3680 O O . MET A 1 475 ? -0.982 7.217 16.087 1.00 95.31 475 MET A O 1
ATOM 3684 N N . ILE A 1 476 ? -2.285 6.652 17.824 1.00 94.75 476 ILE A N 1
ATOM 3685 C CA . ILE A 1 476 ? -2.485 8.019 18.324 1.00 94.75 476 ILE A CA 1
ATOM 3686 C C . ILE A 1 476 ? -1.612 8.225 19.560 1.00 94.75 476 ILE A C 1
ATOM 3688 O O . ILE A 1 476 ? -1.591 7.371 20.438 1.00 94.75 476 ILE A O 1
ATOM 3692 N N . SER A 1 477 ? -0.855 9.323 19.617 1.00 89.88 477 SER A N 1
ATOM 3693 C CA . SER A 1 477 ? 0.002 9.611 20.765 1.00 89.88 477 SER A CA 1
ATOM 3694 C C . SER A 1 477 ? -0.766 10.267 21.912 1.00 89.88 477 SER A C 1
ATOM 3696 O O . SER A 1 477 ? -1.699 11.049 21.707 1.00 89.88 477 SER A O 1
ATOM 3698 N N . ASP A 1 478 ? -0.304 9.994 23.132 1.00 83.12 478 ASP A N 1
ATOM 3699 C CA . ASP A 1 478 ? -0.757 10.661 24.359 1.00 83.12 478 ASP A CA 1
ATOM 3700 C C . ASP A 1 478 ? -0.072 12.021 24.585 1.00 83.12 478 ASP A C 1
ATOM 3702 O O . ASP A 1 478 ? -0.180 12.623 25.659 1.00 83.12 478 ASP A O 1
ATOM 3706 N N . ASP A 1 479 ? 0.669 12.519 23.590 1.00 81.31 479 ASP A N 1
ATOM 3707 C CA . ASP A 1 479 ? 1.439 13.747 23.734 1.00 81.31 479 ASP A CA 1
ATOM 3708 C C . ASP A 1 479 ? 0.524 14.941 24.012 1.00 81.31 479 ASP A C 1
ATOM 3710 O O . ASP A 1 479 ? -0.573 15.088 23.463 1.00 81.31 479 ASP A O 1
ATOM 3714 N N . LYS A 1 480 ? 1.002 15.857 24.859 1.00 78.44 480 LYS A N 1
ATOM 3715 C CA . LYS A 1 480 ? 0.275 17.093 25.151 1.00 78.44 480 LYS A CA 1
ATOM 3716 C C . LYS A 1 480 ? 0.159 17.934 23.881 1.00 78.44 480 LYS A C 1
ATOM 3718 O O . LYS A 1 480 ? 1.155 18.396 23.332 1.00 78.44 480 LYS A O 1
ATOM 3723 N N . ILE A 1 481 ? -1.076 18.182 23.453 1.00 84.12 481 ILE A N 1
ATOM 3724 C CA . ILE A 1 481 ? -1.374 18.967 22.254 1.00 84.12 481 ILE A CA 1
ATOM 3725 C C . ILE A 1 481 ? -1.407 20.459 22.594 1.00 84.12 481 ILE A C 1
ATOM 3727 O O . ILE A 1 481 ? -2.206 20.906 23.420 1.00 84.12 481 ILE A O 1
ATOM 3731 N N . ASN A 1 482 ? -0.579 21.253 21.912 1.00 81.50 482 ASN A N 1
ATOM 3732 C CA . ASN A 1 482 ? -0.613 22.709 22.014 1.00 81.50 482 ASN A CA 1
ATOM 3733 C C . ASN A 1 482 ? -1.731 23.299 21.135 1.00 81.50 482 ASN A C 1
ATOM 3735 O O . ASN A 1 482 ? -1.524 23.690 19.984 1.00 81.50 482 ASN A O 1
ATOM 3739 N N . LEU A 1 483 ? -2.944 23.380 21.687 1.00 83.25 483 LEU A N 1
ATOM 3740 C CA . LEU A 1 483 ? -4.123 23.899 20.977 1.00 83.25 483 LEU A CA 1
ATOM 3741 C C . LEU A 1 483 ? -3.964 25.360 20.515 1.00 83.25 483 LEU A C 1
ATOM 3743 O O . LEU A 1 483 ? -4.543 25.751 19.499 1.00 83.25 483 LEU A O 1
ATOM 3747 N N . ALA A 1 484 ? -3.169 26.168 21.223 1.00 81.62 484 ALA A N 1
ATOM 3748 C CA . ALA A 1 484 ? -2.921 27.559 20.847 1.00 81.62 484 ALA A CA 1
ATOM 3749 C C . ALA A 1 484 ? -2.067 27.667 19.572 1.00 81.62 484 ALA A C 1
ATOM 3751 O O . ALA A 1 484 ? -2.274 28.562 18.750 1.00 81.62 484 ALA A O 1
ATOM 3752 N N . GLU A 1 485 ? -1.111 26.758 19.379 1.00 80.19 485 GLU A N 1
ATOM 3753 C CA . GLU A 1 485 ? -0.318 26.669 18.146 1.00 80.19 485 GLU A CA 1
ATOM 3754 C C . GLU A 1 485 ? -1.136 26.132 16.981 1.00 80.19 485 GLU A C 1
ATOM 3756 O O . GLU A 1 485 ? -1.120 26.736 15.909 1.00 80.19 485 GLU A O 1
ATOM 3761 N N . LEU A 1 486 ? -1.937 25.091 17.217 1.00 82.75 486 LEU A N 1
ATOM 3762 C CA . LEU A 1 486 ? -2.864 24.560 16.220 1.00 82.75 486 LEU A CA 1
ATOM 3763 C C . LEU A 1 486 ? -3.843 25.634 15.721 1.00 82.75 486 LEU A C 1
ATOM 3765 O O . LEU A 1 486 ? -4.039 25.791 14.519 1.00 82.75 486 LEU A O 1
ATOM 3769 N N . THR A 1 487 ? -4.433 26.412 16.629 1.00 81.38 487 THR A N 1
ATOM 3770 C CA . THR A 1 487 ? -5.398 27.459 16.256 1.00 81.38 487 THR A CA 1
ATOM 3771 C C . THR A 1 487 ? -4.736 28.536 15.395 1.00 81.38 487 THR A C 1
ATOM 3773 O O . THR A 1 487 ? -5.268 28.903 14.349 1.00 81.38 487 THR A O 1
ATOM 3776 N N . ARG A 1 488 ? -3.531 28.991 15.775 1.00 77.94 488 ARG A N 1
ATOM 3777 C CA . ARG A 1 488 ? -2.745 29.949 14.975 1.00 77.94 488 ARG A CA 1
ATOM 3778 C C . ARG A 1 488 ? -2.399 29.397 13.591 1.00 77.94 488 ARG A C 1
ATOM 3780 O O . ARG A 1 488 ? -2.442 30.138 12.612 1.00 77.94 488 ARG A O 1
ATOM 3787 N N . ALA A 1 489 ? -2.062 28.114 13.513 1.00 76.00 489 ALA A N 1
ATOM 3788 C CA . ALA A 1 489 ? -1.726 27.418 12.278 1.00 76.00 489 ALA A CA 1
ATOM 3789 C C . ALA A 1 489 ? -2.911 27.313 11.308 1.00 76.00 489 ALA A C 1
ATOM 3791 O O . ALA A 1 489 ? -2.762 27.601 10.122 1.00 76.00 489 ALA A O 1
ATOM 3792 N N . VAL A 1 490 ? -4.085 26.930 11.813 1.00 76.38 490 VAL A N 1
ATOM 3793 C CA . VAL A 1 490 ? -5.299 26.762 11.004 1.00 76.38 490 VAL A CA 1
ATOM 3794 C C . VAL A 1 490 ? -5.857 28.119 10.557 1.00 76.38 490 VAL A C 1
ATOM 3796 O O . VAL A 1 490 ? -6.223 28.268 9.395 1.00 76.38 490 VAL A O 1
ATOM 3799 N N . MET A 1 491 ? -5.846 29.135 11.430 1.00 68.44 491 MET A N 1
ATOM 3800 C CA . MET A 1 491 ? -6.355 30.479 11.109 1.00 68.44 491 MET A CA 1
ATOM 3801 C C . MET A 1 491 ? -5.533 31.227 10.058 1.00 68.44 491 MET A C 1
ATOM 3803 O O . MET A 1 491 ? -6.100 32.012 9.318 1.00 68.44 491 MET A O 1
ATOM 3807 N N . ARG A 1 492 ? -4.218 30.994 9.946 1.00 62.31 492 ARG A N 1
ATOM 3808 C CA . ARG A 1 492 ? -3.388 31.630 8.898 1.00 62.31 492 ARG A CA 1
ATOM 3809 C C . ARG A 1 492 ? -3.745 31.195 7.471 1.00 62.31 492 ARG A C 1
ATOM 3811 O O . ARG A 1 492 ? -3.190 31.745 6.525 1.00 62.31 492 ARG A O 1
ATOM 3818 N N . ARG A 1 493 ? -4.592 30.176 7.322 1.00 54.81 493 ARG A N 1
ATOM 3819 C CA . ARG A 1 493 ? -4.950 29.566 6.038 1.00 54.81 493 ARG A CA 1
ATOM 3820 C C . ARG A 1 493 ? -6.405 29.811 5.624 1.00 54.81 493 ARG A C 1
ATOM 3822 O O . ARG A 1 493 ? -6.723 29.568 4.462 1.00 54.81 493 ARG A O 1
ATOM 3829 N N . ALA A 1 494 ? -7.253 30.227 6.566 1.00 49.84 494 ALA A N 1
ATOM 3830 C CA . ALA A 1 494 ? -8.593 30.746 6.295 1.00 49.84 494 ALA A CA 1
ATOM 3831 C C . ALA A 1 494 ? -8.484 32.210 5.858 1.00 49.84 494 ALA A C 1
ATOM 3833 O O . ALA A 1 494 ? -9.266 32.597 4.963 1.00 49.84 494 ALA A O 1
#

Radius of gyration: 23.98 Å; chains: 1; bounding box: 60×60×61 Å